Protein AF-A0A7X9KMB9-F1 (afdb_monomer)

Sequence (512 aa):
DATGEQLATPFSTTLPPHAVGPRVRFSSDQLQHLVFSNAIDARATPHWPLLSLAVRAGARTVTDGRGDIELPDGSRAWLDGGPPRYTPAIDGTPVLHRVTVEHRSLRPPLGNSTQAALAPDQLAAVTHDGGAARIIAPAGSGKTRVLTERARHLVQQWRIPASAITLIAFNKRAQEEIAARTTDVPGLQVRTLNAIALAVINGSAPFARQPQRFNTVDEPEVRRLIGRLVKFPRVRNADPVATWIEALSVARLGLLDPAKVESRYDGEVEGFADAFARYRHELARAGNVDYDEQVFKAIELLLRDPQARATAQRSCRLLLVDEFQDLTPAHLLLVRLLAGPDAAVFGVGDDDQTIYGYNGADPAWLIDFAELFPGAGEHPLEVNYRCPGGIVRAADTLLRHNRRRVAKVIRAHHSATDGFMVAPATGDPVDVTVQAVTTAIAAGSPAAEIAVLTRVNSLLAPVQVALRGAGVPTNGGVGLEFLERTAVRAALAWLRIATAKADFSTADVGEA

Structure (mmCIF, N/CA/C/O backbone):
data_AF-A0A7X9KMB9-F1
#
_entry.id   AF-A0A7X9KMB9-F1
#
loop_
_atom_site.group_PDB
_atom_site.id
_atom_site.type_symbol
_atom_site.label_atom_id
_atom_site.label_alt_id
_atom_site.label_comp_id
_atom_site.label_asym_id
_atom_site.label_entity_id
_atom_site.label_seq_id
_atom_site.pdbx_PDB_ins_code
_atom_site.Cartn_x
_atom_site.Cartn_y
_atom_site.Cartn_z
_atom_site.occupancy
_atom_site.B_iso_or_equiv
_atom_site.auth_seq_id
_atom_site.auth_comp_id
_atom_site.auth_asym_id
_atom_site.auth_atom_id
_atom_site.pdbx_PDB_model_num
ATOM 1 N N . ASP A 1 1 ? 4.434 -29.226 -25.197 1.00 39.09 1 ASP A N 1
ATOM 2 C CA . ASP A 1 1 ? 4.290 -28.498 -26.472 1.00 39.09 1 ASP A CA 1
ATOM 3 C C . ASP A 1 1 ? 3.230 -27.409 -26.383 1.00 39.09 1 ASP A C 1
ATOM 5 O O . ASP A 1 1 ? 2.127 -27.571 -26.887 1.00 39.09 1 ASP A O 1
ATOM 9 N N . ALA A 1 2 ? 3.553 -26.297 -25.715 1.00 40.53 2 ALA A N 1
ATOM 10 C CA . ALA A 1 2 ? 2.790 -25.063 -25.881 1.00 40.53 2 ALA A CA 1
ATOM 11 C C . ALA A 1 2 ? 3.320 -24.380 -27.148 1.00 40.53 2 ALA A C 1
ATOM 13 O O . ALA A 1 2 ? 4.519 -24.120 -27.254 1.00 40.53 2 ALA A O 1
ATOM 14 N N . THR A 1 3 ? 2.459 -24.160 -28.138 1.00 53.94 3 THR A N 1
ATOM 15 C CA . THR A 1 3 ? 2.820 -23.445 -29.368 1.00 53.94 3 THR A CA 1
ATOM 16 C C . THR A 1 3 ? 3.285 -22.023 -29.024 1.00 53.94 3 THR A C 1
ATOM 18 O O . THR A 1 3 ? 2.817 -21.434 -28.051 1.00 53.94 3 THR A O 1
ATOM 21 N N . GLY A 1 4 ? 4.199 -21.436 -29.805 1.00 55.06 4 GLY A N 1
ATOM 22 C CA . GLY A 1 4 ? 4.723 -20.082 -29.546 1.00 55.06 4 GLY A CA 1
ATOM 23 C C . GLY A 1 4 ? 3.648 -18.984 -29.420 1.00 55.06 4 GLY A C 1
ATOM 24 O O . GLY A 1 4 ? 3.888 -17.973 -28.767 1.00 55.06 4 GLY A O 1
ATOM 25 N N . GLU A 1 5 ? 2.445 -19.197 -29.966 1.00 54.78 5 GLU A N 1
ATOM 26 C CA . GLU A 1 5 ? 1.270 -18.328 -29.774 1.00 54.78 5 GLU A CA 1
ATOM 27 C C . GLU A 1 5 ? 0.685 -18.382 -28.353 1.00 54.78 5 GLU A C 1
ATOM 29 O O . GLU A 1 5 ? 0.270 -17.352 -27.816 1.00 54.78 5 GLU A O 1
ATOM 34 N N . GLN A 1 6 ? 0.698 -19.548 -27.696 1.00 54.72 6 GLN A N 1
ATOM 35 C CA . GLN A 1 6 ? 0.241 -19.680 -26.307 1.00 54.72 6 GLN A CA 1
ATOM 36 C C . GLN A 1 6 ? 1.173 -18.955 -25.324 1.00 54.72 6 GLN A C 1
ATOM 38 O O . GLN A 1 6 ? 0.712 -18.472 -24.293 1.00 54.72 6 GLN A O 1
ATOM 43 N N . LEU A 1 7 ? 2.460 -18.815 -25.662 1.00 61.88 7 LEU A N 1
ATOM 44 C CA . LEU A 1 7 ? 3.437 -18.033 -24.890 1.00 61.88 7 LEU A CA 1
ATOM 45 C C . LEU A 1 7 ? 3.300 -16.514 -25.091 1.00 61.88 7 LEU A C 1
ATOM 47 O O . LEU A 1 7 ? 3.830 -15.742 -24.296 1.00 61.88 7 LEU A O 1
ATOM 51 N N . ALA A 1 8 ? 2.612 -16.079 -26.150 1.00 63.97 8 ALA A N 1
ATOM 52 C CA . ALA A 1 8 ? 2.470 -14.666 -26.499 1.00 63.97 8 ALA A CA 1
ATOM 53 C C . ALA A 1 8 ? 1.193 -14.018 -25.940 1.00 63.97 8 ALA A C 1
ATOM 55 O O . ALA A 1 8 ? 1.068 -12.793 -25.983 1.00 63.97 8 ALA A O 1
ATOM 56 N N . THR A 1 9 ? 0.246 -14.814 -25.432 1.00 79.31 9 THR A N 1
ATOM 57 C CA . THR A 1 9 ? -1.054 -14.310 -24.976 1.00 79.31 9 THR A CA 1
ATOM 58 C C . THR A 1 9 ? -1.000 -13.958 -23.485 1.00 79.31 9 THR A C 1
ATOM 60 O O . THR A 1 9 ? -0.789 -14.859 -22.668 1.00 79.31 9 THR A O 1
ATOM 63 N N . PRO A 1 10 ? -1.214 -12.684 -23.099 1.00 84.88 10 PRO A N 1
ATOM 64 C CA . PRO A 1 10 ? -1.249 -12.295 -21.694 1.00 84.88 10 PRO A CA 1
ATOM 65 C C . PRO A 1 10 ? -2.364 -13.013 -20.931 1.00 84.88 10 PRO A C 1
ATOM 67 O O . PRO A 1 10 ? -3.447 -13.267 -21.467 1.00 84.88 10 PRO A O 1
ATOM 70 N N . PHE A 1 11 ? -2.136 -13.275 -19.648 1.00 88.56 11 PHE A N 1
ATOM 71 C CA . PHE A 1 11 ? -3.126 -13.876 -18.764 1.00 88.56 11 PHE A CA 1
ATOM 72 C C . PHE A 1 11 ? -4.415 -13.041 -18.741 1.00 88.56 11 PHE A C 1
ATOM 74 O O . PHE A 1 11 ? -4.397 -11.833 -18.491 1.00 88.56 11 PHE A O 1
ATOM 81 N N . SER A 1 12 ? -5.560 -13.673 -18.968 1.00 92.69 12 SER A N 1
ATOM 82 C CA . SER A 1 12 ? -6.866 -13.044 -18.785 1.00 92.69 12 SER A CA 1
ATOM 83 C C . SER A 1 12 ? -7.875 -14.071 -18.301 1.00 92.69 12 SER A C 1
ATOM 85 O O . SER A 1 12 ? -7.769 -15.258 -18.611 1.00 92.69 12 SER A O 1
ATOM 87 N N . THR A 1 13 ? -8.835 -13.632 -17.493 1.00 94.44 13 THR A N 1
ATOM 88 C CA . THR A 1 13 ? -9.892 -14.509 -16.992 1.00 94.44 13 THR A CA 1
ATOM 89 C C . THR A 1 13 ? -11.164 -13.737 -16.680 1.00 94.44 13 THR A C 1
ATOM 91 O O . THR A 1 13 ? -11.129 -12.589 -16.240 1.00 94.44 13 THR A O 1
ATOM 94 N N . THR A 1 14 ? -12.306 -14.384 -16.901 1.00 95.12 14 THR A N 1
ATOM 95 C CA . THR A 1 14 ? -13.624 -13.893 -16.484 1.00 95.12 14 THR A CA 1
ATOM 96 C C . THR A 1 14 ? -14.051 -14.443 -15.125 1.00 95.12 14 THR A C 1
ATOM 98 O O . THR A 1 14 ? -15.083 -13.998 -14.612 1.00 95.12 14 THR A O 1
ATOM 101 N N . LEU A 1 15 ? -13.264 -15.363 -14.543 1.00 96.38 15 LEU A N 1
ATOM 102 C CA . LEU A 1 15 ? -13.506 -15.927 -13.217 1.00 96.38 15 LEU A CA 1
ATOM 103 C C . LEU A 1 15 ? -13.649 -14.811 -12.173 1.00 96.38 15 LEU A C 1
ATOM 105 O O . LEU A 1 15 ? -12.937 -13.803 -12.243 1.00 96.38 15 LEU A O 1
ATOM 109 N N . PRO A 1 16 ? -14.548 -14.979 -11.190 1.00 95.06 16 PRO A N 1
ATOM 110 C CA . PRO A 1 16 ? -14.709 -13.993 -10.138 1.00 95.06 16 PRO A CA 1
ATOM 111 C C . PRO A 1 16 ? -13.438 -13.907 -9.272 1.00 95.06 16 PRO A C 1
ATOM 113 O O . PRO A 1 16 ? -12.746 -14.915 -9.090 1.00 95.06 16 PRO A O 1
ATOM 116 N N . PRO A 1 17 ? -13.139 -12.739 -8.673 1.00 97.12 17 PRO A N 1
ATOM 117 C CA . PRO A 1 17 ? -11.939 -12.543 -7.858 1.00 97.12 17 PRO A CA 1
ATOM 118 C C . PRO A 1 17 ? -11.724 -13.587 -6.750 1.00 97.12 17 PRO A C 1
ATOM 120 O O . PRO A 1 17 ? -10.588 -13.995 -6.518 1.00 97.12 17 PRO A O 1
ATOM 123 N N . HIS A 1 18 ? -12.794 -14.078 -6.110 1.00 95.31 18 HIS A N 1
ATOM 124 C CA . HIS A 1 18 ? -12.708 -15.119 -5.075 1.00 95.31 18 HIS A CA 1
ATOM 125 C C . HIS A 1 18 ? -12.260 -16.493 -5.605 1.00 95.31 18 HIS A C 1
ATOM 127 O O . HIS A 1 18 ? -11.686 -17.276 -4.855 1.00 95.31 18 HIS A O 1
ATOM 133 N N . ALA A 1 19 ? -12.480 -16.791 -6.891 1.00 96.62 19 ALA A N 1
ATOM 134 C CA . ALA A 1 19 ? -12.007 -18.026 -7.521 1.00 96.62 19 ALA A CA 1
ATOM 135 C C . ALA A 1 19 ? -10.534 -17.931 -7.952 1.00 96.62 19 ALA A C 1
ATOM 137 O O . ALA A 1 19 ? -9.839 -18.942 -8.011 1.00 96.62 19 ALA A O 1
ATOM 138 N N . VAL A 1 20 ? -10.055 -16.718 -8.248 1.00 95.88 20 VAL A N 1
ATOM 139 C CA . VAL A 1 20 ? -8.648 -16.453 -8.584 1.00 95.88 20 VAL A CA 1
ATOM 140 C C . VAL A 1 20 ? -7.787 -16.424 -7.318 1.00 95.88 20 VAL A C 1
ATOM 142 O O . VAL A 1 20 ? -6.749 -17.082 -7.246 1.00 95.88 20 VAL A O 1
ATOM 145 N N . GLY A 1 21 ? -8.241 -15.681 -6.306 1.00 94.69 21 GLY A N 1
ATOM 146 C CA . GLY A 1 21 ? -7.591 -15.565 -5.007 1.00 94.69 21 GLY A CA 1
ATOM 147 C C . GLY A 1 21 ? -6.267 -14.781 -5.015 1.00 94.69 21 GLY A C 1
ATOM 148 O O . GLY A 1 21 ? -5.676 -14.502 -6.061 1.00 94.69 21 GLY A O 1
ATOM 149 N N . PRO A 1 22 ? -5.747 -14.433 -3.825 1.00 93.50 22 PRO A N 1
ATOM 150 C CA . PRO A 1 22 ? -4.557 -13.590 -3.684 1.00 93.50 22 PRO A CA 1
ATOM 151 C C . PRO A 1 22 ? -3.249 -14.277 -4.087 1.00 93.50 22 PRO A C 1
ATOM 153 O O . PRO A 1 22 ? -2.252 -13.594 -4.310 1.00 93.50 22 PRO A O 1
ATOM 156 N N . ARG A 1 23 ? -3.234 -15.613 -4.195 1.00 92.06 23 ARG A N 1
ATOM 157 C CA . ARG A 1 23 ? -2.038 -16.434 -4.466 1.00 92.06 23 ARG A CA 1
ATOM 158 C C . ARG A 1 23 ? -1.926 -16.935 -5.911 1.00 92.06 23 ARG A C 1
ATOM 160 O O . ARG A 1 23 ? -1.040 -17.735 -6.202 1.00 92.06 23 ARG A O 1
ATOM 167 N N . VAL A 1 24 ? -2.776 -16.460 -6.829 1.00 90.25 24 VAL A N 1
ATOM 168 C CA . VAL A 1 24 ? -2.708 -16.828 -8.258 1.00 90.25 24 VAL A CA 1
ATOM 169 C C . VAL A 1 24 ? -1.291 -16.652 -8.821 1.00 90.25 24 VAL A C 1
ATOM 171 O O . VAL A 1 24 ? -0.609 -15.675 -8.510 1.00 90.25 24 VAL A O 1
ATOM 174 N N . ARG A 1 25 ? -0.818 -17.584 -9.650 1.00 83.25 25 ARG A N 1
ATOM 175 C CA . ARG A 1 25 ? 0.467 -17.443 -10.348 1.00 83.25 25 ARG A CA 1
ATOM 176 C C . ARG A 1 25 ? 0.225 -16.885 -11.746 1.00 83.25 25 ARG A C 1
ATOM 178 O O . ARG A 1 25 ? -0.453 -17.513 -12.550 1.00 83.25 25 ARG A O 1
ATOM 185 N N . PHE A 1 26 ? 0.813 -15.732 -12.052 1.00 83.50 26 PHE A N 1
ATOM 186 C CA . PHE A 1 26 ? 0.780 -15.130 -13.390 1.00 83.50 26 PHE A CA 1
ATOM 187 C C . PHE A 1 26 ? 1.881 -15.727 -14.283 1.00 83.50 26 PHE A C 1
ATOM 189 O O . PHE A 1 26 ? 2.680 -15.000 -14.866 1.00 83.50 26 PHE A O 1
ATOM 196 N N . SER A 1 27 ? 1.974 -17.061 -14.341 1.00 81.25 27 SER A N 1
ATOM 197 C CA . SER A 1 27 ? 3.120 -17.761 -14.939 1.00 81.25 27 SER A CA 1
ATOM 198 C C . SER A 1 27 ? 3.310 -17.452 -16.424 1.00 81.25 27 SER A C 1
ATOM 200 O O . SER A 1 27 ? 4.449 -17.321 -16.855 1.00 81.25 27 SER A O 1
ATOM 202 N N . SER A 1 28 ? 2.227 -17.274 -17.188 1.00 82.62 28 SER A N 1
ATOM 203 C CA . SER A 1 28 ? 2.316 -16.864 -18.595 1.00 82.62 28 SER A CA 1
ATOM 204 C C . SER A 1 28 ? 2.904 -15.461 -18.741 1.00 82.62 28 SER A C 1
ATOM 206 O O . SER A 1 28 ? 3.848 -15.289 -19.502 1.00 82.62 28 SER A O 1
ATOM 208 N N . ASP A 1 29 ? 2.425 -14.485 -17.959 1.00 85.12 29 ASP A N 1
ATOM 209 C CA . ASP A 1 29 ? 2.935 -13.104 -17.991 1.00 85.12 29 ASP A CA 1
ATOM 210 C C . ASP A 1 29 ? 4.412 -13.049 -17.552 1.00 85.12 29 ASP A C 1
ATOM 212 O O . ASP A 1 29 ? 5.220 -12.343 -18.153 1.00 85.12 29 ASP A O 1
ATOM 216 N N . GLN A 1 30 ? 4.788 -13.823 -16.527 1.00 83.81 30 GLN A N 1
ATOM 217 C CA . GLN A 1 30 ? 6.174 -13.930 -16.055 1.00 83.81 30 GLN A CA 1
ATOM 218 C C . GLN A 1 30 ? 7.089 -14.574 -17.098 1.00 83.81 30 GLN A C 1
ATOM 220 O O . GLN A 1 30 ? 8.173 -14.064 -17.368 1.00 83.81 30 GLN A O 1
ATOM 225 N N . LEU A 1 31 ? 6.658 -15.681 -17.705 1.00 83.75 31 LEU A N 1
ATOM 226 C CA . LEU A 1 31 ? 7.428 -16.365 -18.737 1.00 83.75 31 LEU A CA 1
ATOM 227 C C . LEU A 1 31 ? 7.574 -15.486 -19.981 1.00 83.75 31 LEU A C 1
ATOM 229 O O . LEU A 1 31 ? 8.678 -15.352 -20.500 1.00 83.75 31 LEU A O 1
ATOM 233 N N . GLN A 1 32 ? 6.493 -14.832 -20.412 1.00 84.12 32 GLN A N 1
ATOM 234 C CA . GLN A 1 32 ? 6.514 -13.872 -21.512 1.00 84.12 32 GLN A CA 1
ATOM 235 C C . GLN A 1 32 ? 7.515 -12.749 -21.226 1.00 84.12 32 GLN A C 1
ATOM 237 O O . GLN A 1 32 ? 8.349 -12.422 -22.069 1.00 84.12 32 GLN A O 1
ATOM 242 N N . HIS A 1 33 ? 7.477 -12.189 -20.019 1.00 87.00 33 HIS A N 1
ATOM 243 C CA . HIS A 1 33 ? 8.418 -11.162 -19.604 1.00 87.00 33 HIS A CA 1
ATOM 244 C C . HIS A 1 33 ? 9.873 -11.651 -19.677 1.00 87.00 33 HIS A C 1
ATOM 246 O O . HIS A 1 33 ? 10.691 -11.014 -20.337 1.00 87.00 33 HIS A O 1
ATOM 252 N N . LEU A 1 34 ? 10.189 -12.796 -19.071 1.00 83.44 34 LEU A N 1
ATOM 253 C CA . LEU A 1 34 ? 11.555 -13.327 -19.030 1.00 83.44 34 LEU A CA 1
ATOM 254 C C . LEU A 1 34 ? 12.090 -13.717 -20.414 1.00 83.44 34 LEU A C 1
ATOM 256 O O . LEU A 1 34 ? 13.272 -13.519 -20.685 1.00 83.44 34 LEU A O 1
ATOM 260 N N . VAL A 1 35 ? 11.235 -14.249 -21.290 1.00 84.88 35 VAL A N 1
ATOM 261 C CA . VAL A 1 35 ? 11.633 -14.686 -22.634 1.00 84.88 35 VAL A CA 1
ATOM 262 C C . VAL A 1 35 ? 11.788 -13.502 -23.582 1.00 84.88 35 VAL A C 1
ATOM 264 O O . VAL A 1 35 ? 12.747 -13.468 -24.346 1.00 84.88 35 VAL A O 1
ATOM 267 N N . PHE A 1 36 ? 10.870 -12.530 -23.556 1.00 85.38 36 PHE A N 1
ATOM 268 C CA . PHE A 1 36 ? 10.791 -11.517 -24.614 1.00 85.38 36 PHE A CA 1
ATOM 269 C C . PHE A 1 36 ? 11.394 -10.157 -24.259 1.00 85.38 36 PHE A C 1
ATOM 271 O O . PHE A 1 36 ? 11.679 -9.380 -25.168 1.00 85.38 36 PHE A O 1
ATOM 278 N N . SER A 1 37 ? 11.627 -9.846 -22.980 1.00 87.31 37 SER A N 1
ATOM 279 C CA . SER A 1 37 ? 12.104 -8.517 -22.567 1.00 87.31 37 SER A CA 1
ATOM 280 C C . SER A 1 37 ? 13.399 -8.063 -23.245 1.00 87.31 37 SER A C 1
ATOM 282 O O . SER A 1 37 ? 13.521 -6.900 -23.635 1.00 87.31 37 SER A O 1
ATOM 284 N N . ASN A 1 38 ? 14.346 -8.987 -23.404 1.00 89.56 38 ASN A N 1
ATOM 285 C CA . ASN A 1 38 ? 15.653 -8.750 -24.021 1.00 89.56 38 ASN A CA 1
ATOM 286 C C . ASN A 1 38 ? 15.815 -9.521 -25.345 1.00 89.56 38 ASN A C 1
ATOM 288 O O . ASN A 1 38 ? 16.929 -9.688 -25.830 1.00 89.56 38 ASN A O 1
ATOM 292 N N . ALA A 1 39 ? 14.716 -10.017 -25.925 1.00 87.69 39 ALA A N 1
ATOM 293 C CA . ALA A 1 39 ? 14.757 -10.772 -27.172 1.00 87.69 39 ALA A CA 1
ATOM 294 C C . ALA A 1 39 ? 14.622 -9.867 -28.401 1.00 87.69 39 ALA A C 1
ATOM 296 O O . ALA A 1 39 ? 13.875 -8.885 -28.410 1.00 87.69 39 ALA A O 1
ATOM 297 N N . ILE A 1 40 ? 15.306 -10.270 -29.470 1.00 87.19 40 ILE A N 1
ATOM 298 C CA . ILE A 1 40 ? 15.165 -9.699 -30.807 1.00 87.19 40 ILE A CA 1
ATOM 299 C C . ILE A 1 40 ? 14.195 -10.586 -31.585 1.00 87.19 40 ILE A C 1
ATOM 301 O O . ILE A 1 40 ? 14.438 -11.781 -31.754 1.00 87.19 40 ILE A O 1
ATOM 305 N N . ASP A 1 41 ? 13.105 -10.011 -32.083 1.00 85.56 41 ASP A N 1
ATOM 306 C CA . ASP A 1 41 ? 12.213 -10.711 -33.001 1.00 85.56 41 ASP A CA 1
ATOM 307 C C . ASP A 1 41 ? 12.764 -10.603 -34.427 1.00 85.56 41 ASP A C 1
ATOM 309 O O . ASP A 1 41 ? 12.758 -9.535 -35.044 1.00 85.56 41 ASP A O 1
ATOM 313 N N . ALA A 1 42 ? 13.261 -11.735 -34.925 1.00 88.69 42 ALA A N 1
ATOM 314 C CA . ALA A 1 42 ? 13.885 -11.891 -36.236 1.00 88.69 42 ALA A CA 1
ATOM 315 C C . ALA A 1 42 ? 12.971 -12.568 -37.278 1.00 88.69 42 ALA A C 1
ATOM 317 O O . ALA A 1 42 ? 13.453 -13.003 -38.320 1.00 88.69 42 ALA A O 1
ATOM 318 N N . ARG A 1 43 ? 11.656 -12.689 -37.020 1.00 84.38 43 ARG A N 1
ATOM 319 C CA . ARG A 1 43 ? 10.700 -13.278 -37.988 1.00 84.38 43 ARG A CA 1
ATOM 320 C C . ARG A 1 43 ? 10.477 -12.394 -39.221 1.00 84.38 43 ARG A C 1
ATOM 322 O O . ARG A 1 43 ? 10.050 -12.885 -40.261 1.00 84.38 43 ARG A O 1
ATOM 329 N N . ALA A 1 44 ? 10.751 -11.101 -39.087 1.00 86.38 44 ALA A N 1
ATOM 330 C CA . ALA A 1 44 ? 10.790 -10.113 -40.161 1.00 86.38 44 ALA A CA 1
ATOM 331 C C . ALA A 1 44 ? 12.120 -9.343 -40.064 1.00 86.38 44 ALA A C 1
ATOM 333 O O . ALA A 1 44 ? 13.129 -9.909 -39.644 1.00 86.38 44 ALA A O 1
ATOM 334 N N . THR A 1 45 ? 12.145 -8.050 -40.404 1.00 86.19 45 THR A N 1
ATOM 335 C CA . THR A 1 45 ? 13.291 -7.188 -40.077 1.00 86.19 45 THR A CA 1
ATOM 336 C C . THR A 1 45 ? 13.582 -7.283 -38.573 1.00 86.19 45 THR A C 1
ATOM 338 O O . THR A 1 45 ? 12.670 -6.991 -37.789 1.00 86.19 45 THR A O 1
ATOM 341 N N . PRO A 1 46 ? 14.804 -7.689 -38.160 1.00 87.50 46 PRO A N 1
ATOM 342 C CA . PRO A 1 46 ? 15.140 -7.870 -36.756 1.00 87.50 46 PRO A CA 1
ATOM 343 C C . PRO A 1 46 ? 14.803 -6.627 -35.944 1.00 87.50 46 PRO A C 1
ATOM 345 O O . PRO A 1 46 ? 15.286 -5.532 -36.241 1.00 87.50 46 PRO A O 1
ATOM 348 N N . HIS A 1 47 ? 13.955 -6.791 -34.933 1.00 87.56 47 HIS A N 1
ATOM 349 C CA . HIS A 1 47 ? 13.538 -5.685 -34.090 1.00 87.56 47 HIS A CA 1
ATOM 350 C C . HIS A 1 47 ? 13.556 -6.077 -32.619 1.00 87.56 47 HIS A C 1
ATOM 352 O O . HIS A 1 47 ? 13.083 -7.139 -32.220 1.00 87.56 47 HIS A O 1
ATOM 358 N N . TRP A 1 48 ? 14.073 -5.172 -31.795 1.00 92.19 48 TRP A N 1
ATOM 359 C CA . TRP A 1 48 ? 13.950 -5.247 -30.348 1.00 92.19 48 TRP A CA 1
ATOM 360 C C . TRP A 1 48 ? 12.977 -4.154 -29.885 1.00 92.19 48 TRP A C 1
ATOM 362 O O . TRP A 1 48 ? 13.235 -2.961 -30.114 1.00 92.19 48 TRP A O 1
ATOM 372 N N . PRO A 1 49 ? 11.830 -4.506 -29.270 1.00 91.38 49 PRO A N 1
ATOM 373 C CA . PRO A 1 49 ? 10.831 -3.520 -28.861 1.00 91.38 49 PRO A CA 1
ATOM 374 C C . PRO A 1 49 ? 11.366 -2.434 -27.920 1.00 91.38 49 PRO A C 1
ATOM 376 O O . PRO A 1 49 ? 10.989 -1.267 -28.068 1.00 91.38 49 PRO A O 1
ATOM 379 N N . LEU A 1 50 ? 12.266 -2.784 -26.993 1.00 94.25 50 LEU A N 1
ATOM 380 C CA . LEU A 1 50 ? 12.855 -1.825 -26.058 1.00 94.25 50 LEU A CA 1
ATOM 381 C C . LEU A 1 50 ? 13.778 -0.826 -26.767 1.00 94.25 50 LEU A C 1
ATOM 383 O O . LEU A 1 50 ? 13.652 0.378 -26.544 1.00 94.25 50 LEU A O 1
ATOM 387 N N . LEU A 1 51 ? 14.620 -1.300 -27.691 1.00 95.25 51 LEU A N 1
ATOM 388 C CA . LEU A 1 51 ? 15.439 -0.435 -28.546 1.00 95.25 51 LEU A CA 1
ATOM 389 C C . LEU A 1 51 ? 14.568 0.544 -29.339 1.00 95.25 51 LEU A C 1
ATOM 391 O O . LEU A 1 51 ? 14.829 1.744 -29.377 1.00 95.25 51 LEU A O 1
ATOM 395 N N . SER A 1 52 ? 13.468 0.048 -29.907 1.00 94.50 52 SER A N 1
ATOM 396 C CA . SER A 1 52 ? 12.517 0.875 -30.657 1.00 94.50 52 SER A CA 1
ATOM 397 C C . SER A 1 52 ? 11.859 1.948 -29.781 1.00 94.50 52 SER A C 1
ATOM 399 O O . SER A 1 52 ? 11.598 3.060 -30.244 1.00 94.50 52 SER A O 1
ATOM 401 N N . LEU A 1 53 ? 11.571 1.637 -28.511 1.00 94.81 53 LEU A N 1
ATOM 402 C CA . LEU A 1 53 ? 11.069 2.614 -27.542 1.00 94.81 53 LEU A CA 1
ATOM 403 C C . LEU A 1 53 ? 12.124 3.670 -27.204 1.00 94.81 53 LEU A C 1
ATOM 405 O O . LEU A 1 53 ? 11.781 4.850 -27.172 1.00 94.81 53 LEU A O 1
ATOM 409 N N . ALA A 1 54 ? 13.383 3.272 -27.010 1.00 96.75 54 ALA A N 1
ATOM 410 C CA . ALA A 1 54 ? 14.479 4.199 -26.742 1.00 96.75 54 ALA A CA 1
ATOM 411 C C . ALA A 1 54 ? 14.704 5.170 -27.910 1.00 96.75 54 ALA A C 1
ATOM 413 O O . ALA A 1 54 ? 14.806 6.378 -27.693 1.00 96.75 54 ALA A O 1
ATOM 414 N N . VAL A 1 55 ? 14.670 4.675 -29.152 1.00 96.38 55 VAL A N 1
ATOM 415 C CA . VAL A 1 55 ? 14.768 5.520 -30.353 1.00 96.38 55 VAL A CA 1
ATOM 416 C C . VAL A 1 55 ? 13.603 6.510 -30.434 1.00 96.38 55 VAL A C 1
ATOM 418 O O . VAL A 1 55 ? 13.812 7.702 -30.644 1.00 96.38 55 VAL A O 1
ATOM 421 N N . ARG A 1 56 ? 12.365 6.065 -30.170 1.00 96.00 56 ARG A N 1
ATOM 422 C CA . ARG A 1 56 ? 11.199 6.970 -30.088 1.00 96.00 56 ARG A CA 1
ATOM 423 C C . ARG A 1 56 ? 11.295 7.993 -28.952 1.00 96.00 56 ARG A C 1
ATOM 425 O O . ARG A 1 56 ? 10.644 9.031 -29.029 1.00 96.00 56 ARG A O 1
ATOM 432 N N . ALA A 1 57 ? 12.061 7.700 -27.904 1.00 95.56 57 ALA A N 1
ATOM 433 C CA . ALA A 1 57 ? 12.341 8.624 -26.809 1.00 95.56 57 ALA A CA 1
ATOM 434 C C . ALA A 1 57 ? 13.495 9.601 -27.119 1.00 95.56 57 ALA A C 1
ATOM 436 O O . ALA A 1 57 ? 13.765 10.476 -26.300 1.00 95.56 57 ALA A O 1
ATOM 437 N N . GLY A 1 58 ? 14.140 9.488 -28.288 1.00 96.12 58 GLY A N 1
ATOM 438 C CA . GLY A 1 58 ? 15.179 10.408 -28.762 1.00 96.12 58 GLY A CA 1
ATOM 439 C C . GLY A 1 58 ? 16.595 9.830 -28.803 1.00 96.12 58 GLY A C 1
ATOM 440 O O . GLY A 1 58 ? 17.526 10.570 -29.108 1.00 96.12 58 GLY A O 1
ATOM 441 N N . ALA A 1 59 ? 16.781 8.541 -28.506 1.00 97.38 59 ALA A N 1
ATOM 442 C CA . ALA A 1 59 ? 18.076 7.882 -28.651 1.00 97.38 59 ALA A CA 1
ATOM 443 C C . ALA A 1 59 ? 18.387 7.531 -30.119 1.00 97.38 59 ALA A C 1
ATOM 445 O O . ALA A 1 59 ? 17.492 7.456 -30.964 1.00 97.38 59 ALA A O 1
ATOM 446 N N . ARG A 1 60 ? 19.655 7.246 -30.422 1.00 97.12 60 ARG A N 1
ATOM 447 C CA . ARG A 1 60 ? 20.092 6.675 -31.709 1.00 97.12 60 ARG A CA 1
ATOM 448 C C . ARG A 1 60 ? 20.638 5.269 -31.500 1.00 97.12 60 ARG A C 1
ATOM 450 O O . ARG A 1 60 ? 21.215 4.996 -30.458 1.00 97.12 60 ARG A O 1
ATOM 457 N N . THR A 1 61 ? 20.465 4.372 -32.464 1.00 94.94 61 THR A N 1
ATOM 458 C CA . THR A 1 61 ? 21.018 3.010 -32.386 1.00 94.94 61 THR A CA 1
ATOM 459 C C . THR A 1 61 ? 22.532 3.016 -32.567 1.00 94.94 61 THR A C 1
ATOM 461 O O . THR A 1 61 ? 23.047 3.786 -33.381 1.00 94.94 61 THR A O 1
ATOM 464 N N . VAL A 1 62 ? 23.228 2.116 -31.877 1.00 93.31 62 VAL A N 1
ATOM 465 C CA . VAL A 1 62 ? 24.683 1.942 -31.971 1.00 93.31 62 VAL A CA 1
ATOM 466 C C . VAL A 1 62 ? 25.009 0.553 -32.518 1.00 93.31 62 VAL A C 1
ATOM 468 O O . VAL A 1 62 ? 24.312 -0.413 -32.228 1.00 93.31 62 VAL A O 1
ATOM 471 N N . THR A 1 63 ? 26.053 0.451 -33.345 1.00 89.12 63 THR A N 1
ATOM 472 C CA . THR A 1 63 ? 26.474 -0.812 -33.989 1.00 89.12 63 THR A CA 1
ATOM 473 C C . THR A 1 63 ? 27.950 -1.147 -33.763 1.00 89.12 63 THR A C 1
ATOM 475 O O . THR A 1 63 ? 28.457 -2.098 -34.347 1.00 89.12 63 THR A O 1
ATOM 478 N N . ASP A 1 64 ? 28.660 -0.361 -32.949 1.00 90.12 64 ASP A N 1
ATOM 479 C CA . ASP A 1 64 ? 30.098 -0.520 -32.674 1.00 90.12 64 ASP A CA 1
ATOM 480 C C . ASP A 1 64 ? 30.400 -1.498 -31.518 1.00 90.12 64 ASP A C 1
ATOM 482 O O . ASP A 1 64 ? 31.562 -1.709 -31.171 1.00 90.12 64 ASP A O 1
ATOM 486 N N . GLY A 1 65 ? 29.358 -2.095 -30.928 1.00 88.19 65 GLY A N 1
ATOM 487 C CA . GLY A 1 65 ? 29.460 -3.059 -29.832 1.00 88.19 65 GLY A CA 1
ATOM 488 C C . GLY A 1 65 ? 29.751 -2.445 -28.459 1.00 88.19 65 GLY A C 1
ATOM 489 O O . GLY A 1 65 ? 30.022 -3.190 -27.522 1.00 88.19 65 GLY A O 1
ATOM 490 N N . ARG A 1 66 ? 29.706 -1.114 -28.312 1.00 91.75 66 ARG A N 1
ATOM 491 C CA . ARG A 1 66 ? 29.977 -0.397 -27.049 1.00 91.75 66 ARG A CA 1
ATOM 492 C C . ARG A 1 66 ? 28.714 0.228 -26.445 1.00 91.75 66 ARG A C 1
ATOM 494 O O . ARG A 1 66 ? 28.751 1.342 -25.926 1.00 91.75 66 ARG A O 1
ATOM 501 N N . GLY A 1 67 ? 27.590 -0.472 -26.562 1.00 95.06 67 GLY A N 1
ATOM 502 C CA . GLY A 1 67 ? 26.260 -0.033 -26.140 1.00 95.06 67 GLY A CA 1
ATOM 503 C C . GLY A 1 67 ? 25.191 -0.373 -27.177 1.00 95.06 67 GLY A C 1
ATOM 504 O O . GLY A 1 67 ? 25.503 -0.649 -28.335 1.00 95.06 67 GLY A O 1
ATOM 505 N N . ASP A 1 68 ? 23.926 -0.295 -26.767 1.00 95.88 68 ASP A N 1
ATOM 506 C CA . ASP A 1 68 ? 22.772 -0.473 -27.659 1.00 95.88 68 ASP A CA 1
ATOM 507 C C . ASP A 1 68 ? 22.335 0.856 -28.284 1.00 95.88 68 ASP A C 1
ATOM 509 O O . ASP A 1 68 ? 21.847 0.911 -29.420 1.00 95.88 68 ASP A O 1
ATOM 513 N N . ILE A 1 69 ? 22.499 1.946 -27.525 1.00 97.12 69 ILE A N 1
ATOM 514 C CA . ILE A 1 69 ? 22.044 3.280 -27.900 1.00 97.12 69 ILE A CA 1
ATOM 515 C C . ILE A 1 69 ? 23.064 4.377 -27.600 1.00 97.12 69 ILE A C 1
ATOM 517 O O . ILE A 1 69 ? 23.904 4.276 -26.707 1.00 97.12 69 ILE A O 1
ATOM 521 N N . GLU A 1 70 ? 22.933 5.468 -28.345 1.00 97.56 70 GLU A N 1
ATOM 522 C CA . GLU A 1 70 ? 23.510 6.768 -28.058 1.00 97.56 70 GLU A CA 1
ATOM 523 C C . GLU A 1 70 ? 22.410 7.696 -27.538 1.00 97.56 70 GLU A C 1
ATOM 525 O O . GLU A 1 70 ? 21.347 7.836 -28.154 1.00 97.56 70 GLU A O 1
ATOM 530 N N . LEU A 1 71 ? 22.664 8.308 -26.389 1.00 96.62 71 LEU A N 1
ATOM 531 C CA . LEU A 1 71 ? 21.774 9.241 -25.719 1.00 96.62 71 LEU A CA 1
ATOM 532 C C . LEU A 1 71 ? 21.837 10.628 -26.389 1.00 96.62 71 LEU A C 1
ATOM 534 O O . LEU A 1 71 ? 22.777 10.916 -27.131 1.00 96.62 71 LEU A O 1
ATOM 538 N N . PRO A 1 72 ? 20.861 11.523 -26.135 1.00 95.12 72 PRO A N 1
ATOM 539 C CA . PRO A 1 72 ? 20.843 12.858 -26.743 1.00 95.12 72 PRO A CA 1
ATOM 540 C C . PRO A 1 72 ? 22.078 13.726 -26.453 1.00 95.12 72 PRO A C 1
ATOM 542 O O . PRO A 1 72 ? 22.354 14.658 -27.203 1.00 95.12 72 PRO A O 1
ATOM 545 N N . ASP A 1 73 ? 22.812 13.439 -25.375 1.00 94.25 73 ASP A N 1
ATOM 546 C CA . ASP A 1 73 ? 24.065 14.112 -25.013 1.00 94.25 73 ASP A CA 1
ATOM 547 C C . ASP A 1 73 ? 25.315 13.489 -25.671 1.00 94.25 73 ASP A C 1
ATOM 549 O O . ASP A 1 73 ? 26.434 13.928 -25.411 1.00 94.25 73 ASP A O 1
ATOM 553 N N . GLY A 1 74 ? 25.133 12.478 -26.528 1.00 94.56 74 GLY A N 1
ATOM 554 C CA . GLY A 1 74 ? 26.196 11.759 -27.231 1.00 94.56 74 GLY A CA 1
ATOM 555 C C . GLY A 1 74 ? 26.806 10.590 -26.451 1.00 94.56 74 GLY A C 1
ATOM 556 O O . GLY A 1 74 ? 27.621 9.853 -27.008 1.00 94.56 74 GLY A O 1
ATOM 557 N N . SER A 1 75 ? 26.433 10.386 -25.184 1.00 9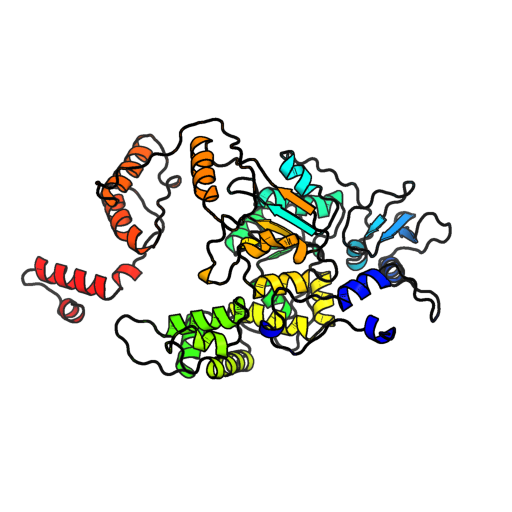5.38 75 SER A N 1
ATOM 558 C CA . SER A 1 75 ? 26.944 9.268 -24.384 1.00 95.38 75 SER A CA 1
ATOM 559 C C . SER A 1 75 ? 26.306 7.926 -24.778 1.00 95.38 75 SER A C 1
ATOM 561 O O . SER A 1 75 ? 25.227 7.872 -25.367 1.00 95.38 75 SER A O 1
ATOM 563 N N . ARG A 1 76 ? 26.994 6.814 -24.491 1.00 96.69 76 ARG A N 1
ATOM 564 C CA . ARG A 1 76 ? 26.533 5.447 -24.798 1.00 96.69 76 ARG A CA 1
ATOM 565 C C . ARG A 1 76 ? 25.738 4.857 -23.637 1.00 96.69 76 ARG A C 1
ATOM 567 O O . ARG A 1 76 ? 26.019 5.173 -22.483 1.00 96.69 76 ARG A O 1
ATOM 574 N N . ALA A 1 77 ? 24.810 3.950 -23.933 1.00 97.62 77 ALA A N 1
ATOM 575 C CA . ALA A 1 77 ? 24.168 3.124 -22.917 1.00 97.62 77 ALA A CA 1
ATOM 576 C C . ALA A 1 77 ? 23.749 1.741 -23.432 1.00 97.62 77 ALA A C 1
ATOM 578 O O . ALA A 1 77 ? 23.372 1.578 -24.595 1.00 97.62 77 ALA A O 1
ATOM 579 N N . TRP A 1 78 ? 23.763 0.767 -22.526 1.00 97.44 78 TRP A N 1
ATOM 580 C CA . TRP A 1 78 ? 23.084 -0.520 -22.675 1.00 97.44 78 TRP A CA 1
ATOM 581 C C . TRP A 1 78 ? 21.623 -0.400 -22.248 1.00 97.44 78 TRP A C 1
ATOM 583 O O . TRP A 1 78 ? 21.285 0.439 -21.413 1.00 97.44 78 TRP A O 1
ATOM 593 N N . LEU A 1 79 ? 20.757 -1.245 -22.787 1.00 96.56 79 LEU A N 1
ATOM 594 C CA . LEU A 1 79 ? 19.354 -1.348 -22.407 1.00 96.56 79 LEU A CA 1
ATOM 595 C C . LEU A 1 79 ? 19.115 -2.647 -21.631 1.00 96.56 79 LEU A C 1
ATOM 597 O O . LEU A 1 79 ? 19.612 -3.704 -22.004 1.00 96.56 79 LEU A O 1
ATOM 601 N N . ASP A 1 80 ? 18.316 -2.580 -20.567 1.00 95.12 80 ASP A N 1
ATOM 602 C CA . ASP A 1 80 ? 17.899 -3.763 -19.807 1.00 95.12 80 ASP A CA 1
ATOM 603 C C . ASP A 1 80 ? 16.376 -3.818 -19.669 1.00 95.12 80 ASP A C 1
ATOM 605 O O . ASP A 1 80 ? 15.740 -2.978 -19.025 1.00 95.12 80 ASP A O 1
ATOM 609 N N . GLY A 1 81 ? 15.781 -4.819 -20.307 1.00 93.06 81 GLY A N 1
ATOM 610 C CA . GLY A 1 81 ? 14.364 -5.131 -20.246 1.00 93.06 81 GLY A CA 1
ATOM 611 C C . GLY A 1 81 ? 13.967 -6.045 -19.093 1.00 93.06 81 GLY A C 1
ATOM 612 O O . GLY A 1 81 ? 12.777 -6.334 -18.985 1.00 93.06 81 GLY A O 1
ATOM 613 N N . GLY A 1 82 ? 14.901 -6.527 -18.272 1.00 91.06 82 GLY A N 1
ATOM 614 C CA . GLY A 1 82 ? 14.656 -7.475 -17.186 1.00 91.06 82 GLY A CA 1
ATOM 615 C C . GLY A 1 82 ? 13.842 -6.908 -16.013 1.00 91.06 82 GLY A C 1
ATOM 616 O O . GLY A 1 82 ? 13.254 -5.825 -16.112 1.00 91.06 82 GLY A O 1
ATOM 617 N N . PRO A 1 83 ? 13.731 -7.651 -14.898 1.00 89.69 83 PRO A N 1
ATOM 618 C CA . PRO A 1 83 ? 13.134 -7.146 -13.664 1.00 89.69 83 PRO A CA 1
ATOM 619 C C . PRO A 1 83 ? 13.896 -5.918 -13.129 1.00 89.69 83 PRO A C 1
ATOM 621 O O . PRO A 1 83 ? 15.124 -5.901 -13.219 1.00 89.69 83 PRO A O 1
ATOM 624 N N . PRO A 1 84 ? 13.209 -4.922 -12.528 1.00 91.25 84 PRO A N 1
ATOM 625 C CA . PRO A 1 84 ? 13.846 -3.733 -11.974 1.00 91.25 84 PRO A CA 1
ATOM 626 C C . PRO A 1 84 ? 14.980 -4.080 -11.017 1.00 91.25 84 PRO A C 1
ATOM 628 O O . PRO A 1 84 ? 14.757 -4.663 -9.954 1.00 91.25 84 PRO A O 1
ATOM 631 N N . ARG A 1 85 ? 16.191 -3.682 -11.396 1.00 93.56 85 ARG A N 1
ATOM 632 C CA . ARG A 1 85 ? 17.386 -3.767 -10.567 1.00 93.56 85 ARG A CA 1
ATOM 633 C C . ARG A 1 85 ? 18.377 -2.674 -10.935 1.00 93.56 85 ARG A C 1
ATOM 635 O O . ARG A 1 85 ? 18.381 -2.181 -12.063 1.00 93.56 85 ARG A O 1
ATOM 642 N N . TYR A 1 86 ? 19.235 -2.320 -9.994 1.00 95.31 86 TYR A N 1
ATOM 643 C CA . TYR A 1 86 ? 20.432 -1.556 -10.283 1.00 95.31 86 TYR A CA 1
ATOM 644 C C . TYR A 1 86 ? 21.478 -2.466 -10.925 1.00 95.31 86 TYR A C 1
ATOM 646 O O . TYR A 1 86 ? 21.847 -3.503 -10.369 1.00 95.31 86 TYR A O 1
ATOM 654 N N . THR A 1 87 ? 21.981 -2.035 -12.078 1.00 95.31 87 THR A N 1
ATOM 655 C CA . THR A 1 87 ? 23.070 -2.698 -12.793 1.00 95.31 87 THR A CA 1
ATOM 656 C C . THR A 1 87 ? 24.233 -1.711 -12.897 1.00 95.31 87 THR A C 1
ATOM 658 O O . THR A 1 87 ? 24.048 -0.625 -13.454 1.00 95.31 87 THR A O 1
ATOM 661 N N . PRO A 1 88 ? 25.420 -2.037 -12.344 1.00 95.12 88 PRO A N 1
ATOM 662 C CA . PRO A 1 88 ? 26.615 -1.223 -12.533 1.00 95.12 88 PRO A CA 1
ATOM 663 C C . PRO A 1 88 ? 26.945 -1.038 -14.017 1.00 95.12 88 PRO A C 1
ATOM 665 O O . PRO A 1 88 ? 26.568 -1.857 -14.853 1.00 95.12 88 PRO A O 1
ATOM 668 N N . ALA A 1 89 ? 27.682 0.023 -14.342 1.00 96.25 89 ALA A N 1
ATOM 669 C CA . ALA A 1 89 ? 28.156 0.237 -15.703 1.00 96.25 89 ALA A CA 1
ATOM 670 C C . ALA A 1 89 ? 29.007 -0.953 -16.189 1.00 96.25 89 ALA A C 1
ATOM 672 O O . ALA A 1 89 ? 29.864 -1.451 -15.457 1.00 96.25 89 ALA A O 1
ATOM 673 N N . ILE A 1 90 ? 28.784 -1.372 -17.434 1.00 95.94 90 ILE A N 1
ATOM 674 C CA . ILE A 1 90 ? 29.526 -2.443 -18.105 1.00 95.94 90 ILE A CA 1
ATOM 675 C C . ILE A 1 90 ? 30.608 -1.770 -18.945 1.00 95.94 90 ILE A C 1
ATOM 677 O O . ILE A 1 90 ? 30.292 -0.995 -19.847 1.00 95.94 90 ILE A O 1
ATOM 681 N N . ASP A 1 91 ? 31.877 -2.000 -18.604 1.00 93.88 91 ASP A N 1
ATOM 682 C CA . ASP A 1 91 ? 33.036 -1.360 -19.245 1.00 93.88 91 ASP A CA 1
ATOM 683 C C . ASP A 1 91 ? 32.923 0.176 -19.306 1.00 93.88 91 ASP A C 1
ATOM 685 O O . ASP A 1 91 ? 33.223 0.821 -20.310 1.00 93.88 91 ASP A O 1
ATOM 689 N N . GLY A 1 92 ? 32.421 0.777 -18.221 1.00 94.12 92 GLY A N 1
ATOM 690 C CA . GLY A 1 92 ? 32.193 2.223 -18.118 1.00 94.12 92 GLY A CA 1
ATOM 691 C C . GLY A 1 92 ? 30.952 2.736 -18.860 1.00 94.12 92 GLY A C 1
ATOM 692 O O . GLY A 1 92 ? 30.631 3.916 -18.744 1.00 94.12 92 GLY A O 1
ATOM 693 N N . THR A 1 93 ? 30.219 1.870 -19.566 1.00 96.94 93 THR A N 1
ATOM 694 C CA . THR A 1 93 ? 28.966 2.213 -20.250 1.00 96.94 93 THR A CA 1
ATOM 695 C C . THR A 1 93 ? 27.770 1.941 -19.330 1.00 96.94 93 THR A C 1
ATOM 697 O O . THR A 1 93 ? 27.595 0.805 -18.878 1.00 96.94 93 THR A O 1
ATOM 700 N N . PRO A 1 94 ? 26.934 2.945 -19.012 1.00 97.19 94 PRO A N 1
ATOM 701 C CA . PRO A 1 94 ? 25.793 2.762 -18.122 1.00 97.19 94 PRO A CA 1
ATOM 702 C C . PRO A 1 94 ? 24.713 1.854 -18.720 1.00 97.19 94 PRO A C 1
ATOM 704 O O . PRO A 1 94 ? 24.596 1.711 -19.937 1.00 97.19 94 PRO A O 1
ATOM 707 N N . VAL A 1 95 ? 23.873 1.297 -17.846 1.00 97.19 95 VAL A N 1
ATOM 708 C CA . VAL A 1 95 ? 22.715 0.476 -18.220 1.00 97.19 95 VAL A CA 1
ATOM 709 C C . VAL A 1 95 ? 21.424 1.246 -17.927 1.00 97.19 95 VAL A C 1
ATOM 711 O O . VAL A 1 95 ? 21.173 1.656 -16.793 1.00 97.19 95 VAL A O 1
ATOM 714 N N . LEU A 1 96 ? 20.598 1.460 -18.951 1.00 96.75 96 LEU A N 1
ATOM 715 C CA . LEU A 1 96 ? 19.267 2.053 -18.853 1.00 96.75 96 LEU A CA 1
ATOM 716 C C . LEU A 1 96 ? 18.214 0.953 -18.747 1.00 96.75 96 LEU A C 1
ATOM 718 O O . LEU A 1 96 ? 17.977 0.185 -19.678 1.00 96.75 96 LEU A O 1
ATOM 722 N N . HIS A 1 97 ? 17.524 0.924 -17.614 1.00 95.38 97 HIS A N 1
ATOM 723 C CA . HIS A 1 97 ? 16.438 -0.017 -17.393 1.00 95.38 97 HIS A CA 1
ATOM 724 C C . HIS A 1 97 ? 15.169 0.386 -18.165 1.00 95.38 97 HIS A C 1
ATOM 726 O O . HIS A 1 97 ? 14.840 1.570 -18.258 1.00 95.38 97 HIS A O 1
ATOM 732 N N . ARG A 1 98 ? 14.369 -0.581 -18.636 1.00 94.19 98 ARG A N 1
ATOM 733 C CA . ARG A 1 98 ? 13.136 -0.323 -19.414 1.00 94.19 98 ARG A CA 1
ATOM 734 C C . ARG A 1 98 ? 12.168 0.656 -18.769 1.00 94.19 98 ARG A C 1
ATOM 736 O O . ARG A 1 98 ? 11.462 1.361 -19.477 1.00 94.19 98 ARG A O 1
ATOM 743 N N . VAL A 1 99 ? 12.133 0.717 -17.438 1.00 94.88 99 VAL A N 1
ATOM 744 C CA . VAL A 1 99 ? 11.242 1.620 -16.697 1.00 94.88 99 VAL A CA 1
ATOM 745 C C . VAL A 1 99 ? 11.525 3.074 -17.069 1.00 94.88 99 VAL A C 1
ATOM 747 O O . VAL A 1 99 ? 10.588 3.845 -17.259 1.00 94.88 99 VAL A O 1
ATOM 750 N N . THR A 1 100 ? 12.794 3.458 -17.226 1.00 95.38 100 THR A N 1
ATOM 751 C CA . THR A 1 100 ? 13.143 4.829 -17.617 1.00 95.38 100 THR A CA 1
ATOM 752 C C . THR A 1 100 ? 12.736 5.087 -19.070 1.00 95.38 100 THR A C 1
ATOM 754 O O . THR A 1 100 ? 12.090 6.095 -19.361 1.00 95.38 100 THR A O 1
ATOM 757 N N . VAL A 1 101 ? 12.988 4.121 -19.958 1.00 95.62 101 VAL A N 1
ATOM 758 C CA . VAL A 1 101 ? 12.663 4.183 -21.391 1.00 95.62 101 VAL A CA 1
ATOM 759 C C . VAL A 1 101 ? 11.153 4.274 -21.649 1.00 95.62 101 VAL A C 1
ATOM 761 O O . VAL A 1 101 ? 10.708 5.114 -22.432 1.00 95.62 101 VAL A O 1
ATOM 764 N N . GLU A 1 102 ? 10.336 3.467 -20.967 1.00 93.88 102 GLU A N 1
ATOM 765 C CA . GLU A 1 102 ? 8.867 3.485 -21.073 1.00 93.88 102 GLU A CA 1
ATOM 766 C C . GLU A 1 102 ? 8.260 4.832 -20.669 1.00 93.88 102 GLU A C 1
ATOM 768 O O . GLU A 1 102 ? 7.239 5.253 -21.218 1.00 93.88 102 GLU A O 1
ATOM 773 N N . HIS A 1 103 ? 8.912 5.515 -19.728 1.00 94.44 103 HIS A N 1
ATOM 774 C CA . HIS A 1 103 ? 8.551 6.848 -19.249 1.00 94.44 103 HIS A CA 1
ATOM 775 C C . HIS A 1 103 ? 9.281 7.967 -20.009 1.00 94.44 103 HIS A C 1
ATOM 777 O O . HIS A 1 103 ? 9.231 9.123 -19.597 1.00 94.44 103 HIS A O 1
ATOM 783 N N . ARG A 1 104 ? 9.934 7.645 -21.137 1.00 94.88 104 ARG A N 1
ATOM 784 C CA . ARG A 1 104 ? 10.676 8.584 -22.001 1.00 94.88 104 ARG A CA 1
ATOM 785 C C . ARG A 1 104 ? 11.767 9.372 -21.263 1.00 94.88 104 ARG A C 1
ATOM 787 O O . ARG A 1 104 ? 12.081 10.501 -21.627 1.00 94.88 104 ARG A O 1
ATOM 794 N N . SER A 1 105 ? 12.349 8.774 -20.229 1.00 94.88 105 SER A N 1
ATOM 795 C CA . SER A 1 105 ? 13.493 9.310 -19.499 1.00 94.88 105 SER A CA 1
ATOM 796 C C . SER A 1 105 ? 14.748 8.556 -19.911 1.00 94.88 105 SER A C 1
ATOM 798 O O . SER A 1 105 ? 14.943 7.402 -19.546 1.00 94.88 105 SER A O 1
ATOM 800 N N . LEU A 1 106 ? 15.623 9.217 -20.661 1.00 95.81 106 LEU A N 1
ATOM 801 C CA . LEU A 1 106 ? 16.900 8.660 -21.107 1.00 95.81 106 LEU A CA 1
ATOM 802 C C . LEU A 1 106 ? 18.050 9.113 -20.194 1.00 95.81 106 LEU A C 1
ATOM 804 O O . LEU A 1 106 ? 19.064 9.620 -20.659 1.00 95.81 106 LEU A O 1
ATOM 808 N N . ARG A 1 107 ? 17.855 8.993 -18.875 1.00 94.88 107 ARG A N 1
ATOM 809 C CA . ARG A 1 107 ? 18.839 9.398 -17.859 1.00 94.88 107 ARG A CA 1
ATOM 810 C C . ARG A 1 107 ? 19.497 8.163 -17.235 1.00 94.88 107 ARG A C 1
ATOM 812 O O . ARG A 1 107 ? 18.788 7.411 -16.566 1.00 94.88 107 ARG A O 1
ATOM 819 N N . PRO A 1 108 ? 20.812 7.960 -17.421 1.00 94.56 108 PRO A N 1
ATOM 820 C CA . PRO A 1 108 ? 21.558 6.906 -16.741 1.00 94.56 108 PRO A CA 1
ATOM 821 C C . PRO A 1 108 ? 21.469 6.994 -15.211 1.00 94.56 108 PRO A C 1
ATOM 823 O O . PRO A 1 108 ? 21.436 8.109 -14.676 1.00 94.56 108 PRO A O 1
ATOM 826 N N . PRO A 1 109 ? 21.481 5.859 -14.490 1.00 95.81 109 PRO A N 1
ATOM 827 C CA . PRO A 1 109 ? 21.626 5.868 -13.038 1.00 95.81 109 PRO A CA 1
ATOM 828 C C . PRO A 1 109 ? 22.993 6.446 -12.631 1.00 95.81 109 PRO A C 1
ATOM 830 O O . PRO A 1 109 ? 23.990 6.260 -13.326 1.00 95.81 109 PRO A O 1
ATOM 833 N N . LEU A 1 110 ? 23.044 7.139 -11.491 1.00 95.44 110 LEU A N 1
ATOM 834 C CA . LEU A 1 110 ? 24.281 7.679 -10.914 1.00 95.44 110 LEU A CA 1
ATOM 835 C C . LEU A 1 110 ? 25.039 6.650 -10.071 1.00 95.44 110 LEU A C 1
ATOM 837 O O . LEU A 1 110 ? 26.263 6.692 -9.992 1.00 95.44 110 LEU A O 1
ATOM 841 N N . GLY A 1 111 ? 24.310 5.766 -9.393 1.00 95.31 111 GLY A N 1
ATOM 842 C CA . GLY A 1 111 ? 24.884 4.848 -8.422 1.00 95.31 111 GLY A CA 1
ATOM 843 C C . GLY A 1 111 ? 23.825 4.134 -7.589 1.00 95.31 111 GLY A C 1
ATOM 844 O O . GLY A 1 111 ? 22.624 4.328 -7.779 1.00 95.31 111 GLY A O 1
ATOM 845 N N . ASN A 1 112 ? 24.289 3.332 -6.630 1.00 96.19 112 ASN A N 1
ATOM 846 C CA . ASN A 1 112 ? 23.447 2.658 -5.638 1.00 96.19 112 ASN A CA 1
ATOM 847 C C . ASN A 1 112 ? 23.905 2.946 -4.198 1.00 96.19 112 ASN A C 1
ATOM 849 O O . ASN A 1 112 ? 23.894 2.074 -3.334 1.00 96.19 112 ASN A O 1
ATOM 853 N N . SER A 1 113 ? 24.334 4.179 -3.943 1.00 93.81 113 SER A N 1
ATOM 854 C CA . SER A 1 113 ? 24.703 4.677 -2.616 1.00 93.81 113 SER A CA 1
ATOM 855 C C . SER A 1 113 ? 23.827 5.868 -2.235 1.00 93.81 113 SER A C 1
ATOM 857 O O . SER A 1 113 ? 23.330 6.581 -3.101 1.00 93.81 113 SER A O 1
ATOM 859 N N . THR A 1 114 ? 23.622 6.085 -0.936 1.00 91.81 114 THR A N 1
ATOM 860 C CA . THR A 1 114 ? 22.866 7.231 -0.413 1.00 91.81 114 THR A CA 1
ATOM 861 C C . THR A 1 114 ? 23.728 8.038 0.552 1.00 91.81 114 THR A C 1
ATOM 863 O O . THR A 1 114 ? 24.584 7.487 1.240 1.00 91.81 114 THR A O 1
ATOM 866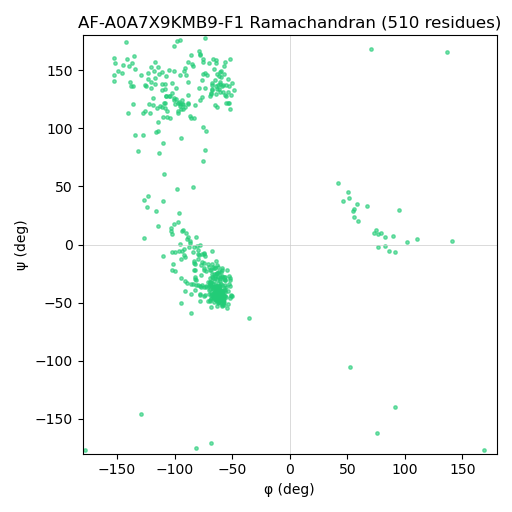 N N . GLN A 1 115 ? 23.503 9.351 0.586 1.00 89.31 115 GLN A N 1
ATOM 867 C CA . GLN A 1 115 ? 24.126 10.269 1.546 1.00 89.31 115 GLN A CA 1
ATOM 868 C C . GLN A 1 115 ? 23.269 10.461 2.808 1.00 89.31 115 GLN A C 1
ATOM 870 O O . GLN A 1 115 ? 23.682 11.153 3.737 1.00 89.31 115 GLN A O 1
ATOM 875 N N . ALA A 1 116 ? 22.069 9.872 2.852 1.00 91.62 116 ALA A N 1
ATOM 876 C CA . ALA A 1 116 ? 21.196 9.957 4.012 1.00 91.62 116 ALA A CA 1
ATOM 877 C C . ALA A 1 116 ? 21.846 9.282 5.231 1.00 91.62 116 ALA A C 1
ATOM 879 O O . ALA A 1 116 ? 22.332 8.154 5.149 1.00 91.62 116 ALA A O 1
ATOM 880 N N . ALA A 1 117 ? 21.809 9.957 6.382 1.00 93.56 117 ALA A N 1
ATOM 881 C CA . ALA A 1 117 ? 22.328 9.432 7.643 1.00 93.56 117 ALA A CA 1
ATOM 882 C C . ALA A 1 117 ? 21.400 8.341 8.210 1.00 93.56 117 ALA A C 1
ATOM 884 O O . ALA A 1 117 ? 20.545 8.613 9.057 1.00 93.56 117 ALA A O 1
ATOM 885 N N . LEU A 1 118 ? 21.533 7.119 7.700 1.00 94.38 118 LEU A N 1
ATOM 886 C CA . LEU A 1 118 ? 20.727 5.952 8.056 1.00 94.38 118 LEU A CA 1
ATOM 887 C C . LEU A 1 118 ? 21.511 4.982 8.939 1.00 94.38 118 LEU A C 1
ATOM 889 O O . LEU A 1 118 ? 22.731 4.869 8.831 1.00 94.38 118 LEU A O 1
ATOM 893 N N . ALA A 1 119 ? 20.792 4.263 9.799 1.00 93.44 119 ALA A N 1
ATOM 894 C CA . ALA A 1 119 ? 21.367 3.121 10.499 1.00 93.44 119 ALA A CA 1
ATOM 895 C C . ALA A 1 119 ? 21.751 2.012 9.498 1.00 93.44 119 ALA A C 1
ATOM 897 O O . ALA A 1 119 ? 21.182 1.976 8.407 1.00 93.44 119 ALA A O 1
ATOM 898 N N . PRO A 1 120 ? 22.694 1.109 9.826 1.00 94.56 120 PRO A N 1
ATOM 899 C CA . PRO A 1 120 ? 23.174 0.101 8.876 1.00 94.56 120 PRO A CA 1
ATOM 900 C C . PRO A 1 120 ? 22.073 -0.789 8.275 1.00 94.56 120 PRO A C 1
ATOM 902 O O . PRO A 1 120 ? 22.106 -1.074 7.081 1.00 94.56 120 PRO A O 1
ATOM 905 N N . ASP A 1 121 ? 21.080 -1.179 9.076 1.00 95.50 121 ASP A N 1
ATOM 906 C CA . ASP A 1 121 ? 19.918 -1.971 8.651 1.00 95.50 121 ASP A CA 1
ATOM 907 C C . ASP A 1 121 ? 18.986 -1.182 7.712 1.00 95.50 121 ASP A C 1
ATOM 909 O O . ASP A 1 121 ? 18.611 -1.656 6.638 1.00 95.50 121 ASP A O 1
ATOM 913 N N . GLN A 1 122 ? 18.678 0.069 8.061 1.00 96.94 122 GLN A N 1
ATOM 914 C CA . GLN A 1 122 ? 17.908 0.988 7.220 1.00 96.94 122 GLN A CA 1
ATOM 915 C C . GLN A 1 122 ? 18.634 1.299 5.905 1.00 96.94 122 GLN A C 1
ATOM 917 O O . GLN A 1 122 ? 17.998 1.370 4.854 1.00 96.94 122 GLN A O 1
ATOM 922 N N . LEU A 1 123 ? 19.956 1.484 5.952 1.00 97.00 123 LEU A N 1
ATOM 923 C CA . LEU A 1 123 ? 20.796 1.734 4.786 1.00 97.00 123 LEU A CA 1
ATOM 924 C C . LEU A 1 123 ? 20.737 0.549 3.823 1.00 97.00 123 LEU A C 1
ATOM 926 O O . LEU A 1 123 ? 20.468 0.766 2.646 1.00 97.00 123 LEU A O 1
ATOM 930 N N . ALA A 1 124 ? 20.921 -0.678 4.324 1.00 97.00 124 ALA A N 1
ATOM 931 C CA . ALA A 1 124 ? 20.840 -1.899 3.524 1.00 97.00 124 ALA A CA 1
ATOM 932 C C . ALA A 1 124 ? 19.475 -2.051 2.829 1.00 97.00 124 ALA A C 1
ATOM 934 O O . ALA A 1 124 ? 19.421 -2.370 1.639 1.00 97.00 124 ALA A O 1
ATOM 935 N N . ALA A 1 125 ? 18.381 -1.736 3.534 1.00 97.75 125 ALA A N 1
ATOM 936 C CA . ALA A 1 125 ? 17.044 -1.728 2.948 1.00 97.75 125 ALA A CA 1
ATOM 937 C C . ALA A 1 125 ? 16.904 -0.656 1.849 1.00 97.75 125 ALA A C 1
ATOM 939 O O . ALA A 1 125 ? 16.427 -0.940 0.749 1.00 97.75 125 ALA A O 1
ATOM 940 N N . VAL A 1 126 ? 17.340 0.581 2.114 1.00 98.12 126 VAL A N 1
ATOM 941 C CA . VAL A 1 126 ? 17.225 1.705 1.166 1.00 98.12 126 VAL A CA 1
ATOM 942 C C . VAL A 1 126 ? 18.068 1.486 -0.090 1.00 98.12 126 VAL A C 1
ATOM 944 O O . VAL A 1 126 ? 17.609 1.832 -1.181 1.00 98.12 126 VAL A O 1
ATOM 947 N N . THR A 1 127 ? 19.253 0.883 0.026 1.00 97.62 127 THR A N 1
ATOM 948 C CA . THR A 1 127 ? 20.164 0.613 -1.100 1.00 97.62 127 THR A CA 1
ATOM 949 C C . THR A 1 127 ? 19.986 -0.772 -1.718 1.00 97.62 127 THR A C 1
ATOM 951 O O . THR A 1 127 ? 20.803 -1.168 -2.549 1.00 97.62 127 THR A O 1
ATOM 954 N N . HIS A 1 128 ? 18.915 -1.502 -1.387 1.00 97.75 128 HIS A N 1
ATOM 955 C CA . HIS A 1 128 ? 18.622 -2.784 -2.025 1.00 97.75 128 HIS A CA 1
ATOM 956 C C . HIS A 1 128 ? 18.655 -2.657 -3.558 1.00 97.75 128 HIS A C 1
ATOM 958 O O . HIS A 1 128 ? 18.038 -1.759 -4.135 1.00 97.75 128 HIS A O 1
ATOM 964 N N . ASP A 1 129 ? 19.402 -3.535 -4.216 1.00 95.69 129 ASP A N 1
ATOM 965 C CA . ASP A 1 129 ? 19.692 -3.471 -5.646 1.00 95.69 129 ASP A CA 1
ATOM 966 C C . ASP A 1 129 ? 18.552 -3.996 -6.527 1.00 95.69 129 ASP A C 1
ATOM 968 O O . ASP A 1 129 ? 18.563 -3.731 -7.722 1.00 95.69 129 ASP A O 1
ATOM 972 N N . GLY A 1 130 ? 17.552 -4.681 -5.970 1.00 93.38 130 GLY A N 1
ATOM 973 C CA . GLY A 1 130 ? 16.361 -5.154 -6.677 1.00 93.38 130 GLY A CA 1
ATOM 974 C C . GLY A 1 130 ? 15.114 -4.289 -6.465 1.00 93.38 130 GLY A C 1
ATOM 975 O O . GLY A 1 130 ? 15.068 -3.378 -5.635 1.00 93.38 130 GLY A O 1
ATOM 976 N N . GLY A 1 131 ? 14.067 -4.576 -7.237 1.00 91.44 131 GLY A N 1
ATOM 977 C CA . GLY A 1 131 ? 12.752 -3.950 -7.093 1.00 91.44 131 GLY A CA 1
ATOM 978 C C . GLY A 1 131 ? 11.891 -4.560 -5.984 1.00 91.44 131 GLY A C 1
ATOM 979 O O . GLY A 1 131 ? 11.089 -3.848 -5.384 1.00 91.44 131 GLY A O 1
ATOM 980 N N . ALA A 1 132 ? 12.051 -5.858 -5.709 1.00 96.00 132 ALA A N 1
ATOM 981 C CA . ALA A 1 132 ? 11.259 -6.594 -4.729 1.00 96.00 132 ALA A CA 1
ATOM 982 C C . ALA A 1 132 ? 12.032 -6.768 -3.416 1.00 96.00 132 ALA A C 1
ATOM 984 O O . ALA A 1 132 ? 13.137 -7.303 -3.422 1.00 96.00 132 ALA A O 1
ATOM 985 N N . ALA A 1 133 ? 11.459 -6.360 -2.286 1.00 97.81 133 ALA A N 1
ATOM 986 C CA . ALA A 1 133 ? 12.071 -6.563 -0.977 1.00 97.81 133 ALA A CA 1
ATOM 987 C C . ALA A 1 133 ? 11.030 -6.638 0.142 1.00 97.81 133 ALA A C 1
ATOM 989 O O . ALA A 1 133 ? 10.072 -5.864 0.162 1.00 97.81 133 ALA A O 1
ATOM 990 N N . ARG A 1 134 ? 11.268 -7.535 1.102 1.00 97.94 134 ARG A N 1
ATOM 991 C CA . ARG A 1 134 ? 10.556 -7.623 2.378 1.00 97.94 134 ARG A CA 1
ATOM 992 C C . ARG A 1 134 ? 11.344 -6.909 3.463 1.00 97.94 134 ARG A C 1
ATOM 994 O O . ARG A 1 134 ? 12.474 -7.294 3.767 1.00 97.94 134 ARG A O 1
ATOM 1001 N N . ILE A 1 135 ? 10.726 -5.917 4.088 1.00 97.94 135 ILE A N 1
ATOM 1002 C CA . ILE A 1 135 ? 11.322 -5.159 5.181 1.00 97.94 135 ILE A CA 1
ATOM 1003 C C . ILE A 1 135 ? 10.507 -5.463 6.431 1.00 97.94 135 ILE A C 1
ATOM 1005 O O . ILE A 1 135 ? 9.379 -4.987 6.591 1.00 97.94 135 ILE A O 1
ATOM 1009 N N . ILE A 1 136 ? 11.087 -6.274 7.312 1.00 96.88 136 ILE A N 1
ATOM 1010 C CA . ILE A 1 136 ? 10.493 -6.592 8.610 1.00 96.88 136 ILE A CA 1
ATOM 1011 C C . ILE A 1 136 ? 10.912 -5.501 9.577 1.00 96.88 136 ILE A C 1
ATOM 1013 O O . ILE A 1 136 ? 12.076 -5.405 9.952 1.00 96.88 136 ILE A O 1
ATOM 1017 N N . ALA A 1 137 ? 9.963 -4.663 9.961 1.00 94.56 137 ALA A N 1
ATOM 1018 C CA . ALA A 1 137 ? 10.238 -3.428 10.665 1.00 94.56 137 ALA A CA 1
ATOM 1019 C C . ALA A 1 137 ? 9.403 -3.354 11.947 1.00 94.56 137 ALA A C 1
ATOM 1021 O O . ALA A 1 137 ? 8.273 -2.869 11.910 1.00 94.56 137 ALA A O 1
ATOM 1022 N N . PRO A 1 138 ? 9.948 -3.782 13.100 1.00 92.12 138 PRO A N 1
ATOM 1023 C CA . PRO A 1 138 ? 9.287 -3.684 14.395 1.00 92.12 138 PRO A CA 1
ATOM 1024 C C . PRO A 1 138 ? 8.784 -2.271 14.702 1.00 92.12 138 PRO A C 1
ATOM 1026 O O . PRO A 1 138 ? 9.277 -1.277 14.151 1.00 92.12 138 PRO A O 1
ATOM 1029 N N . ALA A 1 139 ? 7.833 -2.149 15.628 1.00 88.75 139 ALA A N 1
ATOM 1030 C CA . ALA A 1 139 ? 7.347 -0.848 16.085 1.00 88.75 139 ALA A CA 1
ATOM 1031 C C . ALA A 1 139 ? 8.520 0.084 16.433 1.00 88.75 139 ALA A C 1
ATOM 1033 O O . ALA A 1 139 ? 9.461 -0.319 17.109 1.00 88.75 139 ALA A O 1
ATOM 1034 N N . GLY A 1 140 ? 8.477 1.333 15.962 1.00 90.12 140 GLY A N 1
ATOM 1035 C CA . GLY A 1 140 ? 9.511 2.328 16.267 1.00 90.12 140 GLY A CA 1
ATOM 1036 C C . GLY A 1 140 ? 10.861 2.141 15.559 1.00 90.12 140 GLY A C 1
ATOM 1037 O O . GLY A 1 140 ? 11.796 2.856 15.909 1.00 90.12 140 GLY A O 1
ATOM 1038 N N . SER A 1 141 ? 10.974 1.243 14.573 1.00 92.81 141 SER A N 1
ATOM 1039 C CA . SER A 1 141 ? 12.223 1.001 13.820 1.00 92.81 141 SER A CA 1
ATOM 1040 C C . SER A 1 141 ? 12.487 1.942 12.640 1.00 92.81 141 SER A C 1
ATOM 1042 O O . SER A 1 141 ? 13.563 1.924 12.047 1.00 92.81 141 SER A O 1
ATOM 1044 N N . GLY A 1 142 ? 11.522 2.803 12.305 1.00 93.12 142 GLY A N 1
ATOM 1045 C CA . GLY A 1 142 ? 11.647 3.761 11.205 1.00 93.12 142 GLY A CA 1
ATOM 1046 C C . GLY A 1 142 ? 11.059 3.303 9.864 1.00 93.12 142 GLY A C 1
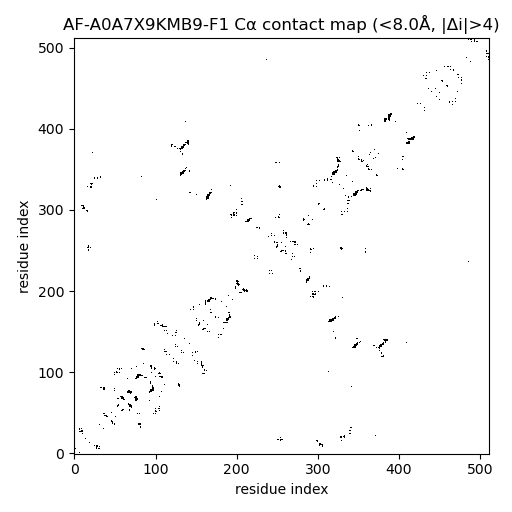ATOM 1047 O O . GLY A 1 142 ? 11.534 3.781 8.838 1.00 93.12 142 GLY A O 1
ATOM 1048 N N . LYS A 1 143 ? 10.011 2.455 9.861 1.00 94.00 143 LYS A N 1
ATOM 1049 C CA . LYS A 1 143 ? 9.224 2.032 8.672 1.00 94.00 143 LYS A CA 1
ATOM 1050 C C . LYS A 1 143 ? 9.063 3.142 7.623 1.00 94.00 143 LYS A C 1
ATOM 1052 O O . LYS A 1 143 ? 9.594 3.059 6.517 1.00 94.00 143 LYS A O 1
ATOM 1057 N N . THR A 1 144 ? 8.391 4.225 8.016 1.00 93.38 144 THR A N 1
ATOM 1058 C CA . THR A 1 144 ? 8.081 5.363 7.144 1.00 93.38 144 THR A CA 1
ATOM 1059 C C . THR A 1 144 ? 9.342 6.044 6.621 1.00 93.38 144 THR A C 1
ATOM 1061 O O . THR A 1 144 ? 9.388 6.429 5.460 1.00 93.38 144 THR A O 1
ATOM 1064 N N . ARG A 1 145 ? 10.395 6.149 7.445 1.00 95.06 145 ARG A N 1
ATOM 1065 C CA . ARG A 1 145 ? 11.677 6.735 7.032 1.00 95.06 145 ARG A CA 1
ATOM 1066 C C . ARG A 1 145 ? 12.332 5.897 5.935 1.00 95.06 145 ARG A C 1
ATOM 1068 O O . ARG A 1 145 ? 12.749 6.458 4.929 1.00 95.06 145 ARG A O 1
ATOM 1075 N N . VAL A 1 146 ? 12.383 4.575 6.097 1.00 97.38 146 VAL A N 1
ATOM 1076 C CA . VAL A 1 146 ? 12.928 3.663 5.078 1.00 97.38 146 VAL A CA 1
ATOM 1077 C C . VAL A 1 146 ? 12.129 3.760 3.777 1.00 97.38 146 VAL A C 1
ATOM 1079 O O . VAL A 1 146 ? 12.733 3.874 2.714 1.00 97.38 146 VAL A O 1
ATOM 1082 N N . LEU A 1 147 ? 10.793 3.811 3.842 1.00 97.12 147 LEU A N 1
ATOM 1083 C CA . LEU A 1 147 ? 9.941 3.993 2.658 1.00 97.12 147 LEU A CA 1
ATOM 1084 C C . LEU A 1 147 ? 10.236 5.298 1.908 1.00 97.12 147 LEU A C 1
ATOM 1086 O O . LEU A 1 147 ? 10.444 5.282 0.693 1.00 97.12 147 LEU A O 1
ATOM 1090 N N . THR A 1 148 ? 10.274 6.431 2.614 1.00 97.19 148 THR A N 1
ATOM 1091 C CA . THR A 1 148 ? 10.497 7.737 1.979 1.00 97.19 148 THR A CA 1
ATOM 1092 C C . THR A 1 148 ? 11.922 7.882 1.451 1.00 97.19 148 THR A C 1
ATOM 1094 O O . THR A 1 148 ? 12.123 8.427 0.367 1.00 97.19 148 THR A O 1
ATOM 1097 N N . GLU A 1 149 ? 12.925 7.366 2.169 1.00 98.00 149 GLU A N 1
ATOM 1098 C CA . GLU A 1 149 ? 14.311 7.356 1.687 1.00 98.00 149 GLU A CA 1
ATOM 1099 C C . GLU A 1 149 ? 14.505 6.401 0.506 1.00 98.00 149 GLU A C 1
ATOM 1101 O O . GLU A 1 149 ? 15.223 6.741 -0.431 1.00 98.00 149 GLU A O 1
ATOM 1106 N N . ARG A 1 150 ? 13.807 5.258 0.468 1.00 98.06 150 ARG A N 1
ATOM 1107 C CA . ARG A 1 150 ? 13.814 4.375 -0.707 1.00 98.06 150 ARG A CA 1
ATOM 1108 C C . ARG A 1 150 ? 13.239 5.080 -1.933 1.00 98.06 150 ARG A C 1
ATOM 1110 O O . ARG A 1 150 ? 13.835 5.002 -3.004 1.00 98.06 150 ARG A O 1
ATOM 1117 N N . ALA A 1 151 ? 12.128 5.805 -1.786 1.00 97.88 151 ALA A N 1
ATOM 1118 C CA . ALA A 1 151 ? 11.555 6.590 -2.880 1.00 97.88 151 ALA A CA 1
ATOM 1119 C C . ALA A 1 151 ? 12.552 7.632 -3.417 1.00 97.88 151 ALA A C 1
ATOM 1121 O O . ALA A 1 151 ? 12.766 7.718 -4.628 1.00 97.88 151 ALA A O 1
ATOM 1122 N N . ARG A 1 152 ? 13.217 8.376 -2.521 1.00 97.75 152 ARG A N 1
ATOM 1123 C CA . ARG A 1 152 ? 14.274 9.327 -2.902 1.00 97.75 152 ARG A CA 1
ATOM 1124 C C . ARG A 1 152 ? 15.426 8.648 -3.612 1.00 97.75 152 ARG A C 1
ATOM 1126 O O . ARG A 1 152 ? 15.851 9.131 -4.654 1.00 97.75 152 ARG A O 1
ATOM 1133 N N . HIS A 1 153 ? 15.902 7.528 -3.080 1.00 98.00 153 HIS A N 1
ATOM 1134 C CA . HIS A 1 153 ? 17.013 6.773 -3.649 1.00 98.00 153 HIS A CA 1
ATOM 1135 C C . HIS A 1 153 ? 16.725 6.340 -5.090 1.00 98.00 153 HIS A C 1
ATOM 1137 O O . HIS A 1 153 ? 17.524 6.597 -5.991 1.00 98.00 153 HIS A O 1
ATOM 1143 N N . LEU A 1 154 ? 15.535 5.787 -5.340 1.00 97.62 154 LEU A N 1
ATOM 1144 C CA . LEU A 1 154 ? 15.104 5.385 -6.681 1.00 97.62 154 LEU A CA 1
ATOM 1145 C C . LEU A 1 154 ? 15.055 6.572 -7.662 1.00 97.62 154 LEU A C 1
ATOM 1147 O O . LEU A 1 154 ? 15.488 6.454 -8.809 1.00 97.62 154 LEU A O 1
ATOM 1151 N N . VAL A 1 155 ? 14.569 7.737 -7.229 1.00 96.94 155 VAL A N 1
ATOM 1152 C CA . VAL A 1 155 ? 14.460 8.917 -8.107 1.00 96.94 155 VAL A CA 1
ATOM 1153 C C . VAL A 1 155 ? 15.805 9.615 -8.315 1.00 96.94 155 VAL A C 1
ATOM 1155 O O . VAL A 1 155 ? 16.143 10.023 -9.427 1.00 96.94 155 VAL A O 1
ATOM 1158 N N . GLN A 1 156 ? 16.583 9.786 -7.252 1.00 95.88 156 GLN A N 1
ATOM 1159 C CA . GLN A 1 156 ? 17.787 10.612 -7.261 1.00 95.88 156 GLN A CA 1
ATOM 1160 C C . GLN A 1 156 ? 19.011 9.832 -7.740 1.00 95.88 156 GLN A C 1
ATOM 1162 O O . GLN A 1 156 ? 19.772 10.358 -8.552 1.00 95.88 156 GLN A O 1
ATOM 1167 N N . GLN A 1 157 ? 19.175 8.587 -7.283 1.00 96.50 157 GLN A N 1
ATOM 1168 C CA . GLN A 1 157 ? 20.351 7.763 -7.574 1.00 96.50 157 GLN A CA 1
ATOM 1169 C C . GLN A 1 157 ? 20.112 6.863 -8.779 1.00 96.50 157 GLN A C 1
ATOM 1171 O O . GLN A 1 157 ? 20.878 6.910 -9.738 1.00 96.50 157 GLN A O 1
ATOM 1176 N N . TRP A 1 158 ? 19.004 6.118 -8.803 1.00 96.56 158 TRP A N 1
ATOM 1177 C CA . TRP A 1 158 ? 18.693 5.259 -9.954 1.00 96.56 158 TRP A CA 1
ATOM 1178 C C . TRP A 1 158 ? 18.103 6.027 -11.141 1.00 96.56 158 TRP A C 1
ATOM 1180 O O . TRP A 1 158 ? 17.948 5.459 -12.219 1.00 96.56 158 TRP A O 1
ATOM 1190 N N . ARG A 1 159 ? 17.768 7.313 -10.958 1.00 96.38 159 ARG A N 1
ATOM 1191 C CA . ARG A 1 159 ? 17.135 8.166 -11.979 1.00 96.38 159 ARG A CA 1
ATOM 1192 C C . ARG A 1 159 ? 15.838 7.576 -12.546 1.00 96.38 159 ARG A C 1
ATOM 1194 O O . ARG A 1 159 ? 15.451 7.884 -13.677 1.00 96.38 159 ARG A O 1
ATOM 1201 N N . ILE A 1 160 ? 15.129 6.778 -11.745 1.00 96.50 160 ILE A N 1
ATOM 1202 C CA . ILE A 1 160 ? 13.800 6.284 -12.093 1.00 96.50 160 ILE A CA 1
ATOM 1203 C C . ILE A 1 160 ? 12.817 7.464 -12.089 1.00 96.50 160 ILE A C 1
ATOM 1205 O O . ILE A 1 160 ? 12.775 8.224 -11.119 1.00 96.50 160 ILE A O 1
ATOM 1209 N N . PRO A 1 161 ? 12.002 7.641 -13.143 1.00 96.38 161 PRO A N 1
ATOM 1210 C CA . PRO A 1 161 ? 10.959 8.659 -13.153 1.00 96.38 161 PRO A CA 1
ATOM 1211 C C . PRO A 1 161 ? 9.985 8.468 -11.993 1.00 96.38 161 PRO A C 1
ATOM 1213 O O . PRO A 1 161 ? 9.459 7.375 -11.796 1.00 96.38 161 PRO A O 1
ATOM 1216 N N . ALA A 1 162 ? 9.695 9.540 -11.254 1.00 96.12 162 ALA A N 1
ATOM 1217 C CA . ALA A 1 162 ? 8.783 9.484 -10.110 1.00 96.12 162 ALA A CA 1
ATOM 1218 C C . ALA A 1 162 ? 7.373 8.989 -10.498 1.00 96.12 162 ALA A C 1
ATOM 1220 O O . ALA A 1 162 ? 6.706 8.336 -9.703 1.00 96.12 162 ALA A O 1
ATOM 1221 N N . SER A 1 163 ? 6.962 9.202 -11.755 1.00 94.06 163 SER A N 1
ATOM 1222 C CA . SER A 1 163 ? 5.722 8.678 -12.341 1.00 94.06 163 SER A CA 1
ATOM 1223 C C . SER A 1 163 ? 5.649 7.149 -12.410 1.00 94.06 163 SER A C 1
ATOM 1225 O O . SER A 1 163 ? 4.552 6.617 -12.559 1.00 94.06 163 SER A O 1
ATOM 1227 N N . ALA A 1 164 ? 6.780 6.445 -12.321 1.00 95.06 164 ALA A N 1
ATOM 1228 C CA . ALA A 1 164 ? 6.856 4.985 -12.312 1.00 95.06 164 ALA A CA 1
ATOM 1229 C C . ALA A 1 164 ? 6.801 4.382 -10.895 1.00 95.06 164 ALA A C 1
ATOM 1231 O O . ALA A 1 164 ? 6.685 3.163 -10.753 1.00 95.06 164 ALA A O 1
ATOM 1232 N N . ILE A 1 165 ? 6.919 5.219 -9.859 1.00 96.88 165 ILE A N 1
ATOM 1233 C CA . ILE A 1 165 ? 6.986 4.808 -8.456 1.00 96.88 165 ILE A CA 1
ATOM 1234 C C . ILE A 1 165 ? 5.670 5.181 -7.781 1.00 96.88 165 ILE A C 1
ATOM 1236 O O . ILE A 1 165 ? 5.225 6.329 -7.841 1.00 96.88 165 ILE A O 1
ATOM 1240 N N . THR A 1 166 ? 5.052 4.213 -7.111 1.00 97.50 166 THR A N 1
ATOM 1241 C CA . THR A 1 166 ? 3.851 4.449 -6.306 1.00 97.50 166 THR A CA 1
ATOM 1242 C C . THR A 1 166 ? 4.097 4.016 -4.871 1.00 97.50 166 THR A C 1
ATOM 1244 O O . THR A 1 166 ? 4.377 2.849 -4.604 1.00 97.50 166 THR A O 1
ATOM 1247 N N . LEU A 1 167 ? 3.965 4.960 -3.944 1.00 97.88 167 LEU A N 1
ATOM 1248 C CA . LEU A 1 167 ? 3.963 4.702 -2.515 1.00 97.88 167 LEU A CA 1
ATOM 1249 C C . LEU A 1 167 ? 2.519 4.507 -2.047 1.00 97.88 167 LEU A C 1
ATOM 1251 O O . LEU A 1 167 ? 1.679 5.406 -2.152 1.00 97.88 167 LEU A O 1
ATOM 1255 N N . ILE A 1 168 ? 2.242 3.305 -1.561 1.00 98.00 168 ILE A N 1
ATOM 1256 C CA . ILE A 1 168 ? 0.943 2.865 -1.080 1.00 98.00 168 ILE A CA 1
ATOM 1257 C C . ILE A 1 168 ? 0.904 3.021 0.438 1.00 98.00 168 ILE A C 1
ATOM 1259 O O . ILE A 1 168 ? 1.609 2.322 1.161 1.00 98.00 168 ILE A O 1
ATOM 1263 N N . ALA A 1 169 ? 0.062 3.938 0.904 1.00 96.44 169 ALA A N 1
ATOM 1264 C CA . ALA A 1 169 ? -0.216 4.140 2.319 1.00 96.44 169 ALA A CA 1
ATOM 1265 C C . ALA A 1 169 ? -1.473 3.370 2.746 1.00 96.44 169 ALA A C 1
ATOM 1267 O O . ALA A 1 169 ? -2.446 3.288 1.988 1.00 96.44 169 ALA A O 1
ATOM 1268 N N . PHE A 1 170 ? -1.481 2.876 3.984 1.00 89.94 170 PHE A N 1
ATOM 1269 C CA . PHE A 1 170 ? -2.599 2.102 4.533 1.00 89.94 170 PHE A CA 1
ATOM 1270 C C . PHE A 1 170 ? -3.899 2.910 4.660 1.00 89.94 170 PHE A C 1
ATOM 1272 O O . PHE A 1 170 ? -4.987 2.410 4.387 1.00 89.94 170 PHE A O 1
ATOM 1279 N N . ASN A 1 171 ? -3.805 4.183 5.050 1.00 91.38 171 ASN A N 1
ATOM 1280 C CA . ASN A 1 171 ? -4.964 5.054 5.220 1.00 91.38 171 ASN A CA 1
ATOM 1281 C C . ASN A 1 171 ? -4.672 6.488 4.757 1.00 91.38 171 ASN A C 1
ATOM 1283 O O . ASN A 1 171 ? -3.543 6.842 4.410 1.00 91.38 171 ASN A O 1
ATOM 1287 N N . LYS A 1 172 ? -5.713 7.328 4.755 1.00 93.06 172 LYS A N 1
ATOM 1288 C CA . LYS A 1 172 ? -5.627 8.715 4.283 1.00 93.06 172 LYS A CA 1
ATOM 1289 C C . LYS A 1 172 ? -4.657 9.572 5.106 1.00 93.06 172 LYS A C 1
ATOM 1291 O O . LYS A 1 172 ? -3.903 10.346 4.530 1.00 93.06 172 LYS A O 1
ATOM 1296 N N . ARG A 1 173 ? -4.616 9.383 6.427 1.00 93.56 173 ARG A N 1
ATOM 1297 C CA . ARG A 1 173 ? -3.705 10.119 7.315 1.00 93.56 173 ARG A CA 1
ATOM 1298 C C . ARG A 1 173 ? -2.239 9.767 7.042 1.00 93.56 173 ARG A C 1
ATOM 1300 O O . ARG A 1 173 ? -1.417 10.665 6.901 1.00 93.56 173 ARG A O 1
ATOM 1307 N N . ALA A 1 174 ? -1.918 8.479 6.916 1.00 93.69 174 ALA A N 1
ATOM 1308 C CA . ALA A 1 174 ? -0.584 8.016 6.533 1.00 93.69 174 ALA A CA 1
ATOM 1309 C C . ALA A 1 174 ? -0.200 8.516 5.132 1.00 93.69 174 ALA A C 1
ATOM 1311 O O . ALA A 1 174 ? 0.932 8.939 4.917 1.00 93.69 174 ALA A O 1
ATOM 1312 N N . GLN A 1 175 ? -1.150 8.545 4.191 1.00 96.75 175 GLN A N 1
ATOM 1313 C CA . GLN A 1 175 ? -0.927 9.120 2.863 1.00 96.75 175 GLN A CA 1
ATOM 1314 C C . GLN A 1 175 ? -0.507 10.593 2.949 1.00 96.75 175 GLN A C 1
ATOM 1316 O O . GLN A 1 175 ? 0.461 10.984 2.296 1.00 96.75 175 GLN A O 1
ATOM 1321 N N . GLU A 1 176 ? -1.223 11.405 3.728 1.00 96.44 176 GLU A N 1
ATOM 1322 C CA . GLU A 1 176 ? -0.927 12.831 3.916 1.00 96.44 176 GLU A CA 1
ATOM 1323 C C . GLU A 1 176 ? 0.427 13.050 4.594 1.00 96.44 176 GLU A C 1
ATOM 1325 O O . GLU A 1 176 ? 1.217 13.874 4.133 1.00 96.44 176 GLU A O 1
ATOM 1330 N N . GLU A 1 177 ? 0.733 12.272 5.634 1.00 95.69 177 GLU A N 1
ATOM 1331 C CA . GLU A 1 177 ? 2.018 12.338 6.329 1.00 95.69 177 GLU A CA 1
ATOM 1332 C C . GLU A 1 177 ? 3.187 12.008 5.392 1.00 95.69 177 GLU A C 1
ATOM 1334 O O . GLU A 1 177 ? 4.176 12.742 5.338 1.00 95.69 177 GLU A O 1
ATOM 1339 N N . ILE A 1 178 ? 3.076 10.920 4.629 1.00 96.25 178 ILE A N 1
ATOM 1340 C CA . ILE A 1 178 ? 4.123 10.502 3.697 1.00 96.25 178 ILE A CA 1
ATOM 1341 C C . ILE A 1 178 ? 4.296 11.538 2.585 1.00 96.25 178 ILE A C 1
ATOM 1343 O O . ILE A 1 178 ? 5.426 11.911 2.281 1.00 96.25 178 ILE A O 1
ATOM 1347 N N . ALA A 1 179 ? 3.198 12.064 2.034 1.00 96.25 179 ALA A N 1
ATOM 1348 C CA . ALA A 1 179 ? 3.253 13.109 1.016 1.00 96.25 179 ALA A CA 1
ATOM 1349 C C . ALA A 1 179 ? 3.933 14.388 1.532 1.00 96.25 179 ALA A C 1
ATOM 1351 O O . ALA A 1 179 ? 4.763 14.962 0.829 1.00 96.25 179 ALA A O 1
ATOM 1352 N N . ALA A 1 180 ? 3.640 14.804 2.770 1.00 96.56 180 ALA A N 1
ATOM 1353 C CA . ALA A 1 180 ? 4.301 15.944 3.404 1.00 96.56 180 ALA A CA 1
ATOM 1354 C C . ALA A 1 180 ? 5.810 15.705 3.592 1.00 96.56 180 ALA A C 1
ATOM 1356 O O . ALA A 1 180 ? 6.614 16.623 3.425 1.00 96.56 180 ALA A O 1
ATOM 1357 N N . ARG A 1 181 ? 6.204 14.459 3.886 1.00 96.12 181 ARG A N 1
ATOM 1358 C CA . ARG A 1 181 ? 7.609 14.059 4.027 1.00 96.12 181 ARG A CA 1
ATOM 1359 C C . ARG A 1 181 ? 8.351 13.953 2.699 1.00 96.12 181 ARG A C 1
ATOM 1361 O O . ARG A 1 181 ? 9.568 13.984 2.756 1.00 96.12 181 ARG A O 1
ATOM 1368 N N . THR A 1 182 ? 7.688 13.815 1.549 1.00 96.56 182 THR A N 1
ATOM 1369 C CA . THR A 1 182 ? 8.332 13.612 0.230 1.00 96.56 182 THR A CA 1
ATOM 1370 C C . THR A 1 182 ? 8.084 14.760 -0.749 1.00 96.56 182 THR A C 1
ATOM 1372 O O . THR A 1 182 ? 8.053 14.554 -1.963 1.00 96.56 182 THR A O 1
ATOM 1375 N N . THR A 1 183 ? 7.882 15.977 -0.246 1.00 96.31 183 THR A N 1
ATOM 1376 C CA . THR A 1 183 ? 7.668 17.179 -1.076 1.00 96.31 183 THR A CA 1
ATOM 1377 C C . THR A 1 183 ? 8.857 17.498 -1.987 1.00 96.31 183 THR A C 1
ATOM 1379 O O . THR A 1 183 ? 8.683 18.115 -3.036 1.00 96.31 183 THR A O 1
ATOM 1382 N N . ASP A 1 184 ? 10.049 17.018 -1.631 1.00 95.25 184 ASP A N 1
ATOM 1383 C CA . ASP A 1 184 ? 11.284 17.119 -2.409 1.00 95.25 184 ASP A CA 1
ATOM 1384 C C . ASP A 1 184 ? 11.343 16.175 -3.627 1.00 95.25 184 ASP A C 1
ATOM 1386 O O . ASP A 1 184 ? 12.247 16.293 -4.456 1.00 95.25 184 ASP A O 1
ATOM 1390 N N . VAL A 1 185 ? 10.376 15.259 -3.774 1.00 95.25 185 VAL A N 1
ATOM 1391 C CA . VAL A 1 185 ? 10.290 14.297 -4.884 1.00 95.25 185 VAL A CA 1
ATOM 1392 C C . VAL A 1 185 ? 9.057 14.602 -5.750 1.00 95.25 185 VAL A C 1
ATOM 1394 O O . VAL A 1 185 ? 8.023 13.935 -5.636 1.00 95.25 185 VAL A O 1
ATOM 1397 N N . PRO A 1 186 ? 9.120 15.618 -6.632 1.00 92.25 186 PRO A N 1
ATOM 1398 C CA . PRO A 1 186 ? 7.971 16.019 -7.434 1.00 92.25 186 PRO A CA 1
ATOM 1399 C C . PRO A 1 186 ? 7.521 14.893 -8.371 1.00 92.25 186 PRO A C 1
ATOM 1401 O O . PRO A 1 186 ? 8.330 14.224 -9.014 1.00 92.25 186 PRO A O 1
ATOM 1404 N N . GLY A 1 187 ? 6.204 14.700 -8.466 1.00 90.69 187 GLY A N 1
ATOM 1405 C CA . GLY A 1 187 ? 5.594 13.666 -9.304 1.00 90.69 187 GLY A CA 1
ATOM 1406 C C . GLY A 1 187 ? 5.543 12.268 -8.679 1.00 90.69 187 GLY A C 1
ATOM 1407 O O . GLY A 1 187 ? 4.994 11.367 -9.311 1.00 90.69 187 GLY A O 1
ATOM 1408 N N . LEU A 1 188 ? 6.063 12.078 -7.457 1.00 94.94 188 LEU A N 1
ATOM 1409 C CA . LEU A 1 188 ? 5.900 10.825 -6.719 1.00 94.94 188 LEU A CA 1
ATOM 1410 C C . LEU A 1 188 ? 4.420 10.596 -6.399 1.00 94.94 188 LEU A C 1
ATOM 1412 O O . LEU A 1 188 ? 3.740 11.466 -5.853 1.00 94.94 188 LEU A O 1
ATOM 1416 N N . GLN A 1 189 ? 3.917 9.407 -6.720 1.00 93.81 189 GLN A N 1
ATOM 1417 C CA . GLN A 1 189 ? 2.533 9.058 -6.432 1.00 93.81 189 GLN A CA 1
ATOM 1418 C C . GLN A 1 189 ? 2.423 8.500 -5.012 1.00 93.81 189 GLN A C 1
ATOM 1420 O O . GLN A 1 189 ? 2.875 7.390 -4.760 1.00 93.81 189 GLN A O 1
ATOM 1425 N N . VAL A 1 190 ? 1.790 9.237 -4.098 1.00 96.88 190 VAL A N 1
ATOM 1426 C CA . VAL A 1 190 ? 1.466 8.751 -2.745 1.00 96.88 190 VAL A CA 1
ATOM 1427 C C . VAL A 1 190 ? -0.047 8.569 -2.648 1.00 96.88 190 VAL A C 1
ATOM 1429 O O . VAL A 1 190 ? -0.797 9.544 -2.707 1.00 96.88 190 VAL A O 1
ATOM 1432 N N . ARG A 1 191 ? -0.523 7.322 -2.576 1.00 96.62 191 ARG A N 1
ATOM 1433 C CA . ARG A 1 191 ? -1.955 6.983 -2.677 1.00 96.62 191 ARG A CA 1
ATOM 1434 C C . ARG A 1 191 ? -2.334 5.855 -1.719 1.00 96.62 191 ARG A C 1
ATOM 1436 O O . ARG A 1 191 ? -1.486 5.078 -1.307 1.00 96.62 191 ARG A O 1
ATOM 1443 N N . THR A 1 192 ? -3.619 5.736 -1.396 1.00 97.56 192 THR A N 1
ATOM 1444 C CA . THR A 1 192 ? -4.173 4.501 -0.813 1.00 97.56 192 THR A CA 1
ATOM 1445 C C . THR A 1 192 ? -4.556 3.519 -1.923 1.00 97.56 192 THR A C 1
ATOM 1447 O O . THR A 1 192 ? -4.730 3.922 -3.079 1.00 97.56 192 THR A O 1
ATOM 1450 N N . LEU A 1 193 ? -4.742 2.237 -1.590 1.00 97.50 193 LEU A N 1
ATOM 1451 C CA . LEU A 1 193 ? -5.200 1.240 -2.567 1.00 97.50 193 LEU A CA 1
ATOM 1452 C C . LEU A 1 193 ? -6.577 1.574 -3.145 1.00 97.50 193 LEU A C 1
ATOM 1454 O O . LEU A 1 193 ? -6.741 1.505 -4.359 1.00 97.50 193 LEU A O 1
ATOM 1458 N N . ASN A 1 194 ? -7.533 2.022 -2.327 1.00 96.88 194 ASN A N 1
ATOM 1459 C CA . ASN A 1 194 ? -8.847 2.454 -2.815 1.00 96.88 194 ASN A CA 1
ATOM 1460 C C . ASN A 1 194 ? -8.736 3.643 -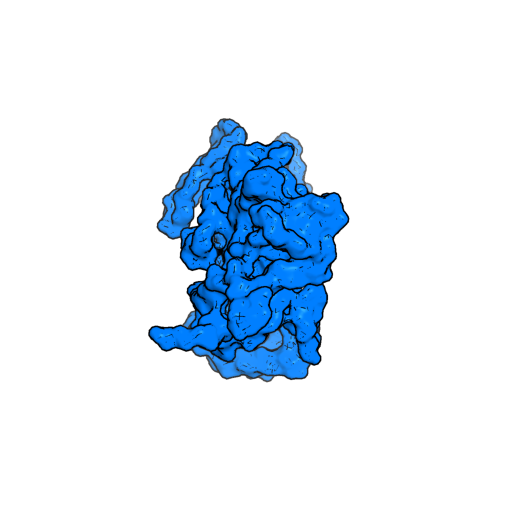3.781 1.00 96.88 194 ASN A C 1
ATOM 1462 O O . ASN A 1 194 ? -9.390 3.652 -4.818 1.00 96.88 194 ASN A O 1
ATOM 1466 N N . ALA A 1 195 ? -7.843 4.606 -3.516 1.00 97.25 195 ALA A N 1
ATOM 1467 C CA . ALA A 1 195 ? -7.622 5.729 -4.426 1.00 97.25 195 ALA A CA 1
ATOM 1468 C C . ALA A 1 195 ? -7.031 5.288 -5.779 1.00 97.25 195 ALA A C 1
ATOM 1470 O O . ALA A 1 195 ? -7.357 5.873 -6.814 1.00 97.25 195 ALA A O 1
ATOM 1471 N N . ILE A 1 196 ? -6.168 4.266 -5.790 1.00 97.75 196 ILE A N 1
ATOM 1472 C CA . ILE A 1 196 ? -5.668 3.651 -7.030 1.00 97.75 196 ILE A CA 1
ATOM 1473 C C . ILE A 1 196 ? -6.800 2.898 -7.732 1.00 97.75 196 ILE A C 1
ATOM 1475 O O . ILE A 1 196 ? -7.025 3.113 -8.919 1.00 97.75 196 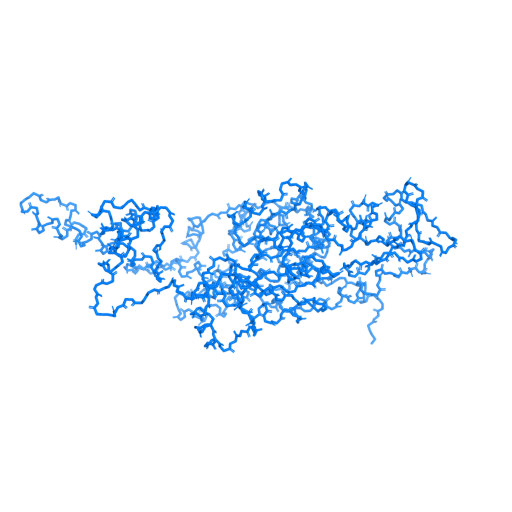ILE A O 1
ATOM 1479 N N . ALA A 1 197 ? -7.544 2.069 -7.003 1.00 98.38 197 ALA A N 1
ATOM 1480 C CA . ALA A 1 197 ? -8.635 1.266 -7.536 1.00 98.38 197 ALA A CA 1
ATOM 1481 C C . ALA A 1 197 ? -9.725 2.135 -8.186 1.00 98.38 197 ALA A C 1
ATOM 1483 O O . ALA A 1 197 ? -10.104 1.898 -9.333 1.00 98.38 197 ALA A O 1
ATOM 1484 N N . LEU A 1 198 ? -10.143 3.211 -7.511 1.00 98.19 198 LEU A N 1
ATOM 1485 C CA . LEU A 1 198 ? -11.082 4.197 -8.043 1.00 98.19 198 LEU A CA 1
ATOM 1486 C C . LEU A 1 198 ? -10.537 4.886 -9.305 1.00 98.19 198 LEU A C 1
ATOM 1488 O O . LEU A 1 198 ? -11.272 5.093 -10.270 1.00 98.19 198 LEU A O 1
ATOM 1492 N N . ALA A 1 199 ? -9.247 5.233 -9.327 1.00 97.62 199 ALA A N 1
ATOM 1493 C CA . ALA A 1 199 ? -8.620 5.847 -10.494 1.00 97.62 199 ALA A CA 1
ATOM 1494 C C . ALA A 1 199 ? -8.540 4.883 -11.692 1.00 97.62 199 ALA A C 1
ATOM 1496 O O . ALA A 1 199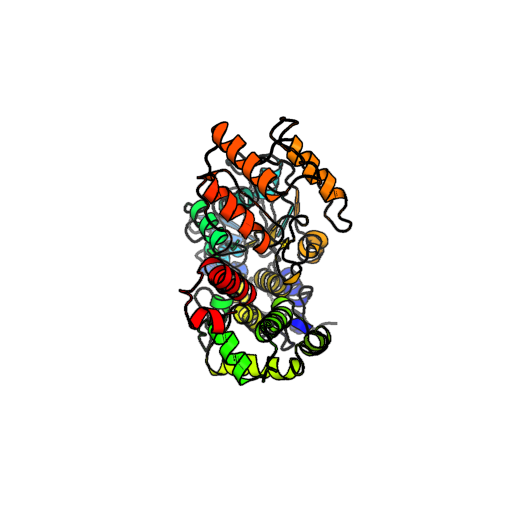 ? -8.762 5.316 -12.824 1.00 97.62 199 ALA A O 1
ATOM 1497 N N . VAL A 1 200 ? -8.293 3.593 -11.438 1.00 98.19 200 VAL A N 1
ATOM 1498 C CA . VAL A 1 200 ? -8.295 2.517 -12.438 1.00 98.19 200 VAL A CA 1
ATOM 1499 C C . VAL A 1 200 ? -9.687 2.348 -13.054 1.00 98.19 200 VAL A C 1
ATOM 1501 O O . VAL A 1 200 ? -9.817 2.447 -14.272 1.00 98.19 200 VAL A O 1
ATOM 1504 N N . ILE A 1 201 ? -10.742 2.181 -12.246 1.00 98.06 201 ILE A N 1
ATOM 1505 C CA . ILE A 1 201 ? -12.108 1.963 -12.768 1.00 98.06 201 ILE A CA 1
ATOM 1506 C C . ILE A 1 201 ? -12.723 3.200 -13.434 1.00 98.06 201 ILE A C 1
ATOM 1508 O O . ILE A 1 201 ? -13.666 3.058 -14.206 1.00 98.06 201 ILE A O 1
ATOM 1512 N N . ASN A 1 202 ? -12.203 4.398 -13.151 1.00 97.94 202 ASN A N 1
ATOM 1513 C CA . ASN A 1 202 ? -12.629 5.648 -13.790 1.00 97.94 202 ASN A CA 1
ATOM 1514 C C . ASN A 1 202 ? -11.744 6.066 -14.973 1.00 97.94 202 ASN A C 1
ATOM 1516 O O . ASN A 1 202 ? -12.044 7.062 -15.638 1.00 97.94 202 ASN A O 1
ATOM 1520 N N . GLY A 1 203 ? -10.647 5.347 -15.229 1.00 96.81 203 GLY A N 1
ATOM 1521 C CA . GLY A 1 203 ? -9.681 5.690 -16.272 1.00 96.81 203 GLY A CA 1
ATOM 1522 C C . GLY A 1 203 ? -9.073 7.081 -16.100 1.00 96.81 203 GLY A C 1
ATOM 1523 O O . GLY A 1 203 ? -8.842 7.795 -17.079 1.00 96.81 203 GLY A O 1
ATOM 1524 N N . SER A 1 204 ? -8.873 7.503 -14.851 1.00 95.06 204 SER A N 1
ATOM 1525 C CA . SER A 1 204 ? -8.171 8.746 -14.536 1.00 95.06 204 SER A CA 1
ATOM 1526 C C . SER A 1 204 ? -6.707 8.594 -14.930 1.00 95.06 204 SER A C 1
ATOM 1528 O O . SER A 1 204 ? -6.091 7.587 -14.596 1.00 95.06 204 SER A O 1
ATOM 1530 N N . ALA A 1 205 ? -6.125 9.582 -15.615 1.00 90.50 205 ALA A N 1
ATOM 1531 C CA . ALA A 1 205 ? -4.717 9.514 -16.000 1.00 90.50 205 ALA A CA 1
ATOM 1532 C C . ALA A 1 205 ? -3.830 9.209 -14.770 1.00 90.50 205 ALA A C 1
ATOM 1534 O O . ALA A 1 205 ? -4.059 9.790 -13.702 1.00 90.50 205 ALA A O 1
ATOM 1535 N N . PRO A 1 206 ? -2.841 8.305 -14.889 1.00 91.69 206 PRO A N 1
ATOM 1536 C CA . PRO A 1 206 ? -2.323 7.674 -16.116 1.00 91.69 206 PRO A CA 1
ATOM 1537 C C . PRO A 1 206 ? -3.008 6.353 -16.542 1.00 91.69 206 PRO A C 1
ATOM 1539 O O . PRO A 1 206 ? -2.513 5.680 -17.444 1.00 91.69 206 PRO A O 1
ATOM 1542 N N . PHE A 1 207 ? -4.123 5.961 -15.922 1.00 96.06 207 PHE A N 1
ATOM 1543 C CA . PHE A 1 207 ? -4.785 4.679 -16.186 1.00 96.06 207 PHE A CA 1
ATOM 1544 C C . PHE A 1 207 ? -5.562 4.661 -17.511 1.00 96.06 207 PHE A C 1
ATOM 1546 O O . PHE A 1 207 ? -5.914 5.702 -18.073 1.00 96.06 207 PHE A O 1
ATOM 1553 N N . ALA A 1 208 ? -5.827 3.455 -18.024 1.00 96.38 208 ALA A N 1
ATOM 1554 C CA . ALA A 1 208 ? -6.537 3.262 -19.286 1.00 96.38 208 ALA A CA 1
ATOM 1555 C C . ALA A 1 208 ? -7.952 3.850 -19.220 1.00 96.38 208 ALA A C 1
ATOM 1557 O O . ALA A 1 208 ? -8.680 3.609 -18.257 1.00 96.38 208 ALA A O 1
ATOM 1558 N N . ARG A 1 209 ? -8.347 4.599 -20.258 1.00 96.25 209 ARG A N 1
ATOM 1559 C CA . ARG A 1 209 ? -9.681 5.210 -20.354 1.00 96.25 209 ARG A CA 1
ATOM 1560 C C . ARG A 1 209 ? -10.768 4.147 -20.217 1.00 96.25 209 ARG A C 1
ATOM 1562 O O . ARG A 1 209 ? -10.674 3.094 -20.838 1.00 96.25 209 ARG A O 1
ATOM 1569 N N . GLN A 1 210 ? -11.802 4.465 -19.446 1.00 96.00 210 GLN A N 1
ATOM 1570 C CA . GLN A 1 210 ? -12.933 3.577 -19.193 1.00 96.00 210 GLN A CA 1
ATOM 1571 C C . GLN A 1 210 ? -14.204 4.116 -19.863 1.00 96.00 210 GLN A C 1
ATOM 1573 O O . GLN A 1 210 ? -14.350 5.336 -19.986 1.00 96.00 210 GLN A O 1
ATOM 1578 N N . PRO A 1 211 ? -15.126 3.236 -20.300 1.00 93.31 211 PRO A N 1
ATOM 1579 C CA . PRO A 1 211 ? -16.357 3.644 -20.983 1.00 93.31 211 PRO A CA 1
ATOM 1580 C C . PRO A 1 211 ? -17.340 4.373 -20.057 1.00 93.31 211 PRO A C 1
ATOM 1582 O O . PRO A 1 211 ? -18.193 5.120 -20.527 1.00 93.31 211 PRO A O 1
ATOM 1585 N N . GLN A 1 212 ? -17.219 4.167 -18.745 1.00 92.50 212 GLN A N 1
ATOM 1586 C CA . GLN A 1 212 ? -18.080 4.749 -17.723 1.00 92.50 212 GLN A CA 1
ATOM 1587 C C . GLN A 1 212 ? -17.234 5.291 -16.569 1.00 92.50 212 GLN A C 1
ATOM 1589 O O . GLN A 1 212 ? -16.162 4.765 -16.271 1.00 92.50 212 GLN A O 1
ATOM 1594 N N . ARG A 1 213 ? -17.753 6.327 -15.903 1.00 94.81 213 ARG A N 1
ATOM 1595 C CA . ARG A 1 213 ? -17.259 6.809 -14.610 1.00 94.81 213 ARG A CA 1
ATOM 1596 C C . ARG A 1 213 ? -18.241 6.458 -13.498 1.00 94.81 213 ARG A C 1
ATOM 1598 O O . ARG A 1 213 ? -19.450 6.479 -13.712 1.00 94.81 213 ARG A O 1
ATOM 1605 N N . PHE A 1 214 ? -17.693 6.167 -12.328 1.00 97.19 214 PHE A N 1
ATOM 1606 C CA . PHE A 1 214 ? -18.403 5.797 -11.116 1.00 97.19 214 PHE A CA 1
ATOM 1607 C C . PHE A 1 214 ? -18.286 6.898 -10.066 1.00 97.19 214 PHE A C 1
ATOM 1609 O O . PHE A 1 214 ? -17.197 7.445 -9.852 1.00 97.19 214 PHE A O 1
ATOM 1616 N N . ASN A 1 215 ? -19.400 7.176 -9.391 1.00 97.50 215 ASN A N 1
ATOM 1617 C CA . ASN A 1 215 ? -19.442 8.008 -8.193 1.00 97.50 215 ASN A CA 1
ATOM 1618 C C . ASN A 1 215 ? -19.300 7.137 -6.941 1.00 97.50 215 ASN A C 1
ATOM 1620 O O . ASN A 1 215 ? -19.720 5.980 -6.925 1.00 97.50 215 ASN A O 1
ATOM 1624 N N . THR A 1 216 ? -18.715 7.689 -5.883 1.00 97.69 216 THR A N 1
ATOM 1625 C CA . THR A 1 216 ? -18.594 6.994 -4.597 1.00 97.69 216 THR A CA 1
ATOM 1626 C C . THR A 1 216 ? -19.820 7.241 -3.730 1.00 97.69 216 THR A C 1
ATOM 1628 O O . THR A 1 216 ? -20.291 8.376 -3.660 1.00 97.69 216 THR A O 1
ATOM 1631 N N . VAL A 1 217 ? -20.289 6.209 -3.035 1.00 97.50 217 VAL A N 1
ATOM 1632 C CA . VAL A 1 217 ? -21.363 6.308 -2.036 1.00 97.50 217 VAL A CA 1
ATOM 1633 C C . VAL A 1 217 ? -20.846 5.990 -0.633 1.00 97.50 217 VAL A C 1
ATOM 1635 O O . VAL A 1 217 ? -19.855 5.273 -0.483 1.00 97.50 217 VAL A O 1
ATOM 1638 N N . ASP A 1 218 ? -21.499 6.549 0.382 1.00 95.38 218 ASP A N 1
ATOM 1639 C CA . ASP A 1 218 ? -21.155 6.391 1.794 1.00 95.38 218 ASP A CA 1
ATOM 1640 C C . ASP A 1 218 ? -22.012 5.318 2.488 1.00 95.38 218 ASP A C 1
ATOM 1642 O O . ASP A 1 218 ? -22.918 4.724 1.898 1.00 95.38 218 ASP A O 1
ATOM 1646 N N . GLU A 1 219 ? -21.708 5.031 3.756 1.00 93.12 219 GLU A N 1
ATOM 1647 C CA . GLU A 1 219 ? -22.414 4.000 4.521 1.00 93.12 219 GLU A CA 1
ATOM 1648 C C . GLU A 1 219 ? -23.936 4.243 4.636 1.00 93.12 219 GLU A C 1
ATOM 1650 O O . GLU A 1 219 ? -24.688 3.283 4.448 1.00 93.12 219 GLU A O 1
ATOM 1655 N N . PRO A 1 220 ? -24.444 5.472 4.879 1.00 94.75 220 PRO A N 1
ATOM 1656 C CA . PRO A 1 220 ? -25.881 5.749 4.830 1.00 94.75 220 PRO A CA 1
ATOM 1657 C C . PRO A 1 220 ? -26.556 5.271 3.539 1.00 94.75 220 PRO A C 1
ATOM 1659 O O . PRO A 1 220 ? -27.626 4.653 3.583 1.00 94.75 220 PRO A O 1
ATOM 1662 N N . GLU A 1 221 ? -25.921 5.499 2.388 1.00 95.69 221 GLU A N 1
ATOM 1663 C CA . GLU A 1 221 ? -26.446 5.038 1.107 1.00 95.69 221 GLU A CA 1
ATOM 1664 C C . GLU A 1 221 ? -26.368 3.515 0.955 1.00 95.69 221 GLU A C 1
ATOM 1666 O O . GLU A 1 221 ? -27.319 2.891 0.470 1.00 95.69 221 GLU A O 1
ATOM 1671 N N . VAL A 1 222 ? -25.280 2.897 1.423 1.00 96.56 222 VAL A N 1
ATOM 1672 C CA . VAL A 1 222 ? -25.142 1.433 1.470 1.00 96.56 222 VAL A CA 1
ATOM 1673 C C . VAL A 1 222 ? -26.268 0.817 2.304 1.00 96.56 222 VAL A C 1
ATOM 1675 O O . VAL A 1 222 ? -26.961 -0.082 1.822 1.00 96.56 222 VAL A O 1
ATOM 1678 N N . ARG A 1 223 ? -26.527 1.344 3.507 1.00 95.06 223 ARG A N 1
ATOM 1679 C CA . ARG A 1 223 ? -27.621 0.906 4.393 1.00 95.06 223 ARG A CA 1
ATOM 1680 C C . ARG A 1 223 ? -28.980 1.018 3.707 1.00 95.06 223 ARG A C 1
ATOM 1682 O O . ARG A 1 223 ? -29.785 0.088 3.767 1.00 95.06 223 ARG A O 1
ATOM 1689 N N . ARG A 1 224 ? -29.228 2.131 3.008 1.00 95.06 224 ARG A N 1
ATOM 1690 C CA . ARG A 1 224 ? -30.465 2.352 2.244 1.00 95.06 224 ARG A CA 1
ATOM 1691 C C . ARG A 1 224 ? -30.629 1.339 1.113 1.00 95.06 224 ARG A C 1
ATOM 1693 O O . ARG A 1 224 ? -31.737 0.857 0.878 1.00 95.06 224 ARG A O 1
ATOM 1700 N N . LEU A 1 225 ? -29.555 1.019 0.392 1.00 95.69 225 LEU A N 1
ATOM 1701 C CA . LEU A 1 225 ? -29.591 0.029 -0.683 1.00 95.69 225 LEU A CA 1
ATOM 1702 C C . LEU A 1 225 ? -29.860 -1.378 -0.138 1.00 95.69 225 LEU A C 1
ATOM 1704 O O . LEU A 1 225 ? -30.745 -2.059 -0.654 1.00 95.69 225 LEU A O 1
ATOM 1708 N N . ILE A 1 226 ? -29.181 -1.772 0.940 1.00 95.31 226 ILE A N 1
ATOM 1709 C CA . ILE A 1 226 ? -29.412 -3.057 1.608 1.00 95.31 226 ILE A CA 1
ATOM 1710 C C . ILE A 1 226 ? -30.875 -3.168 2.066 1.00 95.31 226 ILE A C 1
ATOM 1712 O O . ILE A 1 226 ? -31.540 -4.145 1.733 1.00 95.31 226 ILE A O 1
ATOM 1716 N N . GLY A 1 227 ? -31.426 -2.143 2.727 1.00 93.19 227 GLY A N 1
ATOM 1717 C CA . GLY A 1 227 ? -32.821 -2.142 3.195 1.00 93.19 227 GLY A CA 1
ATOM 1718 C C . GLY A 1 227 ? -33.887 -2.205 2.089 1.00 93.19 227 GLY A C 1
ATOM 1719 O O . GLY A 1 227 ? -35.036 -2.544 2.366 1.00 93.19 227 GLY A O 1
ATOM 1720 N N . ARG A 1 228 ? -33.534 -1.899 0.831 1.00 93.50 228 ARG A N 1
ATOM 1721 C CA . ARG A 1 228 ? -34.417 -2.119 -0.333 1.00 93.50 228 ARG A CA 1
ATOM 1722 C C . ARG A 1 228 ? -34.367 -3.554 -0.852 1.00 93.50 228 ARG A C 1
ATOM 1724 O O . ARG A 1 228 ? -35.345 -4.018 -1.434 1.00 93.50 228 ARG A O 1
ATOM 1731 N N . LEU A 1 229 ? -33.231 -4.227 -0.693 1.00 92.75 229 LEU A N 1
ATOM 1732 C CA . LEU A 1 229 ? -32.990 -5.572 -1.219 1.00 92.75 229 LEU A CA 1
ATOM 1733 C C . LEU A 1 229 ? -33.369 -6.664 -0.220 1.00 92.75 229 LEU A C 1
ATOM 1735 O O . LEU A 1 229 ? -33.803 -7.738 -0.633 1.00 92.75 229 LEU A O 1
ATOM 1739 N N . VAL A 1 230 ? -33.229 -6.365 1.070 1.00 92.12 230 VAL A N 1
ATOM 1740 C CA . VAL A 1 230 ? -33.370 -7.299 2.184 1.00 92.12 230 VAL A CA 1
ATOM 1741 C C . VAL A 1 230 ? -34.396 -6.754 3.168 1.00 92.12 230 VAL A C 1
ATOM 1743 O O . VAL A 1 230 ? -34.408 -5.565 3.487 1.00 92.12 230 VAL A O 1
ATOM 1746 N N . LYS A 1 231 ? -35.265 -7.634 3.668 1.00 87.94 231 LYS A N 1
ATOM 1747 C CA . LYS A 1 231 ? -36.198 -7.307 4.748 1.00 87.94 231 LYS A CA 1
ATOM 1748 C C . LYS A 1 231 ? -35.631 -7.803 6.068 1.00 87.94 231 LYS A C 1
ATOM 1750 O O . LYS A 1 231 ? -35.357 -8.987 6.210 1.00 87.94 231 LYS A O 1
ATOM 1755 N N . PHE A 1 232 ? -35.523 -6.903 7.036 1.00 86.00 232 PHE A N 1
ATOM 1756 C CA . PHE A 1 232 ? -34.982 -7.218 8.352 1.00 86.00 232 PHE A CA 1
ATOM 1757 C C . PHE A 1 232 ? -36.089 -7.470 9.378 1.00 86.00 232 PHE A C 1
ATOM 1759 O O . PHE A 1 232 ? -37.031 -6.670 9.456 1.00 86.00 232 PHE A O 1
ATOM 1766 N N . PRO A 1 233 ? -35.987 -8.527 10.205 1.00 77.06 233 PRO A N 1
ATOM 1767 C CA . PRO A 1 233 ? -36.833 -8.654 11.381 1.00 77.06 233 PRO A CA 1
ATOM 1768 C C . PRO A 1 233 ? -36.520 -7.519 12.366 1.00 77.06 233 PRO A C 1
ATOM 1770 O O . PRO A 1 233 ? -35.369 -7.123 12.551 1.00 77.06 233 PRO A O 1
ATOM 1773 N N . ARG A 1 234 ? -37.552 -6.972 13.017 1.00 71.88 234 ARG A N 1
ATOM 1774 C CA . ARG A 1 234 ? -37.367 -5.953 14.059 1.00 71.88 234 ARG A CA 1
ATOM 1775 C C . ARG A 1 234 ? -36.863 -6.613 15.338 1.00 71.88 234 ARG A C 1
ATOM 1777 O O . ARG A 1 234 ? -37.655 -7.164 16.098 1.00 71.88 234 ARG A O 1
ATOM 1784 N N . VAL A 1 235 ? -35.564 -6.508 15.588 1.00 75.81 235 VAL A N 1
ATOM 1785 C CA . VAL A 1 235 ? -34.925 -6.943 16.835 1.00 75.81 235 VAL A CA 1
ATOM 1786 C C . VAL A 1 235 ? -34.538 -5.703 17.644 1.00 75.81 235 VAL A C 1
ATOM 1788 O O . VAL A 1 235 ? -33.926 -4.775 17.119 1.00 75.81 235 VAL A O 1
ATOM 1791 N N . ARG A 1 236 ? -34.937 -5.642 18.921 1.00 71.38 236 ARG A N 1
ATOM 1792 C CA . ARG A 1 236 ? -34.582 -4.512 19.799 1.00 71.38 236 ARG A CA 1
ATOM 1793 C C . ARG A 1 236 ? -33.077 -4.519 20.070 1.00 71.38 236 ARG A C 1
ATOM 1795 O O . ARG A 1 236 ? -32.520 -5.571 20.355 1.00 71.38 236 ARG A O 1
ATOM 1802 N N . ASN A 1 237 ? -32.457 -3.337 20.054 1.00 66.31 237 ASN A N 1
ATOM 1803 C CA . ASN A 1 237 ? -31.033 -3.126 20.351 1.00 66.31 237 ASN A CA 1
ATOM 1804 C C . ASN A 1 237 ? -30.050 -3.884 19.435 1.00 66.31 237 ASN A C 1
ATOM 1806 O O . ASN A 1 237 ? -28.893 -4.053 19.809 1.00 66.31 237 ASN A O 1
ATOM 1810 N N . ALA A 1 238 ? -30.488 -4.314 18.249 1.00 75.81 238 ALA A N 1
ATOM 1811 C CA . ALA A 1 238 ? -29.630 -4.925 17.241 1.00 75.81 238 ALA A CA 1
ATOM 1812 C C . ALA A 1 238 ? -29.723 -4.142 15.929 1.00 75.81 238 ALA A C 1
ATOM 1814 O O . ALA A 1 238 ? -30.800 -3.682 15.545 1.00 75.81 238 ALA A O 1
ATOM 1815 N N . ASP A 1 239 ? -28.591 -4.011 15.244 1.00 83.25 239 ASP A N 1
ATOM 1816 C CA . ASP A 1 239 ? -28.512 -3.425 13.910 1.00 83.25 239 ASP A CA 1
ATOM 1817 C C . ASP A 1 239 ? -28.184 -4.529 12.897 1.00 83.25 239 ASP A C 1
ATOM 1819 O O . ASP A 1 239 ? -27.011 -4.767 12.609 1.00 83.25 239 ASP A O 1
ATOM 1823 N N . PRO A 1 240 ? -29.196 -5.236 12.360 1.00 84.00 240 PRO A N 1
ATOM 1824 C CA . PRO A 1 240 ? -28.950 -6.346 11.445 1.00 84.00 240 PRO A CA 1
ATOM 1825 C C . PRO A 1 240 ? -28.316 -5.880 10.127 1.00 84.00 240 PRO A C 1
ATOM 1827 O O . PRO A 1 240 ? -27.677 -6.670 9.441 1.00 84.00 240 PRO A O 1
ATOM 1830 N N . VAL A 1 241 ? -28.433 -4.594 9.772 1.00 91.38 241 VAL A N 1
ATOM 1831 C CA . VAL A 1 241 ? -27.782 -4.048 8.573 1.00 91.38 241 VAL A CA 1
ATOM 1832 C C . VAL A 1 241 ? -26.263 -4.024 8.745 1.00 91.38 241 VAL A C 1
ATOM 1834 O O . VAL A 1 241 ? -25.546 -4.228 7.768 1.00 91.38 241 VAL A O 1
ATOM 1837 N N . ALA A 1 242 ? -25.763 -3.831 9.970 1.00 90.75 242 ALA A N 1
ATOM 1838 C CA . ALA A 1 242 ? -24.329 -3.849 10.251 1.00 90.75 242 ALA A CA 1
ATOM 1839 C C . ALA A 1 242 ? -23.703 -5.218 9.932 1.00 90.75 242 ALA A C 1
ATOM 1841 O O . ALA A 1 242 ? -22.685 -5.264 9.242 1.00 90.75 242 ALA A O 1
ATOM 1842 N N . THR A 1 243 ? -24.348 -6.325 10.326 1.00 91.81 243 THR A N 1
ATOM 1843 C CA . THR A 1 243 ? -23.896 -7.687 9.981 1.00 91.81 243 THR A CA 1
ATOM 1844 C C . THR A 1 243 ? -23.863 -7.901 8.466 1.00 91.81 243 THR A C 1
ATOM 1846 O O . THR A 1 243 ? -22.928 -8.491 7.929 1.00 91.81 243 THR A O 1
ATOM 1849 N N . TRP A 1 244 ? -24.849 -7.369 7.739 1.00 95.06 244 TRP A N 1
ATOM 1850 C CA . TRP A 1 244 ? -24.875 -7.445 6.276 1.00 95.06 244 TRP A CA 1
ATOM 1851 C C . TRP A 1 244 ? -23.753 -6.637 5.616 1.00 95.06 244 TRP A C 1
ATOM 1853 O O . TRP A 1 244 ? -23.172 -7.099 4.635 1.00 95.06 244 TRP A O 1
ATOM 1863 N N . ILE A 1 245 ? -23.423 -5.456 6.146 1.00 95.38 245 ILE A N 1
ATOM 1864 C CA . ILE A 1 245 ? -22.274 -4.662 5.683 1.00 95.38 245 ILE A CA 1
ATOM 1865 C C . ILE A 1 245 ? -20.973 -5.438 5.907 1.00 95.38 245 ILE A C 1
ATOM 1867 O O . ILE A 1 245 ? -20.161 -5.534 4.989 1.00 95.38 245 ILE A O 1
ATOM 1871 N N . GLU A 1 246 ? -20.802 -6.055 7.078 1.00 94.00 246 GLU A N 1
ATOM 1872 C CA . GLU A 1 246 ? -19.642 -6.901 7.369 1.00 94.00 246 GLU A CA 1
ATOM 1873 C C . GLU A 1 246 ? -19.539 -8.075 6.380 1.00 94.00 246 GLU A C 1
ATOM 1875 O O . GLU A 1 246 ? -18.488 -8.284 5.772 1.00 94.00 246 GLU A O 1
ATOM 1880 N N . ALA A 1 247 ? -20.645 -8.785 6.131 1.00 95.31 247 ALA A N 1
ATOM 1881 C CA . ALA A 1 247 ? -20.696 -9.884 5.169 1.00 95.31 247 ALA A CA 1
ATOM 1882 C C . ALA A 1 247 ? -20.332 -9.431 3.739 1.00 95.31 247 ALA A C 1
ATOM 1884 O O . ALA A 1 247 ? -19.577 -10.119 3.042 1.00 95.31 247 ALA A O 1
ATOM 1885 N N . LEU A 1 248 ? -20.795 -8.248 3.303 1.00 96.81 248 LEU A N 1
ATOM 1886 C CA . LEU A 1 248 ? -20.396 -7.642 2.024 1.00 96.81 248 LEU A CA 1
ATOM 1887 C C . LEU A 1 248 ? -18.881 -7.385 1.960 1.00 96.81 248 LEU A C 1
ATOM 1889 O O . LEU A 1 248 ? -18.250 -7.672 0.934 1.00 96.81 248 LEU A O 1
ATOM 1893 N N . SER A 1 249 ? -18.287 -6.875 3.040 1.00 96.25 249 SER A N 1
ATOM 1894 C CA . SER A 1 249 ? -16.840 -6.660 3.134 1.00 96.25 249 SER A CA 1
ATOM 1895 C C . SER A 1 249 ? -16.061 -7.975 3.116 1.00 96.25 249 SER A C 1
ATOM 1897 O O . SER A 1 249 ? -15.076 -8.083 2.384 1.00 96.25 249 SER A O 1
ATOM 1899 N N . VAL A 1 250 ? -16.516 -9.015 3.821 1.00 95.62 250 VAL A N 1
ATOM 1900 C CA . VAL A 1 250 ? -15.883 -10.347 3.795 1.00 95.62 250 VAL A CA 1
ATOM 1901 C C . VAL A 1 250 ? -15.937 -10.962 2.393 1.00 95.62 250 VAL A C 1
ATOM 1903 O O . VAL A 1 250 ? -14.926 -11.481 1.916 1.00 95.62 250 VAL A O 1
ATOM 1906 N N . ALA A 1 251 ? -17.069 -10.863 1.692 1.00 96.81 251 ALA A N 1
ATOM 1907 C CA . ALA A 1 251 ? -17.197 -11.367 0.324 1.00 96.81 251 ALA A CA 1
ATOM 1908 C C . ALA A 1 251 ? -16.217 -10.673 -0.641 1.00 96.81 251 ALA A C 1
ATOM 1910 O O . ALA A 1 251 ? -15.541 -11.324 -1.442 1.00 96.81 251 ALA A O 1
ATOM 1911 N N . ARG A 1 252 ? -16.114 -9.339 -0.554 1.00 97.44 252 ARG A N 1
ATOM 1912 C CA . ARG A 1 252 ? -15.318 -8.534 -1.494 1.00 97.44 252 ARG A CA 1
ATOM 1913 C C . ARG A 1 252 ? -13.853 -8.438 -1.103 1.00 97.44 252 ARG A C 1
ATOM 1915 O O . ARG A 1 252 ? -12.992 -8.829 -1.884 1.00 97.44 252 ARG A O 1
ATOM 1922 N N . LEU A 1 253 ? -13.548 -7.926 0.085 1.00 96.81 253 LEU A N 1
ATOM 1923 C CA . LEU A 1 253 ? -12.170 -7.724 0.532 1.00 96.81 253 LEU A CA 1
ATOM 1924 C C . LEU A 1 253 ? -11.515 -9.024 1.000 1.00 96.81 253 LEU A C 1
ATOM 1926 O O . LEU A 1 253 ? -10.328 -9.236 0.743 1.00 96.81 253 LEU A O 1
ATOM 1930 N N . GLY A 1 254 ? -12.291 -9.907 1.630 1.00 95.62 254 GLY A N 1
ATOM 1931 C CA . GLY A 1 254 ? -11.849 -11.251 1.999 1.00 95.62 254 GLY A CA 1
ATOM 1932 C C . GLY A 1 254 ? -11.746 -12.215 0.814 1.00 95.62 254 GLY A C 1
ATOM 1933 O O . GLY A 1 254 ? -11.186 -13.297 0.973 1.00 95.62 254 GLY A O 1
ATOM 1934 N N . LEU A 1 255 ? -12.238 -11.827 -0.373 1.00 96.38 255 LEU A N 1
ATOM 1935 C CA . LEU A 1 255 ? -12.307 -12.677 -1.566 1.00 96.38 255 LEU A CA 1
ATOM 1936 C C . LEU A 1 255 ? -12.962 -14.036 -1.269 1.00 96.38 255 LEU A C 1
ATOM 1938 O O . LEU A 1 255 ? -12.462 -15.079 -1.694 1.00 96.38 255 LEU A O 1
ATOM 1942 N N . LEU A 1 256 ? -14.076 -14.026 -0.533 1.00 95.81 256 LEU A N 1
ATOM 1943 C CA . LEU A 1 256 ? -14.820 -15.232 -0.189 1.00 95.81 256 LEU A CA 1
ATOM 1944 C C . LEU A 1 256 ? -16.063 -15.371 -1.074 1.00 95.81 256 LEU A C 1
ATOM 1946 O O . LEU A 1 256 ? -16.757 -14.397 -1.359 1.00 95.81 256 LEU A O 1
ATOM 1950 N N . ASP A 1 257 ? -16.337 -16.598 -1.513 1.00 96.56 257 ASP A N 1
ATOM 1951 C CA . ASP A 1 257 ? -17.557 -16.929 -2.251 1.00 96.56 257 ASP A CA 1
ATOM 1952 C C . ASP A 1 257 ? -18.800 -16.508 -1.434 1.00 96.56 257 ASP A C 1
ATOM 1954 O O . ASP A 1 257 ? -18.891 -16.899 -0.265 1.00 96.56 257 ASP A O 1
ATOM 1958 N N . PRO A 1 258 ? -19.752 -15.742 -2.004 1.00 97.06 258 PRO A N 1
ATOM 1959 C CA . PRO A 1 258 ? -20.949 -15.297 -1.291 1.00 97.06 258 PRO A CA 1
ATOM 1960 C C . PRO A 1 258 ? -21.752 -16.422 -0.623 1.00 97.06 258 PRO A C 1
ATOM 1962 O O . PRO A 1 258 ? -22.260 -16.219 0.475 1.00 97.06 258 PRO A O 1
ATOM 1965 N N . ALA A 1 259 ? -21.812 -17.621 -1.212 1.00 96.62 259 ALA A N 1
ATOM 1966 C CA . ALA A 1 259 ? -22.490 -18.766 -0.600 1.00 96.62 259 ALA A CA 1
ATOM 1967 C C . ALA A 1 259 ? -21.750 -19.278 0.649 1.00 96.62 259 ALA A C 1
ATOM 1969 O O . ALA A 1 259 ? -22.367 -19.703 1.625 1.00 96.62 259 ALA A O 1
ATOM 1970 N N . LYS A 1 260 ? -20.413 -19.197 0.657 1.00 95.88 260 LYS A N 1
ATOM 1971 C CA . LYS A 1 260 ? -19.606 -19.519 1.846 1.00 95.88 260 LYS A CA 1
ATOM 1972 C C . LYS A 1 260 ? -19.728 -18.444 2.918 1.00 95.88 260 LYS A C 1
ATOM 1974 O O . LYS A 1 260 ? -19.739 -18.779 4.100 1.00 95.88 260 LYS A O 1
ATOM 1979 N N . VAL A 1 261 ? -19.818 -17.174 2.518 1.00 95.69 261 VAL A N 1
ATOM 1980 C CA . VAL A 1 261 ? -20.093 -16.067 3.444 1.00 95.69 261 VAL A CA 1
ATOM 1981 C C . VAL A 1 261 ? -21.421 -16.319 4.142 1.00 95.69 261 VAL A C 1
ATOM 1983 O O . VAL A 1 261 ? -21.438 -16.390 5.361 1.00 95.69 261 VAL A O 1
ATOM 1986 N N . GLU A 1 262 ? -22.492 -16.567 3.391 1.00 95.56 262 GLU A N 1
ATOM 1987 C CA . GLU A 1 262 ? -23.818 -16.863 3.943 1.00 95.56 262 GLU A CA 1
ATOM 1988 C C . GLU A 1 262 ? -23.785 -17.988 4.988 1.00 95.56 262 GLU A C 1
ATOM 1990 O O . GLU A 1 262 ? -24.291 -17.821 6.096 1.00 95.56 262 GLU A O 1
ATOM 1995 N N . SER A 1 263 ? -23.087 -19.090 4.688 1.00 94.44 263 SER A N 1
ATOM 1996 C CA . SER A 1 263 ? -22.949 -20.218 5.621 1.00 94.44 263 SER A CA 1
ATOM 1997 C C . SER A 1 263 ? -22.177 -19.905 6.911 1.00 94.44 263 SER A C 1
ATOM 1999 O O . SER A 1 263 ? -22.307 -20.644 7.879 1.00 94.44 263 SER A O 1
ATOM 2001 N N . ARG A 1 264 ? -21.360 -18.842 6.943 1.00 93.50 264 ARG A N 1
ATOM 2002 C CA . ARG A 1 264 ? -20.522 -18.474 8.100 1.00 93.50 264 ARG A CA 1
ATOM 2003 C C . ARG A 1 264 ? -21.285 -17.692 9.171 1.00 93.50 264 ARG A C 1
ATOM 2005 O O . ARG A 1 264 ? -20.832 -17.641 10.309 1.00 93.50 264 ARG A O 1
ATOM 2012 N N . TYR A 1 265 ? -22.390 -17.059 8.798 1.00 90.50 265 TYR A N 1
ATOM 2013 C CA . TYR A 1 265 ? -23.152 -16.169 9.674 1.00 90.50 265 TYR A CA 1
ATOM 2014 C C . TYR A 1 265 ? -24.393 -16.853 10.273 1.00 90.50 265 TYR A C 1
ATOM 2016 O O . TYR A 1 265 ? -25.300 -16.159 10.711 1.00 90.50 265 TYR A O 1
ATOM 2024 N N . ASP A 1 266 ? -24.467 -18.191 10.260 1.00 88.44 266 ASP A N 1
ATOM 2025 C CA . ASP A 1 266 ? -25.477 -19.000 10.970 1.00 88.44 266 ASP A CA 1
ATOM 2026 C C . ASP A 1 266 ? -26.939 -18.504 10.827 1.00 88.44 266 ASP A C 1
ATOM 2028 O O . ASP A 1 266 ? -27.740 -18.565 11.759 1.00 88.44 266 ASP A O 1
ATOM 2032 N N . GLY A 1 267 ? -27.303 -18.007 9.639 1.00 86.75 267 GLY A N 1
ATOM 2033 C CA . GLY A 1 267 ? -28.645 -17.497 9.325 1.00 86.75 267 GLY A CA 1
ATOM 2034 C C . GLY A 1 267 ? -28.871 -15.997 9.569 1.00 86.75 267 GLY A C 1
ATOM 2035 O O . GLY A 1 267 ? -29.897 -15.474 9.143 1.00 86.75 267 GLY A O 1
ATOM 2036 N N . GLU A 1 268 ? -27.924 -15.258 10.161 1.00 88.31 268 GLU A N 1
ATOM 2037 C CA . GLU A 1 268 ? -28.033 -13.794 10.336 1.00 88.31 268 GLU A CA 1
ATOM 2038 C C . GLU A 1 268 ? -28.086 -13.032 8.996 1.00 88.31 268 GLU A C 1
ATOM 2040 O O . GLU A 1 268 ? -28.637 -11.928 8.905 1.00 88.31 268 GLU A O 1
ATOM 2045 N N . VAL A 1 269 ? -27.538 -13.638 7.938 1.00 91.69 269 VAL A N 1
ATOM 2046 C CA . VAL A 1 269 ? -27.530 -13.110 6.565 1.00 91.69 269 VAL A CA 1
ATOM 2047 C C . VAL A 1 269 ? -28.171 -14.088 5.570 1.00 91.69 269 VAL A C 1
ATOM 2049 O O . VAL A 1 269 ? -27.667 -14.303 4.473 1.00 91.69 269 VAL A O 1
ATOM 2052 N N . GLU A 1 270 ? -29.290 -14.713 5.944 1.00 92.12 270 GLU A N 1
ATOM 2053 C CA . GLU A 1 270 ? -30.039 -15.616 5.053 1.00 92.12 270 GLU A CA 1
ATOM 2054 C C . GLU A 1 270 ? -30.388 -14.944 3.705 1.00 92.12 270 GLU A C 1
ATOM 2056 O O . GLU A 1 270 ? -30.887 -13.816 3.651 1.00 92.12 270 GLU A O 1
ATOM 2061 N N . GLY A 1 271 ? -30.110 -15.635 2.596 1.00 93.62 271 GLY A N 1
ATOM 2062 C CA . GLY A 1 271 ? -30.281 -15.135 1.231 1.00 93.62 271 GLY A CA 1
ATOM 2063 C C . GLY A 1 271 ? -29.159 -14.211 0.742 1.00 93.62 271 GLY A C 1
ATOM 2064 O O . GLY A 1 271 ? -29.305 -13.580 -0.312 1.00 93.62 271 GLY A O 1
ATOM 2065 N N . PHE A 1 272 ? -28.047 -14.099 1.478 1.00 96.44 272 PHE A N 1
ATOM 2066 C CA . PHE A 1 272 ? -26.938 -13.210 1.129 1.00 96.44 272 PHE A CA 1
ATOM 2067 C C . PHE A 1 272 ? -26.354 -13.487 -0.257 1.00 96.44 272 PHE A C 1
ATOM 2069 O O . PHE A 1 272 ? -26.056 -12.530 -0.971 1.00 96.44 272 PHE A O 1
ATOM 2076 N N . ALA A 1 273 ? -26.220 -14.747 -0.686 1.00 95.06 273 ALA A N 1
ATOM 2077 C CA . ALA A 1 273 ? -25.622 -15.053 -1.986 1.00 95.06 273 ALA A CA 1
ATOM 2078 C C . ALA A 1 273 ? -26.399 -14.437 -3.172 1.00 95.06 273 ALA A C 1
ATOM 2080 O O . ALA A 1 273 ? -25.784 -13.863 -4.075 1.00 95.06 273 ALA A O 1
ATOM 2081 N N . ASP A 1 274 ? -27.738 -14.489 -3.151 1.00 94.62 274 ASP A N 1
ATOM 2082 C CA . ASP A 1 274 ? -28.596 -13.834 -4.157 1.00 94.62 274 ASP A CA 1
ATOM 2083 C C . ASP A 1 274 ? -28.543 -12.304 -4.027 1.00 94.62 274 ASP A C 1
ATOM 2085 O O . ASP A 1 274 ? -28.321 -11.570 -5.000 1.00 94.62 274 ASP A O 1
ATOM 2089 N N . ALA A 1 275 ? -28.698 -11.809 -2.797 1.00 96.00 275 ALA A N 1
ATOM 2090 C CA . ALA A 1 275 ? -28.711 -10.382 -2.509 1.00 96.00 275 ALA A CA 1
ATOM 2091 C C . ALA A 1 275 ? -27.383 -9.696 -2.876 1.00 96.00 275 ALA A C 1
ATOM 2093 O O . ALA A 1 275 ? -27.405 -8.559 -3.347 1.00 96.00 275 ALA A O 1
ATOM 2094 N N . PHE A 1 276 ? -26.244 -10.382 -2.741 1.00 97.38 276 PHE A N 1
ATOM 2095 C CA . PHE A 1 276 ? -24.918 -9.892 -3.119 1.00 97.38 276 PHE A CA 1
ATOM 2096 C C . PHE A 1 276 ? -24.846 -9.517 -4.605 1.00 97.38 276 PHE A C 1
ATOM 2098 O O . PHE A 1 276 ? -24.412 -8.415 -4.958 1.00 97.38 276 PHE A O 1
ATOM 2105 N N . ALA A 1 277 ? -25.310 -10.404 -5.490 1.00 95.62 277 ALA A N 1
ATOM 2106 C CA . ALA A 1 277 ? -25.304 -10.153 -6.929 1.00 95.62 277 ALA A CA 1
ATOM 2107 C C . ALA A 1 277 ? -26.222 -8.976 -7.296 1.00 95.62 277 ALA A C 1
ATOM 2109 O O . ALA A 1 277 ? -25.832 -8.087 -8.061 1.00 95.62 277 ALA A O 1
ATOM 2110 N N . ARG A 1 278 ? -27.418 -8.927 -6.699 1.00 97.25 278 ARG A N 1
ATOM 2111 C CA . ARG A 1 278 ? -28.396 -7.846 -6.906 1.00 97.25 278 ARG A CA 1
ATOM 2112 C C . ARG A 1 278 ? -27.892 -6.502 -6.383 1.00 97.25 278 ARG A C 1
ATOM 2114 O O . ARG A 1 278 ? -28.050 -5.490 -7.060 1.00 97.25 278 ARG A O 1
ATOM 2121 N N . TYR A 1 279 ? -27.233 -6.494 -5.228 1.00 98.00 279 TYR A N 1
ATOM 2122 C CA . TYR A 1 279 ? -26.610 -5.310 -4.640 1.00 98.00 279 TYR A CA 1
ATOM 2123 C C . TYR A 1 279 ? -25.580 -4.689 -5.586 1.00 98.00 279 TYR A C 1
ATOM 2125 O O . TYR A 1 279 ? -25.669 -3.504 -5.918 1.00 98.00 279 TYR A O 1
ATOM 2133 N N . ARG A 1 280 ? -24.644 -5.502 -6.092 1.00 97.31 280 ARG A N 1
ATOM 2134 C CA . ARG A 1 280 ? -23.623 -5.035 -7.042 1.00 97.31 280 ARG A CA 1
ATOM 2135 C C . ARG A 1 280 ? -24.237 -4.570 -8.362 1.00 97.31 280 ARG A C 1
ATOM 2137 O O . ARG A 1 280 ? -23.787 -3.574 -8.928 1.00 97.31 280 ARG A O 1
ATOM 2144 N N . HIS A 1 281 ? -25.279 -5.254 -8.837 1.00 96.81 281 HIS A N 1
ATOM 2145 C CA . HIS A 1 281 ? -26.010 -4.842 -10.032 1.00 96.81 281 HIS A CA 1
ATOM 2146 C C . HIS A 1 281 ? -26.653 -3.458 -9.867 1.00 96.81 281 HIS A C 1
ATOM 2148 O O . HIS A 1 281 ? -26.500 -2.612 -10.745 1.00 96.81 281 HIS A O 1
ATOM 2154 N N . GLU A 1 282 ? -27.319 -3.192 -8.740 1.00 97.44 282 GLU A N 1
ATOM 2155 C CA . GLU A 1 282 ? -27.932 -1.886 -8.471 1.00 97.44 282 GLU A CA 1
ATOM 2156 C C . GLU A 1 282 ? -26.896 -0.760 -8.358 1.00 97.44 282 GLU A C 1
ATOM 2158 O O . GLU A 1 282 ? -27.115 0.319 -8.914 1.00 97.44 282 GLU A O 1
ATOM 2163 N N . LEU A 1 283 ? -25.746 -1.011 -7.718 1.00 97.38 283 LEU A N 1
ATOM 2164 C CA . LEU A 1 283 ? -24.626 -0.062 -7.711 1.00 97.38 283 LEU A CA 1
ATOM 2165 C C . LEU A 1 283 ? -24.168 0.267 -9.139 1.00 97.38 283 LEU A C 1
ATOM 2167 O O . LEU A 1 283 ? -24.124 1.436 -9.525 1.00 97.38 283 LEU A O 1
ATOM 2171 N N . ALA A 1 284 ? -23.892 -0.758 -9.950 1.00 95.94 284 ALA A N 1
ATOM 2172 C CA . ALA A 1 284 ? -23.433 -0.579 -11.324 1.00 95.94 284 ALA A CA 1
ATOM 2173 C C . ALA A 1 284 ? -24.466 0.156 -12.197 1.00 95.94 284 ALA A C 1
ATOM 2175 O O . ALA A 1 284 ? -24.101 1.072 -12.938 1.00 95.94 284 ALA A O 1
ATOM 2176 N N . ARG A 1 285 ? -25.753 -0.196 -12.070 1.00 96.00 285 ARG A N 1
ATOM 2177 C CA . ARG A 1 285 ? -26.873 0.438 -12.785 1.00 96.00 285 ARG A CA 1
ATOM 2178 C C . ARG A 1 285 ? -27.003 1.923 -12.450 1.00 96.00 285 ARG A C 1
ATOM 2180 O O . ARG A 1 285 ? -27.298 2.720 -13.336 1.00 96.00 285 ARG A O 1
ATOM 2187 N N . ALA A 1 286 ? -26.758 2.298 -11.195 1.00 96.38 286 ALA A N 1
ATOM 2188 C CA . ALA A 1 286 ? -26.754 3.689 -10.747 1.00 96.38 286 ALA A CA 1
ATOM 2189 C C . ALA A 1 286 ? -25.450 4.442 -11.076 1.00 96.38 286 ALA A C 1
ATOM 2191 O O . ALA A 1 286 ? -25.360 5.640 -10.819 1.00 96.38 286 ALA A O 1
ATOM 2192 N N . GLY A 1 287 ? -24.435 3.764 -11.626 1.00 97.12 287 GLY A N 1
ATOM 2193 C CA . GLY A 1 287 ? -23.110 4.346 -11.842 1.00 97.12 287 GLY A CA 1
ATOM 2194 C C . GLY A 1 287 ? -22.377 4.664 -10.540 1.00 97.12 287 GLY A C 1
ATOM 2195 O O . GLY A 1 287 ? -21.615 5.627 -10.483 1.00 97.12 287 GLY A O 1
ATOM 2196 N N . ASN A 1 288 ? -22.600 3.860 -9.503 1.00 98.12 288 ASN A N 1
ATOM 2197 C CA . ASN A 1 288 ? -22.050 4.052 -8.169 1.00 98.12 288 ASN A CA 1
ATOM 2198 C C . ASN A 1 288 ? -21.127 2.897 -7.761 1.00 98.12 288 ASN A C 1
ATOM 2200 O O . ASN A 1 288 ? -21.248 1.778 -8.256 1.00 98.12 288 ASN A O 1
ATOM 2204 N N . VAL A 1 289 ? -20.223 3.174 -6.825 1.00 98.38 289 VAL A N 1
ATOM 2205 C CA . VAL A 1 289 ? -19.415 2.186 -6.099 1.00 98.38 289 VAL A CA 1
ATOM 2206 C C . VAL A 1 289 ? -19.335 2.580 -4.626 1.00 98.38 289 VAL A C 1
ATOM 2208 O O . VAL A 1 289 ? -19.188 3.760 -4.306 1.00 98.38 289 VAL A O 1
ATOM 2211 N N . ASP A 1 290 ? -19.425 1.607 -3.723 1.00 98.12 290 ASP A N 1
ATOM 2212 C CA . ASP A 1 290 ? -19.073 1.816 -2.314 1.00 98.12 290 ASP A CA 1
ATOM 2213 C C . ASP A 1 290 ? -17.544 1.707 -2.120 1.00 98.12 290 ASP A C 1
ATOM 2215 O O . ASP A 1 290 ? -16.784 1.621 -3.091 1.00 98.12 290 ASP A O 1
ATOM 2219 N N . TYR A 1 291 ? -17.066 1.768 -0.876 1.00 96.69 291 TYR A N 1
ATOM 2220 C CA . TYR A 1 291 ? -15.631 1.725 -0.580 1.00 96.69 291 TYR A CA 1
ATOM 2221 C C . TYR A 1 291 ? -14.952 0.421 -1.038 1.00 96.69 291 TYR A C 1
ATOM 2223 O O . TYR A 1 291 ? -13.893 0.473 -1.668 1.00 96.69 291 TYR A O 1
ATOM 2231 N N . ASP A 1 292 ? -15.567 -0.735 -0.784 1.00 97.44 292 ASP A N 1
ATOM 2232 C CA . ASP A 1 292 ? -14.986 -2.052 -1.079 1.00 97.44 292 ASP A CA 1
ATOM 2233 C C . ASP A 1 292 ? -15.124 -2.420 -2.560 1.00 97.44 292 ASP A C 1
ATOM 2235 O O . ASP A 1 292 ? -14.234 -3.036 -3.156 1.00 97.44 292 ASP A O 1
ATOM 2239 N N . GLU A 1 293 ? -16.234 -2.013 -3.177 1.00 97.94 293 GLU A N 1
ATOM 2240 C CA . GLU A 1 293 ? -16.525 -2.236 -4.588 1.00 97.94 293 GLU A CA 1
ATOM 2241 C C . GLU A 1 293 ? -15.500 -1.534 -5.486 1.00 97.94 293 GLU A C 1
ATOM 2243 O O . GLU A 1 293 ? -15.200 -2.042 -6.565 1.00 97.94 293 GLU A O 1
ATOM 2248 N N . GLN A 1 294 ? -14.883 -0.431 -5.034 1.00 98.25 294 GLN A N 1
ATOM 2249 C CA . GLN A 1 294 ? -13.753 0.191 -5.740 1.00 98.25 294 GLN A CA 1
ATOM 2250 C C . GLN A 1 294 ? -12.640 -0.827 -6.011 1.00 98.25 294 GLN A C 1
ATOM 2252 O O . GLN A 1 294 ? -12.200 -0.974 -7.152 1.00 98.25 294 GLN A O 1
ATOM 2257 N N . VAL A 1 295 ? -12.207 -1.548 -4.972 1.00 98.50 295 VAL A N 1
ATOM 2258 C CA . VAL A 1 295 ? -11.118 -2.533 -5.045 1.00 98.50 295 VAL A CA 1
ATOM 2259 C C . VAL A 1 295 ? -11.567 -3.766 -5.816 1.00 98.50 295 VAL A C 1
ATOM 2261 O O . VAL A 1 295 ? -10.880 -4.193 -6.745 1.00 98.50 295 VAL A O 1
ATOM 2264 N N . PHE A 1 296 ? -12.738 -4.310 -5.482 1.00 98.44 296 PHE A N 1
ATOM 2265 C CA . PHE A 1 296 ? -13.244 -5.529 -6.110 1.00 98.44 296 PHE A CA 1
ATOM 2266 C C . PHE A 1 296 ? -13.428 -5.365 -7.626 1.00 98.44 296 PHE A C 1
ATOM 2268 O O . PHE A 1 296 ? -12.967 -6.194 -8.413 1.00 98.44 296 PHE A O 1
ATOM 2275 N N . LYS A 1 297 ? -14.020 -4.246 -8.055 1.00 98.25 297 LYS A N 1
ATOM 2276 C CA . LYS A 1 297 ? -14.258 -3.941 -9.469 1.00 98.25 297 LYS A CA 1
ATOM 2277 C C . LYS A 1 297 ? -12.973 -3.610 -10.229 1.00 98.25 297 LYS A C 1
ATOM 2279 O O . LYS A 1 297 ? -12.862 -3.948 -11.408 1.00 98.25 297 LYS A O 1
ATOM 2284 N N . ALA A 1 298 ? -11.984 -2.994 -9.574 1.00 98.56 298 ALA A N 1
ATOM 2285 C CA . ALA A 1 298 ? -10.660 -2.797 -10.165 1.00 98.56 298 ALA A CA 1
ATOM 2286 C C . ALA A 1 298 ? -9.965 -4.138 -10.441 1.00 98.56 298 ALA A C 1
ATOM 2288 O O . ALA A 1 298 ? -9.400 -4.319 -11.518 1.00 98.56 298 ALA A O 1
ATOM 2289 N N . ILE A 1 299 ? -10.053 -5.099 -9.517 1.00 98.69 299 ILE A N 1
ATOM 2290 C CA . ILE A 1 299 ? -9.515 -6.452 -9.716 1.00 98.69 299 ILE A CA 1
ATOM 2291 C C . ILE A 1 299 ? -10.212 -7.140 -10.896 1.00 98.69 299 ILE A C 1
ATOM 2293 O O . ILE A 1 299 ? -9.529 -7.662 -11.775 1.00 98.69 299 ILE A O 1
ATOM 2297 N N . GLU A 1 300 ? -11.549 -7.102 -10.965 1.00 98.19 300 GLU A N 1
ATOM 2298 C CA . GLU A 1 300 ? -12.301 -7.669 -12.097 1.00 98.19 300 GLU A CA 1
ATOM 2299 C C . GLU A 1 300 ? -11.864 -7.070 -13.441 1.00 98.19 300 GLU A C 1
ATOM 2301 O O . GLU A 1 300 ? -11.666 -7.808 -14.407 1.00 98.19 300 GLU A O 1
ATOM 2306 N N . LEU A 1 301 ? -11.682 -5.747 -13.506 1.00 98.00 301 LEU A N 1
ATOM 2307 C CA . LEU A 1 301 ? -11.210 -5.062 -14.710 1.00 98.00 301 LEU A CA 1
ATOM 2308 C C . LEU A 1 301 ? -9.805 -5.534 -15.109 1.00 98.00 301 LEU A C 1
ATOM 2310 O O . LEU A 1 301 ? -9.590 -5.915 -16.255 1.00 98.00 301 LEU A O 1
ATOM 2314 N N . LEU A 1 302 ? -8.859 -5.550 -14.168 1.00 97.62 302 LEU A N 1
ATOM 2315 C CA . LEU A 1 302 ? -7.461 -5.900 -14.441 1.00 97.62 302 LEU A CA 1
ATOM 2316 C C . LEU A 1 302 ? -7.272 -7.391 -14.779 1.00 97.62 302 LEU A C 1
ATOM 2318 O O . LEU A 1 302 ? -6.355 -7.736 -15.524 1.00 97.62 302 LEU A O 1
ATOM 2322 N N . LEU A 1 303 ? -8.125 -8.281 -14.263 1.00 96.88 303 LEU A N 1
ATOM 2323 C CA . LEU A 1 303 ? -8.132 -9.702 -14.631 1.00 96.88 303 LEU A CA 1
ATOM 2324 C C . LEU A 1 303 ? -8.686 -9.936 -16.043 1.00 96.88 303 LEU A C 1
ATOM 2326 O O . LEU A 1 303 ? -8.197 -10.821 -16.747 1.00 96.88 303 LEU A O 1
ATOM 2330 N N . ARG A 1 304 ? -9.686 -9.151 -16.460 1.00 96.44 304 ARG A N 1
ATOM 2331 C CA . ARG A 1 304 ? -10.370 -9.307 -17.755 1.00 96.44 304 ARG A CA 1
ATOM 2332 C C . ARG A 1 304 ? -9.676 -8.588 -18.905 1.00 96.44 304 ARG A C 1
ATOM 2334 O O . ARG A 1 304 ? -9.714 -9.091 -20.022 1.00 96.44 304 ARG A O 1
ATOM 2341 N N . ASP A 1 305 ? -9.061 -7.437 -18.643 1.00 96.00 305 ASP A N 1
ATOM 2342 C CA . ASP A 1 305 ? -8.465 -6.566 -19.659 1.00 96.00 305 ASP A CA 1
ATOM 2343 C C . ASP A 1 305 ? -6.938 -6.446 -19.466 1.00 96.00 305 ASP A C 1
ATOM 2345 O O . ASP A 1 305 ? -6.459 -5.620 -18.675 1.00 96.00 305 ASP A O 1
ATOM 2349 N N . PRO A 1 306 ? -6.138 -7.245 -20.203 1.00 93.62 306 PRO A N 1
ATOM 2350 C CA . PRO A 1 306 ? -4.682 -7.153 -20.171 1.00 93.62 306 PRO A CA 1
ATOM 2351 C C . PRO A 1 306 ? -4.119 -5.799 -20.606 1.00 93.62 306 PRO A C 1
ATOM 2353 O O . PRO A 1 306 ? -3.043 -5.419 -20.148 1.00 93.62 306 PRO A O 1
ATOM 2356 N N . GLN A 1 307 ? -4.812 -5.047 -21.467 1.00 93.81 307 GLN A N 1
ATOM 2357 C CA . GLN A 1 307 ? -4.346 -3.737 -21.922 1.00 93.81 307 GLN A CA 1
ATOM 2358 C C . GLN A 1 307 ? -4.520 -2.684 -20.820 1.00 93.81 307 GLN A C 1
ATOM 2360 O O . GLN A 1 307 ? -3.600 -1.896 -20.555 1.00 93.81 307 GLN A O 1
ATOM 2365 N N . ALA A 1 308 ? -5.671 -2.687 -20.142 1.00 96.50 308 ALA A N 1
ATOM 2366 C CA . ALA A 1 308 ? -5.874 -1.880 -18.943 1.00 96.50 308 ALA A CA 1
ATOM 2367 C C . ALA A 1 308 ? -4.851 -2.249 -17.861 1.00 96.50 308 ALA A C 1
ATOM 2369 O O . ALA A 1 308 ? -4.235 -1.356 -17.270 1.00 96.50 308 ALA A O 1
ATOM 2370 N N . ARG A 1 309 ? -4.593 -3.552 -17.674 1.00 96.38 309 ARG A N 1
ATOM 2371 C CA . ARG A 1 309 ? -3.584 -4.044 -16.732 1.00 96.38 309 ARG A CA 1
ATOM 2372 C C . ARG A 1 309 ? -2.175 -3.570 -17.073 1.00 96.38 309 ARG A C 1
ATOM 2374 O O . ARG A 1 309 ? -1.530 -2.988 -16.209 1.00 96.38 309 ARG A O 1
ATOM 2381 N N . ALA A 1 310 ? -1.729 -3.697 -18.320 1.00 94.06 310 ALA A N 1
ATOM 2382 C CA . ALA A 1 310 ? -0.414 -3.220 -18.754 1.00 94.06 310 ALA A CA 1
ATOM 2383 C C . ALA A 1 310 ? -0.244 -1.698 -18.570 1.00 94.06 310 ALA A C 1
ATOM 2385 O O . ALA A 1 310 ? 0.835 -1.219 -18.214 1.00 94.06 310 ALA A O 1
ATOM 2386 N N . THR A 1 311 ? -1.316 -0.923 -18.768 1.00 95.44 311 THR A N 1
ATOM 2387 C CA . THR A 1 311 ? -1.308 0.533 -18.534 1.00 95.44 311 THR A CA 1
ATOM 2388 C C . THR A 1 311 ? -1.168 0.866 -17.045 1.00 95.44 311 THR A C 1
ATOM 2390 O O . THR A 1 311 ? -0.397 1.756 -16.673 1.00 95.44 311 THR A O 1
ATOM 2393 N N . ALA A 1 312 ? -1.871 0.128 -16.181 1.00 96.62 312 ALA A N 1
ATOM 2394 C CA . ALA A 1 312 ? -1.746 0.268 -14.734 1.00 96.62 312 ALA A CA 1
ATOM 2395 C C . ALA A 1 312 ? -0.345 -0.145 -14.247 1.00 96.62 312 ALA A C 1
ATOM 2397 O O . ALA A 1 312 ? 0.296 0.621 -13.532 1.00 96.62 312 ALA A O 1
ATOM 2398 N N . GLN A 1 313 ? 0.178 -1.277 -14.726 1.00 95.69 313 GLN A N 1
ATOM 2399 C CA . GLN A 1 313 ? 1.521 -1.779 -14.411 1.00 95.69 313 GLN A CA 1
ATOM 2400 C C . GLN A 1 313 ? 2.624 -0.787 -14.798 1.00 95.69 313 GLN A C 1
ATOM 2402 O O . GLN A 1 313 ? 3.531 -0.532 -14.011 1.00 95.69 313 GLN A O 1
ATOM 2407 N N . ARG A 1 314 ? 2.523 -0.132 -15.965 1.00 93.56 314 ARG A N 1
ATOM 2408 C CA . ARG A 1 314 ? 3.476 0.922 -16.367 1.00 93.56 314 ARG A CA 1
ATOM 2409 C C . ARG A 1 314 ? 3.531 2.085 -15.369 1.00 93.56 314 ARG A C 1
ATOM 2411 O O . ARG A 1 314 ? 4.593 2.671 -15.168 1.00 93.56 314 ARG A O 1
ATOM 2418 N N . SER A 1 315 ? 2.400 2.422 -14.756 1.00 91.38 315 SER A N 1
ATOM 2419 C CA . SER A 1 315 ? 2.293 3.507 -13.769 1.00 91.38 315 SER A CA 1
ATOM 2420 C C . SER A 1 315 ? 2.728 3.082 -12.361 1.00 91.38 315 SER A C 1
ATOM 2422 O O . SER A 1 315 ? 2.996 3.932 -11.518 1.00 91.38 315 SER A O 1
ATOM 2424 N N . CYS A 1 316 ? 2.808 1.773 -12.117 1.00 94.81 316 CYS A N 1
ATOM 2425 C CA . CYS A 1 316 ? 3.059 1.148 -10.821 1.00 94.81 316 CYS A CA 1
ATOM 2426 C C . CYS A 1 316 ? 4.276 0.205 -10.865 1.00 94.81 316 CYS A C 1
ATOM 2428 O O . CYS A 1 316 ? 4.305 -0.796 -10.154 1.00 94.81 316 CYS A O 1
ATOM 2430 N N . ARG A 1 317 ? 5.280 0.520 -11.699 1.00 93.88 317 ARG A N 1
ATOM 2431 C CA . ARG A 1 317 ? 6.461 -0.334 -11.932 1.00 93.88 317 ARG A CA 1
ATOM 2432 C C . ARG A 1 317 ? 7.224 -0.667 -10.658 1.00 93.88 317 ARG A C 1
ATOM 2434 O O . ARG A 1 317 ? 7.779 -1.752 -10.568 1.00 93.88 317 ARG A O 1
ATOM 2441 N N . LEU A 1 318 ? 7.278 0.266 -9.711 1.00 96.56 318 LEU A N 1
ATOM 2442 C CA . LEU A 1 318 ? 7.856 0.066 -8.385 1.00 96.56 318 LEU A CA 1
ATOM 2443 C C . LEU A 1 318 ? 6.811 0.454 -7.342 1.00 96.56 318 LEU A C 1
ATOM 2445 O O . LEU A 1 318 ? 6.426 1.625 -7.250 1.00 96.56 318 LEU A O 1
ATOM 2449 N N . LEU A 1 319 ? 6.355 -0.525 -6.564 1.00 98.19 319 LEU A N 1
ATOM 2450 C CA . LEU A 1 319 ? 5.417 -0.305 -5.468 1.00 98.19 319 LEU A CA 1
ATOM 2451 C C . LEU A 1 319 ? 6.165 -0.291 -4.140 1.00 98.19 319 LEU A C 1
ATOM 2453 O O . LEU A 1 319 ? 6.835 -1.260 -3.795 1.00 98.19 319 LEU A O 1
ATOM 2457 N N . LEU A 1 320 ? 6.016 0.790 -3.381 1.00 98.50 320 LEU A N 1
ATOM 2458 C CA . LEU A 1 320 ? 6.500 0.893 -2.007 1.00 98.50 320 LEU A CA 1
ATOM 2459 C C . LEU A 1 320 ? 5.281 0.817 -1.090 1.00 98.50 320 LEU A C 1
ATOM 2461 O O . LEU A 1 320 ? 4.462 1.731 -1.102 1.00 98.50 320 LEU A O 1
ATOM 2465 N N . VAL A 1 321 ? 5.110 -0.276 -0.355 1.00 98.06 321 VAL A N 1
ATOM 2466 C CA . VAL A 1 321 ? 3.860 -0.562 0.363 1.00 98.06 321 VAL A CA 1
ATOM 2467 C C . VAL A 1 321 ? 4.098 -0.496 1.863 1.00 98.06 321 VAL A C 1
ATOM 2469 O O . VAL A 1 321 ? 4.910 -1.257 2.385 1.00 98.06 321 VAL A O 1
ATOM 2472 N N . ASP A 1 322 ? 3.393 0.414 2.534 1.00 96.25 322 ASP A N 1
ATOM 2473 C CA . ASP A 1 322 ? 3.379 0.528 3.994 1.00 96.25 322 ASP A CA 1
ATOM 2474 C C . ASP A 1 322 ? 2.348 -0.416 4.625 1.00 96.25 322 ASP A C 1
ATOM 2476 O O . ASP A 1 322 ? 1.363 -0.783 3.982 1.00 96.25 322 ASP A O 1
ATOM 2480 N N . GLU A 1 323 ? 2.579 -0.780 5.887 1.00 94.31 323 GLU A N 1
ATOM 2481 C CA . GLU A 1 323 ? 1.757 -1.700 6.689 1.00 94.31 323 GLU A CA 1
ATOM 2482 C C . GLU A 1 323 ? 1.281 -2.940 5.911 1.00 94.31 323 GLU A C 1
ATOM 2484 O O . GLU A 1 323 ? 0.096 -3.275 5.861 1.00 94.31 323 GLU A O 1
ATOM 2489 N N . PHE A 1 324 ? 2.232 -3.643 5.289 1.00 95.38 324 PHE A N 1
ATOM 2490 C CA . PHE A 1 324 ? 1.951 -4.786 4.415 1.00 95.38 324 PHE A CA 1
ATOM 2491 C C . PHE A 1 324 ? 1.146 -5.907 5.097 1.00 95.38 324 PHE A C 1
ATOM 2493 O O . PHE A 1 324 ? 0.405 -6.632 4.432 1.00 95.38 324 PHE A O 1
ATOM 2500 N N . GLN A 1 325 ? 1.269 -6.055 6.420 1.00 92.25 325 GLN A N 1
ATOM 2501 C CA . GLN A 1 325 ? 0.507 -7.042 7.187 1.00 92.25 325 GLN A CA 1
ATOM 2502 C C . GLN A 1 325 ? -1.003 -6.766 7.211 1.00 92.25 325 GLN A C 1
ATOM 2504 O O . GLN A 1 325 ? -1.791 -7.694 7.371 1.00 92.25 325 GLN A O 1
ATOM 2509 N N . ASP A 1 326 ? -1.411 -5.507 7.032 1.00 92.31 326 ASP A N 1
ATOM 2510 C CA . ASP A 1 326 ? -2.812 -5.091 7.132 1.00 92.31 326 ASP A CA 1
ATOM 2511 C C . ASP A 1 326 ? -3.557 -5.186 5.788 1.00 92.31 326 ASP A C 1
ATOM 2513 O O . ASP A 1 326 ? -4.730 -4.818 5.675 1.00 92.31 326 ASP A O 1
ATOM 2517 N N . LEU A 1 327 ? -2.901 -5.711 4.747 1.00 95.44 327 LEU A N 1
ATOM 2518 C CA . LEU A 1 327 ? -3.543 -5.992 3.469 1.00 95.44 327 LEU A CA 1
ATOM 2519 C C . LEU A 1 327 ? -4.566 -7.127 3.613 1.00 95.44 327 LEU A C 1
ATOM 2521 O O . LEU A 1 327 ? -4.279 -8.201 4.136 1.00 95.44 327 LEU A O 1
ATOM 2525 N N . THR A 1 328 ? -5.760 -6.919 3.066 1.00 96.00 328 THR A N 1
ATOM 2526 C CA . THR A 1 328 ? -6.759 -7.980 2.871 1.00 96.00 328 THR A CA 1
ATOM 2527 C C . THR A 1 328 ? -6.403 -8.823 1.634 1.00 96.00 328 THR A C 1
ATOM 2529 O O . THR A 1 328 ? -5.598 -8.380 0.805 1.00 96.00 328 THR A O 1
ATOM 2532 N N . PRO A 1 329 ? -7.014 -10.007 1.429 1.00 96.88 329 PRO A N 1
ATOM 2533 C CA . PRO A 1 329 ? -6.837 -10.800 0.214 1.00 96.88 329 PRO A CA 1
ATOM 2534 C C . PRO A 1 329 ? -7.034 -9.997 -1.079 1.00 96.88 329 PRO A C 1
ATOM 2536 O O . PRO A 1 329 ? -6.221 -10.096 -1.999 1.00 96.88 329 PRO A O 1
ATOM 2539 N N . ALA A 1 330 ? -8.072 -9.160 -1.151 1.00 97.69 330 ALA A N 1
ATOM 2540 C CA . ALA A 1 330 ? -8.319 -8.318 -2.320 1.00 97.69 330 ALA A CA 1
ATOM 2541 C C . ALA A 1 330 ? -7.213 -7.277 -2.519 1.00 97.69 330 ALA A C 1
ATOM 2543 O O . ALA A 1 330 ? -6.716 -7.108 -3.633 1.00 97.69 330 ALA A O 1
ATOM 2544 N N . HIS A 1 331 ? -6.777 -6.618 -1.444 1.00 97.69 331 HIS A N 1
ATOM 2545 C CA . HIS A 1 331 ? -5.681 -5.655 -1.504 1.00 97.69 331 HIS A CA 1
ATOM 2546 C C . HIS A 1 331 ? -4.373 -6.297 -1.983 1.00 97.69 331 HIS A C 1
ATOM 2548 O O . HIS A 1 331 ? -3.713 -5.744 -2.864 1.00 97.69 331 HIS A O 1
ATOM 2554 N N . LEU A 1 332 ? -4.032 -7.487 -1.481 1.00 97.25 332 LEU A N 1
ATOM 2555 C CA . 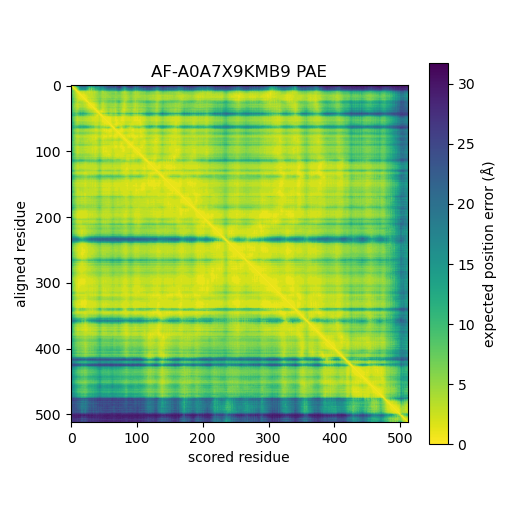LEU A 1 332 ? -2.857 -8.230 -1.935 1.00 97.25 332 LEU A CA 1
ATOM 2556 C C . LEU A 1 332 ? -2.969 -8.624 -3.416 1.00 97.25 332 LEU A C 1
ATOM 2558 O O . LEU A 1 332 ? -2.015 -8.440 -4.174 1.00 97.25 332 LEU A O 1
ATOM 2562 N N . LEU A 1 333 ? -4.129 -9.122 -3.859 1.00 97.56 333 LEU A N 1
ATOM 2563 C CA . LEU A 1 333 ? -4.352 -9.448 -5.271 1.00 97.56 333 LEU A CA 1
ATOM 2564 C C . LEU A 1 333 ? -4.193 -8.210 -6.165 1.00 97.56 333 LEU A C 1
ATOM 2566 O O . LEU A 1 333 ? -3.528 -8.285 -7.200 1.00 97.56 333 LEU A O 1
ATOM 2570 N N . LEU A 1 334 ? -4.744 -7.065 -5.753 1.00 98.19 334 LEU A N 1
ATOM 2571 C CA . LEU A 1 334 ? -4.600 -5.803 -6.476 1.00 98.19 334 LEU A CA 1
ATOM 2572 C C . LEU A 1 334 ? -3.128 -5.378 -6.577 1.00 98.19 334 LEU A C 1
ATOM 2574 O O . LEU A 1 334 ? -2.666 -5.074 -7.675 1.00 98.19 334 LEU A O 1
ATOM 2578 N N . VAL A 1 335 ? -2.369 -5.421 -5.476 1.00 97.69 335 VAL A N 1
ATOM 2579 C CA . VAL A 1 335 ? -0.919 -5.139 -5.478 1.00 97.69 335 VAL A CA 1
ATOM 2580 C C . VAL A 1 335 ? -0.188 -6.042 -6.474 1.00 97.69 335 VAL A C 1
ATOM 2582 O O . VAL A 1 335 ? 0.616 -5.555 -7.265 1.00 97.69 335 VAL A O 1
ATOM 2585 N N . ARG A 1 336 ? -0.493 -7.344 -6.498 1.00 96.12 336 ARG A N 1
ATOM 2586 C CA . ARG A 1 336 ? 0.162 -8.302 -7.406 1.00 96.12 336 ARG A CA 1
ATOM 2587 C C . ARG A 1 336 ? -0.209 -8.081 -8.876 1.00 96.12 336 ARG A C 1
ATOM 2589 O O . ARG A 1 336 ? 0.655 -8.218 -9.738 1.00 96.12 336 ARG A O 1
ATOM 2596 N N . LEU A 1 337 ? -1.449 -7.685 -9.170 1.00 96.56 337 LEU A N 1
ATOM 2597 C CA . LEU A 1 337 ? -1.870 -7.302 -10.524 1.00 96.56 337 LEU A CA 1
ATOM 2598 C C . LEU A 1 337 ? -1.139 -6.045 -11.016 1.00 96.56 337 LEU A C 1
ATOM 2600 O O . LEU A 1 337 ? -0.743 -5.989 -12.181 1.00 96.56 337 LEU A O 1
ATOM 2604 N N . LEU A 1 338 ? -0.940 -5.065 -10.130 1.00 96.50 338 LEU A N 1
ATOM 2605 C CA . LEU A 1 338 ? -0.249 -3.807 -10.425 1.00 96.50 338 LEU A CA 1
ATOM 2606 C C . LEU A 1 338 ? 1.273 -3.968 -10.540 1.00 96.50 338 LEU A C 1
ATOM 2608 O O . LEU A 1 338 ? 1.879 -3.303 -11.371 1.00 96.50 338 LEU A O 1
ATOM 2612 N N . ALA A 1 339 ? 1.883 -4.838 -9.733 1.00 93.81 339 ALA A N 1
ATOM 2613 C CA . ALA A 1 339 ? 3.329 -5.076 -9.740 1.00 93.81 339 ALA A CA 1
ATOM 2614 C C . ALA A 1 339 ? 3.788 -6.074 -10.813 1.00 93.81 339 ALA A C 1
ATOM 2616 O O . ALA A 1 339 ? 4.984 -6.190 -11.082 1.00 93.81 339 ALA A O 1
ATOM 2617 N N . GLY A 1 340 ? 2.867 -6.854 -11.383 1.00 87.81 340 GLY A N 1
ATOM 2618 C CA . GLY A 1 340 ? 3.192 -7.824 -12.424 1.00 87.81 340 GLY A CA 1
ATOM 2619 C C . GLY A 1 340 ? 3.728 -7.165 -13.708 1.00 87.81 340 GLY A C 1
ATOM 2620 O O . GLY A 1 340 ? 3.473 -5.989 -13.958 1.00 87.81 340 GLY A O 1
ATOM 2621 N N . PRO A 1 341 ? 4.461 -7.908 -14.553 1.00 86.56 341 PRO A N 1
ATOM 2622 C CA . PRO A 1 341 ? 5.042 -9.226 -14.277 1.00 86.56 341 PRO A CA 1
ATOM 2623 C C . PRO A 1 341 ? 6.298 -9.159 -13.384 1.00 86.56 341 PRO A C 1
ATOM 2625 O O . PRO A 1 341 ? 6.780 -10.193 -12.931 1.00 86.56 341 PRO A O 1
ATOM 2628 N N . ASP A 1 342 ? 6.794 -7.953 -13.113 1.00 84.88 342 ASP A N 1
ATOM 2629 C CA . ASP A 1 342 ? 8.107 -7.668 -12.526 1.00 84.88 342 ASP A CA 1
ATOM 2630 C C . ASP A 1 342 ? 8.195 -8.011 -11.036 1.00 84.88 342 ASP A C 1
ATOM 2632 O O . ASP A 1 342 ? 9.286 -8.201 -10.505 1.00 84.88 342 ASP A O 1
ATOM 2636 N N . ALA A 1 343 ? 7.041 -8.051 -10.362 1.00 88.88 343 ALA A N 1
ATOM 2637 C CA . ALA A 1 343 ? 6.906 -8.301 -8.931 1.00 88.88 343 ALA A CA 1
ATOM 2638 C C . ALA A 1 343 ? 7.716 -7.323 -8.052 1.00 88.88 343 ALA A C 1
ATOM 2640 O O . ALA A 1 343 ? 8.020 -7.642 -6.905 1.00 88.88 343 ALA A O 1
ATOM 2641 N N . ALA A 1 344 ? 8.030 -6.124 -8.561 1.00 94.06 344 ALA A N 1
ATOM 2642 C CA . ALA A 1 344 ? 8.852 -5.113 -7.894 1.00 94.06 344 ALA A CA 1
ATOM 2643 C C . ALA A 1 344 ? 8.091 -4.390 -6.764 1.00 94.06 344 ALA A C 1
ATOM 2645 O O . ALA A 1 344 ? 7.690 -3.227 -6.880 1.00 94.06 344 ALA A O 1
ATOM 2646 N N . VAL A 1 345 ? 7.876 -5.124 -5.672 1.00 97.81 345 VAL A N 1
ATOM 2647 C CA . VAL A 1 345 ? 7.212 -4.662 -4.452 1.00 97.81 345 VAL A CA 1
ATOM 2648 C C . VAL A 1 345 ? 8.212 -4.574 -3.308 1.00 97.81 345 VAL A C 1
ATOM 2650 O O . VAL A 1 345 ? 8.757 -5.579 -2.858 1.00 97.81 345 VAL A O 1
ATOM 2653 N N . PHE A 1 346 ? 8.398 -3.367 -2.795 1.00 98.25 346 PHE A N 1
ATOM 2654 C CA . PHE A 1 346 ? 9.107 -3.084 -1.556 1.00 98.25 346 PHE A CA 1
ATOM 2655 C C . PHE A 1 346 ? 8.073 -2.997 -0.425 1.00 98.25 346 PHE A C 1
ATOM 2657 O O . PHE A 1 346 ? 7.452 -1.954 -0.213 1.00 98.25 346 PHE A O 1
ATOM 2664 N N . GLY A 1 347 ? 7.820 -4.124 0.238 1.00 97.75 347 GLY A N 1
ATOM 2665 C CA . GLY A 1 347 ? 6.814 -4.250 1.291 1.00 97.75 347 GLY A CA 1
ATOM 2666 C C . GLY A 1 347 ? 7.421 -4.030 2.670 1.00 97.75 347 GLY A C 1
ATOM 2667 O O . GLY A 1 347 ? 8.319 -4.768 3.076 1.00 97.75 347 GLY A O 1
ATOM 2668 N N . VAL A 1 348 ? 6.915 -3.038 3.399 1.00 97.50 348 VAL A N 1
ATOM 2669 C CA . VAL A 1 348 ? 7.331 -2.720 4.767 1.00 97.50 348 VAL A CA 1
ATOM 2670 C C . VAL A 1 348 ? 6.194 -3.047 5.720 1.00 97.50 348 VAL A C 1
ATOM 2672 O O . VAL A 1 348 ? 5.043 -2.686 5.481 1.00 97.50 348 VAL A O 1
ATOM 2675 N N . GLY A 1 349 ? 6.502 -3.731 6.816 1.00 95.56 349 GLY A N 1
ATOM 2676 C CA . GLY A 1 349 ? 5.484 -4.064 7.801 1.00 95.56 349 GLY A CA 1
ATOM 2677 C C . GLY A 1 349 ? 6.029 -4.808 9.006 1.00 95.56 349 GLY A C 1
ATOM 2678 O O . GLY A 1 349 ? 7.235 -5.008 9.154 1.00 95.56 349 GLY A O 1
ATOM 2679 N N . ASP A 1 350 ? 5.118 -5.191 9.888 1.00 94.50 350 ASP A N 1
ATOM 2680 C CA . ASP A 1 350 ? 5.412 -5.975 11.081 1.00 94.50 350 ASP A CA 1
ATOM 2681 C C . ASP A 1 350 ? 4.303 -7.003 11.298 1.00 94.50 350 ASP A C 1
ATOM 2683 O O . ASP A 1 350 ? 3.173 -6.638 11.608 1.00 94.50 350 ASP A O 1
ATOM 2687 N N . ASP A 1 351 ? 4.619 -8.288 11.159 1.00 91.31 351 ASP A N 1
ATOM 2688 C CA . ASP A 1 351 ? 3.661 -9.380 11.339 1.00 91.31 351 ASP A CA 1
ATOM 2689 C C . ASP A 1 351 ? 3.071 -9.421 12.761 1.00 91.31 351 ASP A C 1
ATOM 2691 O O . ASP A 1 351 ? 1.899 -9.766 12.927 1.00 91.31 351 ASP A O 1
ATOM 2695 N N . ASP A 1 352 ? 3.829 -8.963 13.767 1.00 90.69 352 ASP A N 1
ATOM 2696 C CA . ASP A 1 352 ? 3.369 -8.870 15.160 1.00 90.69 352 ASP A CA 1
ATOM 2697 C C . ASP A 1 352 ? 2.380 -7.697 15.385 1.00 90.69 352 ASP A C 1
ATOM 2699 O O . ASP A 1 352 ? 1.793 -7.592 16.462 1.00 90.69 352 ASP A O 1
ATOM 2703 N N . GLN A 1 353 ? 2.162 -6.823 14.390 1.00 89.25 353 GLN A N 1
ATOM 2704 C CA . GLN A 1 353 ? 1.218 -5.690 14.447 1.00 89.25 353 GLN A CA 1
ATOM 2705 C C . GLN A 1 353 ? -0.088 -5.930 13.677 1.00 89.25 353 GLN A C 1
ATOM 2707 O O . GLN A 1 353 ? -0.873 -5.000 13.499 1.00 89.25 353 GLN A O 1
ATOM 2712 N N . THR A 1 354 ? -0.365 -7.162 13.245 1.00 87.25 354 THR A N 1
ATOM 2713 C CA . THR A 1 354 ? -1.595 -7.460 12.497 1.00 87.25 354 THR A CA 1
ATOM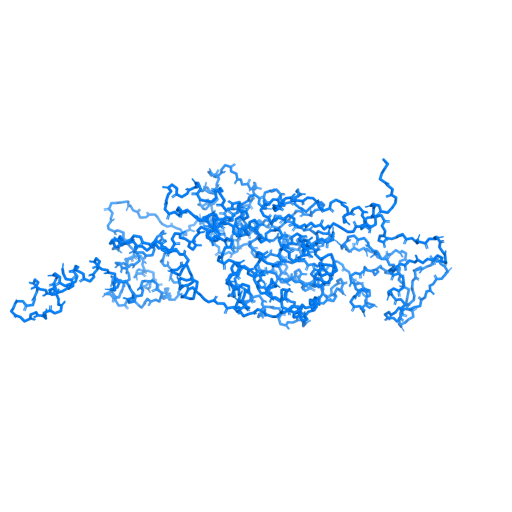 2714 C C . THR A 1 354 ? -2.819 -7.438 13.419 1.00 87.25 354 THR A C 1
ATOM 2716 O O . THR A 1 354 ? -3.114 -8.419 14.102 1.00 87.25 354 THR A O 1
ATOM 2719 N N . ILE A 1 355 ? -3.550 -6.320 13.444 1.00 81.81 355 ILE A N 1
ATOM 2720 C CA . ILE A 1 355 ? -4.716 -6.122 14.332 1.00 81.81 355 ILE A CA 1
ATOM 2721 C C . ILE A 1 355 ? -6.063 -6.093 13.594 1.00 81.81 355 ILE A C 1
ATOM 2723 O O . ILE A 1 355 ? -7.114 -6.166 14.234 1.00 81.81 355 ILE A O 1
ATOM 2727 N N . TYR A 1 356 ? -6.056 -6.044 12.258 1.00 77.06 356 TYR A N 1
ATOM 2728 C CA . TYR A 1 356 ? -7.263 -6.006 11.416 1.00 77.06 356 TYR A CA 1
ATOM 2729 C C . TYR A 1 356 ? -7.694 -7.386 10.893 1.00 77.06 356 TYR A C 1
ATOM 2731 O O . TYR A 1 356 ? -8.337 -7.486 9.848 1.00 77.06 356 TYR A O 1
ATOM 2739 N N . GLY A 1 357 ? -7.371 -8.466 11.614 1.00 75.19 357 GLY A N 1
ATOM 2740 C CA . GLY A 1 357 ? -7.684 -9.837 11.184 1.00 75.19 357 GLY A CA 1
ATOM 2741 C C . GLY A 1 357 ? -9.178 -10.104 10.958 1.00 75.19 357 GLY A C 1
ATOM 2742 O O . GLY A 1 357 ? -9.544 -10.897 10.095 1.00 75.19 357 GLY A O 1
ATOM 2743 N N . TYR A 1 358 ? -10.056 -9.384 11.663 1.00 68.81 358 TYR A N 1
ATOM 2744 C CA . TYR A 1 358 ? -11.508 -9.445 11.454 1.00 68.81 358 TYR A CA 1
ATOM 2745 C C . TYR A 1 358 ? -11.940 -8.922 10.070 1.00 68.81 358 TYR A C 1
ATOM 2747 O O . TYR A 1 358 ? -12.899 -9.434 9.505 1.00 68.81 358 TYR A O 1
ATOM 2755 N N . ASN A 1 359 ? -11.182 -7.993 9.477 1.00 64.94 359 ASN A N 1
ATOM 2756 C CA . ASN A 1 359 ? -11.383 -7.491 8.110 1.00 64.94 359 ASN A CA 1
ATOM 2757 C C . ASN A 1 359 ? -10.633 -8.324 7.051 1.00 64.94 359 ASN A C 1
ATOM 2759 O O . ASN A 1 359 ? -10.577 -7.946 5.880 1.00 64.94 359 ASN A O 1
ATOM 2763 N N . GLY A 1 360 ? -10.025 -9.445 7.452 1.00 76.06 360 GLY A N 1
ATOM 2764 C CA . GLY A 1 360 ? -9.284 -10.345 6.571 1.00 76.06 360 GLY A CA 1
ATOM 2765 C C . GLY A 1 360 ? -7.795 -10.031 6.410 1.00 76.06 360 GLY A C 1
ATOM 2766 O O . GLY A 1 360 ? -7.158 -10.668 5.578 1.00 76.06 360 GLY A O 1
ATOM 2767 N N . ALA A 1 361 ? -7.218 -9.089 7.166 1.00 83.19 361 ALA A N 1
ATOM 2768 C CA . ALA A 1 361 ? -5.759 -8.933 7.199 1.00 83.19 361 ALA A CA 1
ATOM 2769 C C . ALA A 1 361 ? -5.079 -10.217 7.717 1.00 83.19 361 ALA A C 1
ATOM 2771 O O . ALA A 1 361 ? -5.583 -10.843 8.651 1.00 83.19 361 ALA A O 1
ATOM 2772 N N . ASP A 1 362 ? -3.946 -10.613 7.130 1.00 86.12 362 ASP A N 1
ATOM 2773 C CA . ASP A 1 362 ? -3.262 -11.866 7.478 1.00 86.12 362 ASP A CA 1
ATOM 2774 C C . ASP A 1 362 ? -1.739 -11.648 7.601 1.00 86.12 362 ASP A C 1
ATOM 2776 O O . ASP A 1 362 ? -1.092 -11.280 6.613 1.00 86.12 362 ASP A O 1
ATOM 2780 N N . PRO A 1 363 ? -1.115 -11.930 8.767 1.00 87.06 363 PRO A N 1
ATOM 2781 C CA . PRO A 1 363 ? 0.341 -11.844 8.915 1.00 87.06 363 PRO A CA 1
ATOM 2782 C C . PRO A 1 363 ? 1.096 -12.760 7.936 1.00 87.06 363 PRO A C 1
ATOM 2784 O O . PRO A 1 363 ? 2.272 -12.523 7.647 1.00 87.06 363 PRO A O 1
ATOM 2787 N N . ALA A 1 364 ? 0.431 -13.787 7.386 1.00 90.94 364 ALA A N 1
ATOM 2788 C CA . ALA A 1 364 ? 0.968 -14.660 6.348 1.00 90.94 364 ALA A CA 1
ATOM 2789 C C . ALA A 1 364 ? 1.538 -13.899 5.148 1.00 90.94 364 ALA A C 1
ATOM 2791 O O . ALA A 1 364 ? 2.462 -14.393 4.513 1.00 90.94 364 ALA A O 1
ATOM 2792 N N . TRP A 1 365 ? 1.027 -12.705 4.830 1.00 92.94 365 TRP A N 1
ATOM 2793 C CA . TRP A 1 365 ? 1.519 -11.923 3.693 1.00 92.94 365 TRP A CA 1
ATOM 2794 C C . TRP A 1 365 ? 2.973 -11.492 3.854 1.00 92.94 365 TRP A C 1
ATOM 2796 O O . TRP A 1 365 ? 3.718 -11.475 2.875 1.00 92.94 365 TRP A O 1
ATOM 2806 N N . LEU A 1 366 ? 3.393 -11.186 5.084 1.00 92.69 366 LEU A N 1
ATOM 2807 C CA . LEU A 1 366 ? 4.795 -10.917 5.389 1.00 92.69 366 LEU A CA 1
ATOM 2808 C C . LEU A 1 366 ? 5.586 -12.205 5.597 1.00 92.69 366 LEU A C 1
ATOM 2810 O O . LEU A 1 366 ? 6.727 -12.285 5.147 1.00 92.69 366 LEU A O 1
ATOM 2814 N N . ILE A 1 367 ? 5.006 -13.213 6.251 1.00 92.44 367 ILE A N 1
ATOM 2815 C CA . ILE A 1 367 ? 5.701 -14.479 6.536 1.00 92.44 367 ILE A CA 1
ATOM 2816 C C . ILE A 1 367 ? 6.063 -15.201 5.231 1.00 92.44 367 ILE A C 1
ATOM 2818 O O . ILE A 1 367 ? 7.223 -15.557 5.033 1.00 92.44 367 ILE A O 1
ATOM 2822 N N . ASP A 1 368 ? 5.105 -15.305 4.311 1.00 93.25 368 ASP A N 1
ATOM 2823 C CA . ASP A 1 368 ? 5.209 -16.039 3.047 1.00 93.25 368 ASP A CA 1
ATOM 2824 C C . ASP A 1 368 ? 5.574 -15.106 1.871 1.00 93.25 368 ASP A C 1
ATOM 2826 O O . ASP A 1 368 ? 5.350 -15.432 0.704 1.00 93.25 368 ASP A O 1
ATOM 2830 N N . PHE A 1 369 ? 6.121 -13.916 2.151 1.00 95.31 369 PHE A N 1
ATOM 2831 C CA . PHE A 1 369 ? 6.377 -12.875 1.145 1.00 95.31 369 PHE A CA 1
ATOM 2832 C C . PHE A 1 369 ? 7.206 -13.375 -0.044 1.00 95.31 369 PHE A C 1
ATOM 2834 O O . PHE A 1 369 ? 6.899 -13.041 -1.186 1.00 95.31 369 PHE A O 1
ATOM 2841 N N . ALA A 1 370 ? 8.224 -14.204 0.206 1.00 92.88 370 ALA A N 1
ATOM 2842 C CA . ALA A 1 370 ? 9.086 -14.761 -0.836 1.00 92.88 370 ALA A CA 1
ATOM 2843 C C . ALA A 1 370 ? 8.330 -15.686 -1.812 1.00 92.88 370 ALA A C 1
ATOM 2845 O O . ALA A 1 370 ? 8.729 -15.822 -2.966 1.00 92.88 370 ALA A O 1
ATOM 2846 N N . GLU A 1 371 ? 7.215 -16.295 -1.387 1.00 91.94 371 GLU A N 1
ATOM 2847 C CA . GLU A 1 371 ? 6.335 -17.059 -2.280 1.00 91.94 371 GLU A CA 1
ATOM 2848 C C . GLU A 1 371 ? 5.468 -16.139 -3.148 1.00 91.94 371 GLU A C 1
ATOM 2850 O O . GLU A 1 371 ? 5.156 -16.460 -4.298 1.00 91.94 371 GLU A O 1
ATOM 2855 N N . LEU A 1 372 ? 5.056 -14.996 -2.590 1.00 92.75 372 LEU A N 1
ATOM 2856 C CA . LEU A 1 372 ? 4.204 -14.010 -3.257 1.00 92.75 372 LEU A CA 1
ATOM 2857 C C . LEU A 1 372 ? 4.991 -13.168 -4.272 1.00 92.75 372 LEU A C 1
ATOM 2859 O O . LEU A 1 372 ? 4.452 -12.853 -5.341 1.00 92.75 372 LEU A O 1
ATOM 2863 N N . PHE A 1 373 ? 6.249 -12.855 -3.941 1.00 93.31 373 PHE A N 1
ATOM 2864 C CA . PHE A 1 373 ? 7.209 -12.066 -4.719 1.00 93.31 373 PHE A CA 1
ATOM 2865 C C . PHE A 1 373 ? 8.563 -12.801 -4.788 1.00 93.31 373 PHE A C 1
ATOM 2867 O O . PHE A 1 373 ? 9.485 -12.495 -4.026 1.00 93.31 373 PHE A O 1
ATOM 2874 N N . PRO A 1 374 ? 8.698 -13.797 -5.685 1.00 88.31 374 PRO A N 1
ATOM 2875 C CA . PRO A 1 374 ? 9.930 -14.567 -5.825 1.00 88.31 374 PRO A CA 1
ATOM 2876 C C . PRO A 1 374 ? 11.139 -13.689 -6.159 1.00 88.31 374 PRO A C 1
ATOM 2878 O O . PRO A 1 374 ? 11.059 -12.815 -7.019 1.00 88.31 374 PRO A O 1
ATOM 2881 N N . GLY A 1 375 ? 12.269 -13.953 -5.500 1.00 88.12 375 GLY A N 1
ATOM 2882 C CA . GLY A 1 375 ? 13.505 -13.180 -5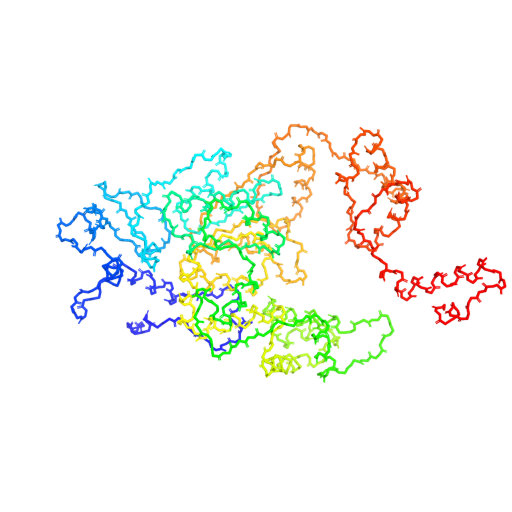.670 1.00 88.12 375 GLY A CA 1
ATOM 2883 C C . GLY A 1 375 ? 13.572 -11.892 -4.844 1.00 88.12 375 GLY A C 1
ATOM 2884 O O . GLY A 1 375 ? 14.519 -11.128 -5.013 1.00 88.12 375 GLY A O 1
ATOM 2885 N N . ALA A 1 376 ? 12.602 -11.647 -3.957 1.00 95.12 376 ALA A N 1
ATOM 2886 C CA . ALA A 1 376 ? 12.642 -10.503 -3.057 1.00 95.12 376 ALA A CA 1
ATOM 2887 C C . ALA A 1 376 ? 13.821 -10.575 -2.072 1.00 95.12 376 ALA A C 1
ATOM 2889 O O . ALA A 1 376 ? 14.071 -11.617 -1.467 1.00 95.12 376 ALA A O 1
ATOM 2890 N N . GLY A 1 377 ? 14.512 -9.449 -1.875 1.00 96.31 377 GLY A N 1
ATOM 2891 C CA . GLY A 1 377 ? 15.496 -9.309 -0.800 1.00 96.31 377 GLY A CA 1
ATOM 2892 C C . GLY A 1 377 ? 14.834 -9.256 0.580 1.00 96.31 377 GLY A C 1
ATOM 2893 O O . GLY A 1 377 ? 13.681 -8.848 0.702 1.00 96.31 377 GLY A O 1
ATOM 2894 N N . GLU A 1 378 ? 15.561 -9.616 1.636 1.00 96.31 378 GLU A N 1
ATOM 2895 C CA . GLU A 1 378 ? 15.066 -9.551 3.015 1.00 96.31 378 GLU A CA 1
ATOM 2896 C C . GLU A 1 378 ? 15.914 -8.603 3.858 1.00 96.31 378 GLU A C 1
ATOM 2898 O O . GLU A 1 378 ? 17.130 -8.758 3.940 1.00 96.31 378 GLU A O 1
ATOM 2903 N N . HIS A 1 379 ? 15.261 -7.632 4.501 1.00 96.94 379 HIS A N 1
ATOM 2904 C CA . HIS A 1 379 ? 15.927 -6.600 5.296 1.00 96.94 379 HIS A CA 1
ATOM 2905 C C . HIS A 1 379 ? 15.210 -6.411 6.639 1.00 96.94 379 HIS A C 1
ATOM 2907 O O . HIS A 1 379 ? 14.221 -5.676 6.711 1.00 96.94 379 HIS A O 1
ATOM 2913 N N . PRO A 1 380 ? 15.647 -7.085 7.715 1.00 96.44 380 PRO A N 1
ATOM 2914 C CA . PRO A 1 380 ? 15.123 -6.819 9.047 1.00 96.44 380 PRO A CA 1
ATOM 2915 C C . PRO A 1 380 ? 15.665 -5.483 9.571 1.00 96.44 380 PRO A C 1
ATOM 2917 O O . PRO A 1 380 ? 16.863 -5.223 9.494 1.00 96.44 380 PRO A O 1
ATOM 2920 N N . LEU A 1 381 ? 14.791 -4.654 10.139 1.00 96.69 381 LEU A N 1
ATOM 2921 C CA . LEU A 1 381 ? 15.196 -3.514 10.958 1.00 96.69 381 LEU A CA 1
ATOM 2922 C C . LEU A 1 381 ? 15.219 -3.962 12.417 1.00 96.69 381 LEU A C 1
ATOM 2924 O O . LEU A 1 381 ? 14.214 -4.449 12.932 1.00 96.69 381 LEU A O 1
ATOM 2928 N N . GLU A 1 382 ? 16.348 -3.805 13.095 1.00 94.12 382 GLU A N 1
ATOM 2929 C CA . GLU A 1 382 ? 16.526 -4.358 14.442 1.00 94.12 382 GLU A CA 1
ATOM 2930 C C . GLU A 1 382 ? 16.390 -3.306 15.539 1.00 94.12 382 GLU A C 1
ATOM 2932 O O . GLU A 1 382 ? 16.130 -3.652 16.689 1.00 94.12 382 GLU A O 1
ATOM 2937 N N . VAL A 1 383 ? 16.574 -2.022 15.225 1.00 93.44 383 VAL A N 1
ATOM 2938 C CA . VAL A 1 383 ? 16.696 -0.977 16.250 1.00 93.44 383 VAL A CA 1
ATOM 2939 C C . VAL A 1 383 ? 15.383 -0.220 16.445 1.00 93.44 383 VAL A C 1
ATOM 2941 O O . VAL A 1 383 ? 14.888 0.422 15.528 1.00 93.44 383 VAL A O 1
ATOM 2944 N N . ASN A 1 384 ? 14.835 -0.232 17.661 1.00 93.69 384 ASN A N 1
ATOM 2945 C CA . ASN A 1 384 ? 13.719 0.610 18.090 1.00 93.69 384 ASN A CA 1
ATOM 2946 C C . ASN A 1 384 ? 14.243 1.947 18.642 1.00 93.69 384 ASN A C 1
ATOM 2948 O O . ASN A 1 384 ? 14.977 1.980 19.630 1.00 93.69 384 ASN A O 1
ATOM 2952 N N . TYR A 1 385 ? 13.809 3.051 18.034 1.00 92.50 385 TYR A N 1
ATOM 2953 C CA . TYR A 1 385 ? 14.195 4.416 18.418 1.00 92.50 385 TYR A CA 1
ATOM 2954 C C . TYR A 1 385 ? 13.150 5.133 19.285 1.00 92.50 385 TYR A C 1
ATOM 2956 O O . TYR A 1 385 ? 13.393 6.247 19.750 1.00 92.50 385 TYR A O 1
ATOM 2964 N N . ARG A 1 386 ? 11.973 4.523 19.479 1.00 92.00 386 ARG A N 1
ATOM 2965 C CA . ARG A 1 386 ? 10.801 5.148 20.113 1.00 92.00 386 ARG A CA 1
ATOM 2966 C C . ARG A 1 386 ? 10.756 4.927 21.623 1.00 92.00 386 ARG A C 1
ATOM 2968 O O . ARG A 1 386 ? 10.347 5.825 22.347 1.00 92.00 386 ARG A O 1
ATOM 2975 N N . CYS A 1 387 ? 11.108 3.732 22.086 1.00 92.25 387 CYS A N 1
ATOM 2976 C CA . CYS A 1 387 ? 10.813 3.271 23.438 1.00 92.25 387 CYS A CA 1
ATOM 2977 C C . CYS A 1 387 ? 12.095 2.975 24.242 1.00 92.25 387 CYS A C 1
ATOM 2979 O O . CYS A 1 387 ? 13.091 2.532 23.666 1.00 92.25 387 CYS A O 1
ATOM 2981 N N . PRO A 1 388 ? 12.066 3.160 25.577 1.00 92.06 388 PRO A N 1
ATOM 2982 C CA . PRO A 1 388 ? 13.103 2.679 26.488 1.00 92.06 388 PRO A CA 1
ATOM 2983 C C . PRO A 1 388 ? 13.323 1.165 26.399 1.00 92.06 388 PRO A C 1
ATOM 2985 O O . PRO A 1 388 ? 12.395 0.401 26.109 1.00 92.06 388 PRO A O 1
ATOM 2988 N N . GLY A 1 389 ? 14.531 0.716 26.744 1.00 92.00 389 GLY A N 1
ATOM 2989 C CA . GLY A 1 389 ? 14.905 -0.697 26.766 1.00 92.00 389 GLY A CA 1
ATOM 2990 C C . GLY A 1 389 ? 13.997 -1.575 27.626 1.00 92.00 389 GLY A C 1
ATOM 2991 O O . GLY A 1 389 ? 13.690 -2.695 27.220 1.00 92.00 389 GLY A O 1
ATOM 2992 N N . GLY A 1 390 ? 13.515 -1.076 28.768 1.00 91.69 390 GLY A N 1
ATOM 2993 C CA . GLY A 1 390 ? 12.543 -1.782 29.613 1.00 91.69 390 GLY A CA 1
ATOM 2994 C C . GLY A 1 390 ? 11.254 -2.156 28.881 1.00 91.69 390 GLY A C 1
ATOM 2995 O O . GLY A 1 390 ? 10.852 -3.320 28.891 1.00 91.69 390 GLY A O 1
ATOM 2996 N N . ILE A 1 391 ? 10.653 -1.188 28.184 1.00 92.88 391 ILE A N 1
ATOM 2997 C CA . ILE A 1 391 ? 9.420 -1.388 27.409 1.00 92.88 391 ILE A CA 1
ATOM 2998 C C . ILE A 1 391 ? 9.670 -2.338 26.233 1.00 92.88 391 ILE A C 1
ATOM 3000 O O . ILE A 1 391 ? 8.876 -3.248 26.002 1.00 92.88 391 ILE A O 1
ATOM 3004 N N . VAL A 1 392 ? 10.785 -2.164 25.512 1.00 92.50 392 VAL A N 1
ATOM 3005 C CA . VAL A 1 392 ? 11.133 -3.026 24.368 1.00 92.50 392 VAL A CA 1
ATOM 3006 C C . VAL A 1 392 ? 11.278 -4.485 24.807 1.00 92.50 392 VAL A C 1
ATOM 3008 O O . VAL A 1 392 ? 10.725 -5.367 24.154 1.00 92.50 392 VAL A O 1
ATOM 3011 N N . ARG A 1 393 ? 11.950 -4.751 25.937 1.00 91.38 393 ARG A N 1
ATOM 3012 C CA . ARG A 1 393 ? 12.078 -6.114 26.484 1.00 91.38 393 ARG A CA 1
ATOM 3013 C C . ARG A 1 393 ? 10.733 -6.705 26.903 1.00 91.38 393 ARG A C 1
ATOM 3015 O O . ARG A 1 393 ? 10.489 -7.881 26.638 1.00 91.38 393 ARG A O 1
ATOM 3022 N N . ALA A 1 394 ? 9.868 -5.917 27.544 1.00 91.94 394 ALA A N 1
ATOM 3023 C CA . ALA A 1 394 ? 8.539 -6.378 27.942 1.00 91.94 394 ALA A CA 1
ATOM 3024 C C . ALA A 1 394 ? 7.683 -6.754 26.719 1.00 91.94 394 ALA A C 1
ATOM 3026 O O . ALA A 1 394 ? 7.096 -7.835 26.686 1.00 91.94 394 ALA A O 1
ATOM 3027 N N . ALA A 1 395 ? 7.679 -5.903 25.688 1.00 92.06 395 ALA A N 1
ATOM 3028 C CA . ALA A 1 395 ? 6.981 -6.171 24.434 1.00 92.06 395 ALA A CA 1
ATOM 3029 C C . ALA A 1 395 ? 7.542 -7.413 23.720 1.00 92.06 395 ALA A C 1
ATOM 3031 O O . ALA A 1 395 ? 6.778 -8.307 23.372 1.00 92.06 395 ALA A O 1
ATOM 3032 N N . ASP A 1 396 ? 8.866 -7.518 23.558 1.00 91.50 396 ASP A N 1
ATOM 3033 C CA . ASP A 1 396 ? 9.509 -8.682 22.931 1.00 91.50 396 ASP A CA 1
ATOM 3034 C C . ASP A 1 396 ? 9.197 -9.990 23.680 1.00 91.50 396 ASP A C 1
ATOM 3036 O O . ASP A 1 396 ? 8.895 -11.005 23.054 1.00 91.50 396 ASP A O 1
ATOM 3040 N N . THR A 1 397 ? 9.185 -9.960 25.018 1.00 91.88 397 THR A N 1
ATOM 3041 C CA . THR A 1 397 ? 8.812 -11.123 25.842 1.00 91.88 397 THR A CA 1
ATOM 3042 C C . THR A 1 397 ? 7.381 -11.573 25.553 1.00 91.88 397 THR A C 1
ATOM 3044 O O . THR A 1 397 ? 7.149 -12.760 25.330 1.00 91.88 397 THR A O 1
ATOM 3047 N N . LEU A 1 398 ? 6.429 -10.635 25.495 1.00 91.50 398 LEU A N 1
ATOM 3048 C CA . LEU A 1 398 ? 5.032 -10.938 25.178 1.00 91.50 398 LEU A CA 1
ATOM 3049 C C . LEU A 1 398 ? 4.884 -11.518 23.761 1.00 91.50 398 LEU A C 1
ATOM 3051 O O . LEU A 1 398 ? 4.214 -12.533 23.573 1.00 91.50 398 LEU A O 1
ATOM 3055 N N . LEU A 1 399 ? 5.537 -10.907 22.769 1.00 91.00 399 LEU A N 1
ATOM 3056 C CA . LEU A 1 399 ? 5.436 -11.307 21.360 1.00 91.00 399 LEU A CA 1
ATOM 3057 C C . LEU A 1 399 ? 6.003 -12.707 21.086 1.00 91.00 399 LEU A C 1
ATOM 3059 O O . LEU A 1 399 ? 5.538 -13.394 20.178 1.00 91.00 399 LEU A O 1
ATOM 3063 N N . ARG A 1 400 ? 6.964 -13.187 21.885 1.00 90.31 400 ARG A N 1
ATOM 3064 C CA . ARG A 1 400 ? 7.516 -14.552 21.760 1.00 90.31 400 ARG A CA 1
ATOM 3065 C C . ARG A 1 400 ? 6.500 -15.663 22.039 1.00 90.31 400 ARG A C 1
ATOM 3067 O O . ARG A 1 400 ? 6.767 -16.807 21.679 1.00 90.31 400 ARG A O 1
ATOM 3074 N N . HIS A 1 401 ? 5.344 -15.351 22.624 1.00 92.25 401 HIS A N 1
ATOM 3075 C CA . HIS A 1 401 ? 4.252 -16.313 22.780 1.00 92.25 401 HIS A CA 1
ATOM 3076 C C . HIS A 1 401 ? 3.465 -16.564 21.478 1.00 92.25 401 HIS A C 1
ATOM 3078 O O . HIS A 1 401 ? 2.744 -17.563 21.390 1.00 92.25 401 HIS A O 1
ATOM 3084 N N . ASN A 1 402 ? 3.612 -15.713 20.453 1.00 90.12 402 ASN A N 1
ATOM 3085 C CA . ASN A 1 402 ? 2.973 -15.914 19.151 1.00 90.12 402 ASN A CA 1
ATOM 3086 C C . ASN A 1 402 ? 3.587 -17.120 18.421 1.00 90.12 402 ASN A C 1
ATOM 3088 O O . ASN A 1 402 ? 4.802 -17.220 18.261 1.00 90.12 402 ASN A O 1
ATOM 3092 N N . ARG A 1 403 ? 2.733 -18.033 17.934 1.00 87.75 403 ARG A N 1
ATOM 3093 C CA . ARG A 1 403 ? 3.168 -19.280 17.272 1.00 87.75 403 ARG A CA 1
ATOM 3094 C C . ARG A 1 403 ? 3.547 -19.105 15.802 1.00 87.75 403 ARG A C 1
ATOM 3096 O O . ARG A 1 403 ? 4.432 -19.800 15.319 1.00 87.75 403 ARG A O 1
ATOM 3103 N N . ARG A 1 404 ? 2.858 -18.214 15.086 1.00 86.62 404 ARG A N 1
ATOM 3104 C CA . ARG A 1 404 ? 3.085 -17.935 13.663 1.00 86.62 404 ARG A CA 1
ATOM 3105 C C . ARG A 1 404 ? 3.584 -16.499 13.532 1.00 86.62 404 ARG A C 1
ATOM 3107 O O . ARG A 1 404 ? 2.777 -15.580 13.575 1.00 86.62 404 ARG A O 1
ATOM 3114 N N . ARG A 1 405 ? 4.904 -16.337 13.434 1.00 89.81 405 ARG A N 1
ATOM 3115 C CA . ARG A 1 405 ? 5.587 -15.041 13.351 1.00 89.81 405 ARG A CA 1
ATOM 3116 C C . ARG A 1 405 ? 6.916 -15.158 12.616 1.00 89.81 405 ARG A C 1
ATOM 3118 O O . ARG A 1 405 ? 7.497 -16.244 12.559 1.00 89.81 405 ARG A O 1
ATOM 3125 N N . VAL A 1 406 ? 7.436 -14.038 12.136 1.00 89.50 406 VAL A N 1
ATOM 3126 C CA . VAL A 1 406 ? 8.820 -13.931 11.680 1.00 89.50 406 VAL A CA 1
ATOM 3127 C C . VAL A 1 406 ? 9.731 -13.817 12.900 1.00 89.50 406 VAL A C 1
ATOM 3129 O O . VAL A 1 406 ? 9.566 -12.940 13.752 1.00 89.50 406 VAL A O 1
ATOM 3132 N N . ALA A 1 407 ? 10.712 -14.716 13.001 1.00 87.94 407 ALA A N 1
ATOM 3133 C CA . ALA A 1 407 ? 11.749 -14.610 14.017 1.00 87.94 407 ALA A CA 1
ATOM 3134 C C . ALA A 1 407 ? 12.589 -13.354 13.748 1.00 87.94 407 ALA A C 1
ATOM 3136 O O . ALA A 1 407 ? 13.191 -13.219 12.686 1.00 87.94 407 ALA A O 1
ATOM 3137 N N . LYS A 1 408 ? 12.617 -12.431 14.709 1.00 88.62 408 LYS A N 1
ATOM 3138 C CA . LYS A 1 408 ? 13.309 -11.144 14.581 1.00 88.62 408 LYS A CA 1
ATOM 3139 C C . LYS A 1 408 ? 13.915 -10.703 15.902 1.00 88.62 408 LYS A C 1
ATOM 3141 O O . LYS A 1 408 ? 13.456 -11.097 16.977 1.00 88.62 408 LYS A O 1
ATOM 3146 N N . VAL A 1 409 ? 14.962 -9.895 15.796 1.00 90.94 409 VAL A N 1
ATOM 3147 C CA . VAL A 1 409 ? 15.672 -9.297 16.924 1.00 90.94 409 VAL A CA 1
ATOM 3148 C C . VAL A 1 409 ? 15.222 -7.846 17.056 1.00 90.94 409 VAL A C 1
ATOM 3150 O O . VAL A 1 409 ? 15.214 -7.116 16.071 1.00 90.94 409 VAL A O 1
ATOM 3153 N N . ILE A 1 410 ? 14.847 -7.433 18.268 1.00 92.25 410 ILE A N 1
ATOM 3154 C CA . ILE A 1 410 ? 14.442 -6.055 18.565 1.00 92.25 410 ILE A CA 1
ATOM 3155 C C . ILE A 1 410 ? 15.367 -5.508 19.653 1.00 92.25 410 ILE A C 1
ATOM 3157 O O . ILE A 1 410 ? 15.358 -5.971 20.794 1.00 92.25 410 ILE A O 1
ATOM 3161 N N . ARG A 1 411 ? 16.186 -4.522 19.295 1.00 92.25 411 ARG A N 1
ATOM 3162 C CA . ARG A 1 411 ? 17.142 -3.837 20.169 1.00 92.25 411 ARG A CA 1
ATOM 3163 C C . ARG A 1 411 ? 16.632 -2.434 20.446 1.00 92.25 411 ARG A C 1
ATOM 3165 O O . ARG A 1 411 ? 16.228 -1.730 19.529 1.00 92.25 411 ARG A O 1
ATOM 3172 N N . ALA A 1 412 ? 16.664 -1.997 21.696 1.00 92.19 412 ALA A N 1
ATOM 3173 C CA . ALA A 1 412 ? 16.379 -0.603 22.005 1.00 92.19 412 ALA A CA 1
ATOM 3174 C C . ALA A 1 412 ? 17.606 0.261 21.702 1.00 92.19 412 ALA A C 1
ATOM 3176 O O . ALA A 1 412 ? 18.719 -0.086 22.093 1.00 92.19 412 ALA A O 1
ATOM 3177 N N . HIS A 1 413 ? 17.393 1.399 21.045 1.00 90.62 413 HIS A N 1
ATOM 3178 C CA . HIS A 1 413 ? 18.411 2.440 20.926 1.00 90.62 413 HIS A CA 1
ATOM 3179 C C . HIS A 1 413 ? 18.740 3.048 22.298 1.00 90.62 413 HIS A C 1
ATOM 3181 O O . HIS A 1 413 ? 19.887 3.366 22.599 1.00 90.62 413 HIS A O 1
ATOM 3187 N N . HIS A 1 414 ? 17.717 3.198 23.144 1.00 85.06 414 HIS A N 1
ATOM 3188 C CA . HIS A 1 414 ? 17.844 3.761 24.485 1.00 85.06 414 HIS A CA 1
ATOM 3189 C C . HIS A 1 414 ? 18.177 2.666 25.502 1.00 85.06 414 HIS A C 1
ATOM 3191 O O . HIS A 1 414 ? 17.471 1.662 25.595 1.00 85.06 414 HIS A O 1
ATOM 3197 N N . SER A 1 415 ? 19.217 2.880 26.310 1.00 79.88 415 SER A N 1
ATOM 3198 C CA . SER A 1 415 ? 19.703 1.902 27.297 1.00 79.88 415 SER A CA 1
ATOM 3199 C C . SER A 1 415 ? 18.890 1.846 28.595 1.00 79.88 415 SER A C 1
ATOM 3201 O O . SER A 1 415 ? 19.111 0.946 29.405 1.00 79.88 415 SER A O 1
ATOM 3203 N N . ALA A 1 416 ? 17.946 2.771 28.799 1.00 84.06 416 ALA A N 1
ATOM 3204 C CA . ALA A 1 416 ? 17.133 2.838 30.010 1.00 84.06 416 ALA A CA 1
ATOM 3205 C C . ALA A 1 416 ? 16.403 1.507 30.268 1.00 84.06 416 ALA A C 1
ATOM 3207 O O . ALA A 1 416 ? 15.662 0.998 29.421 1.00 84.06 416 ALA A O 1
ATOM 3208 N N . THR A 1 417 ? 16.648 0.918 31.439 1.00 75.50 417 THR A N 1
ATOM 3209 C CA . THR A 1 417 ? 16.118 -0.398 31.815 1.00 75.50 417 THR A CA 1
ATOM 3210 C C . THR A 1 417 ? 14.701 -0.342 32.359 1.00 75.50 417 THR A C 1
ATOM 3212 O O . THR A 1 417 ? 14.012 -1.357 32.262 1.00 75.50 417 THR A O 1
ATOM 3215 N N . ASP A 1 418 ? 14.281 0.821 32.850 1.00 78.88 418 ASP A N 1
ATOM 3216 C CA . ASP A 1 418 ? 12.952 1.093 33.393 1.00 78.88 418 ASP A CA 1
ATOM 3217 C C . ASP A 1 418 ? 12.046 1.716 32.317 1.00 78.88 418 ASP A C 1
ATOM 3219 O O . ASP A 1 418 ? 12.476 1.973 31.188 1.00 78.88 418 ASP A O 1
ATOM 3223 N N . GLY A 1 419 ? 10.771 1.940 32.639 1.00 77.06 419 GLY A N 1
ATOM 3224 C CA . GLY A 1 419 ? 9.848 2.649 31.742 1.00 77.06 419 GLY A CA 1
ATOM 3225 C C . GLY A 1 419 ? 8.425 2.104 31.688 1.00 77.06 419 GLY A C 1
ATOM 3226 O O . GLY A 1 419 ? 7.621 2.618 30.919 1.00 77.06 419 GLY A O 1
ATOM 3227 N N . PHE A 1 420 ? 8.088 1.085 32.478 1.00 85.62 420 PHE A N 1
ATOM 3228 C CA . PHE A 1 420 ? 6.703 0.653 32.654 1.00 85.62 420 PHE A CA 1
ATOM 3229 C C . PHE A 1 420 ? 6.426 0.299 34.114 1.00 85.62 420 PHE A C 1
ATOM 3231 O O . PHE A 1 420 ? 7.327 -0.091 34.854 1.00 85.62 420 PHE A O 1
ATOM 3238 N N . MET A 1 421 ? 5.164 0.428 34.511 1.00 86.31 421 MET A N 1
ATOM 3239 C CA . MET A 1 421 ? 4.646 -0.016 35.801 1.00 86.31 421 MET A CA 1
ATOM 3240 C C . MET A 1 421 ? 3.405 -0.866 35.555 1.00 86.31 421 MET A C 1
ATOM 3242 O O . MET A 1 421 ? 2.644 -0.602 34.624 1.00 86.31 421 MET A O 1
ATOM 3246 N N . VAL A 1 422 ? 3.197 -1.879 36.392 1.00 86.06 422 VAL A N 1
ATOM 3247 C CA . VAL A 1 422 ? 1.996 -2.717 36.363 1.00 86.06 422 VAL A CA 1
ATOM 3248 C C . VAL A 1 422 ? 1.249 -2.486 37.667 1.00 86.06 422 VAL A C 1
ATOM 3250 O O . VAL A 1 422 ? 1.785 -2.747 38.742 1.00 86.06 422 VAL A O 1
ATOM 3253 N N . ALA A 1 423 ? 0.029 -1.962 37.574 1.00 84.25 423 ALA A N 1
ATOM 3254 C CA . ALA A 1 423 ? -0.819 -1.784 38.743 1.00 84.25 423 ALA A CA 1
ATOM 3255 C C . ALA A 1 423 ? -1.380 -3.140 39.226 1.00 84.25 423 ALA A C 1
ATOM 3257 O O . ALA A 1 423 ? -1.636 -4.021 38.398 1.00 84.25 423 ALA A O 1
ATOM 3258 N N . PRO A 1 424 ? -1.603 -3.329 40.540 1.00 79.19 424 PRO A N 1
ATOM 3259 C CA . PRO A 1 424 ? -2.252 -4.528 41.066 1.00 79.19 424 PRO A CA 1
ATOM 3260 C C . PRO A 1 424 ? -3.681 -4.681 40.530 1.00 79.19 424 PRO A C 1
ATOM 3262 O O . PRO A 1 424 ? -4.413 -3.701 40.413 1.00 79.19 424 PRO A O 1
ATOM 3265 N N . ALA A 1 425 ? -4.120 -5.921 40.296 1.00 73.75 425 ALA A N 1
ATOM 3266 C CA . ALA A 1 425 ? -5.462 -6.223 39.780 1.00 73.75 425 ALA A CA 1
ATOM 3267 C C . ALA A 1 425 ? -6.617 -5.909 40.759 1.00 73.75 425 ALA A C 1
ATOM 3269 O O . ALA A 1 425 ? -7.779 -6.064 40.403 1.00 73.75 425 ALA A O 1
ATOM 3270 N N . THR A 1 426 ? -6.313 -5.515 41.998 1.00 78.88 426 THR A N 1
ATOM 3271 C CA . THR A 1 426 ? -7.291 -5.314 43.078 1.00 78.88 426 THR A CA 1
ATOM 3272 C C . THR A 1 426 ? -7.823 -3.883 43.191 1.00 78.88 426 THR A C 1
ATOM 3274 O O . THR A 1 426 ? -8.726 -3.653 43.990 1.00 78.88 426 THR A O 1
ATOM 3277 N N . GLY A 1 427 ? -7.255 -2.915 42.465 1.00 78.00 427 GLY A N 1
ATOM 3278 C CA . GLY A 1 427 ? -7.723 -1.522 42.465 1.00 78.00 427 GLY A CA 1
ATOM 3279 C C . GLY A 1 427 ? -8.805 -1.259 41.416 1.00 78.00 427 GLY A C 1
ATOM 3280 O O . GLY A 1 427 ? -8.871 -1.976 40.418 1.00 78.00 427 GLY A O 1
ATOM 3281 N N . ASP A 1 428 ? -9.619 -0.214 41.613 1.00 88.75 428 ASP A N 1
ATOM 3282 C CA . ASP A 1 428 ? -10.521 0.279 40.564 1.00 88.75 428 ASP A CA 1
ATOM 3283 C C . ASP A 1 428 ? -9.678 0.779 39.371 1.00 88.75 428 ASP A C 1
ATOM 3285 O O . ASP A 1 428 ? -8.881 1.713 39.533 1.00 88.75 428 ASP A O 1
ATOM 3289 N N . PRO A 1 429 ? -9.814 0.181 38.170 1.00 88.75 429 PRO A N 1
ATOM 3290 C CA . PRO A 1 429 ? -9.055 0.591 36.993 1.00 88.75 429 PRO A CA 1
ATOM 3291 C C . PRO A 1 429 ? -9.224 2.071 36.635 1.00 88.75 429 PRO A C 1
ATOM 3293 O O . PRO A 1 429 ? -8.295 2.668 36.088 1.00 88.75 429 PRO A O 1
ATOM 3296 N N . VAL A 1 430 ? -10.385 2.668 36.926 1.00 91.94 430 VAL A N 1
ATOM 3297 C CA . VAL A 1 430 ? -10.659 4.083 36.652 1.00 91.94 430 VAL A CA 1
ATOM 3298 C C . VAL A 1 430 ? -9.802 4.958 37.555 1.00 91.94 430 VAL A C 1
ATOM 3300 O O . VAL A 1 430 ? -9.036 5.776 37.045 1.00 91.94 430 VAL A O 1
ATOM 3303 N N . ASP A 1 431 ? -9.858 4.733 38.867 1.00 91.12 431 ASP A N 1
ATOM 3304 C CA . ASP A 1 431 ? -9.094 5.504 39.852 1.00 91.12 431 ASP A CA 1
ATOM 3305 C C . ASP A 1 431 ? -7.589 5.355 39.638 1.00 91.12 431 ASP A C 1
ATOM 3307 O O . ASP A 1 431 ? -6.857 6.344 39.631 1.00 91.12 431 ASP A O 1
ATOM 3311 N N . VAL A 1 432 ? -7.123 4.129 39.381 1.00 92.19 432 VAL A N 1
ATOM 3312 C CA . VAL A 1 432 ? -5.713 3.855 39.071 1.00 92.19 432 VAL A CA 1
ATOM 3313 C C . VAL A 1 432 ? -5.269 4.624 37.825 1.00 92.19 432 VAL A C 1
ATOM 3315 O O . VAL A 1 432 ? -4.187 5.214 37.817 1.00 92.19 432 VAL A O 1
ATOM 3318 N N . THR A 1 433 ? -6.098 4.653 36.777 1.00 93.19 433 THR A N 1
ATOM 3319 C CA . THR A 1 433 ? -5.784 5.380 35.538 1.00 93.19 433 THR A CA 1
ATOM 3320 C C . THR A 1 433 ? -5.759 6.887 35.773 1.00 93.19 433 THR A C 1
ATOM 3322 O O . THR A 1 433 ? -4.813 7.552 35.352 1.00 93.19 433 THR A O 1
ATOM 3325 N N . VAL A 1 434 ? -6.760 7.435 36.470 1.00 94.25 434 VAL A N 1
ATOM 3326 C CA . VAL A 1 434 ? -6.823 8.866 36.803 1.00 94.25 434 VAL A CA 1
ATOM 3327 C C . VAL A 1 434 ? -5.610 9.267 37.630 1.00 94.25 434 VAL A C 1
ATOM 3329 O O . VAL A 1 434 ? -4.945 10.238 37.280 1.00 94.25 434 VAL A O 1
ATOM 3332 N N . GLN A 1 435 ? -5.269 8.489 38.659 1.00 93.12 435 GLN A N 1
ATOM 3333 C CA . GLN A 1 435 ? -4.103 8.736 39.500 1.00 93.12 435 GLN A CA 1
ATOM 3334 C C . GLN A 1 435 ? -2.800 8.707 38.693 1.00 93.12 435 GLN A C 1
ATOM 3336 O O . GLN A 1 435 ? -1.939 9.562 38.895 1.00 93.12 435 GLN A O 1
ATOM 3341 N N . ALA A 1 436 ? -2.639 7.758 37.767 1.00 93.00 436 ALA A N 1
ATOM 3342 C CA . ALA A 1 436 ? -1.458 7.690 36.908 1.00 93.00 436 ALA A CA 1
ATOM 3343 C C . ALA A 1 436 ? -1.330 8.935 36.011 1.00 93.00 436 ALA A C 1
ATOM 3345 O O . ALA A 1 436 ? -0.249 9.520 35.917 1.00 93.00 436 ALA A O 1
ATOM 3346 N N . VAL A 1 437 ? -2.434 9.375 35.398 1.00 95.12 437 VAL A N 1
ATOM 3347 C CA . VAL A 1 437 ? -2.462 10.565 34.533 1.00 95.12 437 VAL A CA 1
ATOM 3348 C C . VAL A 1 437 ? -2.182 11.838 35.331 1.00 95.12 437 VAL A C 1
ATOM 3350 O O . VAL A 1 437 ? -1.322 12.626 34.940 1.00 95.12 437 VAL A O 1
ATOM 3353 N N . THR A 1 438 ? -2.864 12.048 36.460 1.00 95.44 438 THR A N 1
ATOM 3354 C CA . THR A 1 438 ? -2.679 13.254 37.284 1.00 95.44 438 THR A CA 1
ATOM 3355 C C . THR A 1 438 ? -1.280 13.314 37.887 1.00 95.44 438 THR A C 1
ATOM 3357 O O . THR A 1 438 ? -0.688 14.390 37.921 1.00 95.44 438 THR A O 1
ATOM 3360 N N . THR A 1 439 ? -0.708 12.171 38.279 1.00 94.50 439 THR A N 1
ATOM 3361 C CA . THR A 1 439 ? 0.681 12.085 38.760 1.00 94.50 439 THR A CA 1
ATOM 3362 C C . THR A 1 439 ? 1.674 12.473 37.663 1.00 94.50 439 THR A C 1
ATOM 3364 O O . THR A 1 439 ? 2.587 13.251 37.925 1.00 94.50 439 THR A O 1
ATOM 3367 N N . ALA A 1 440 ? 1.488 11.993 36.428 1.00 93.44 440 ALA A N 1
ATOM 3368 C CA . ALA A 1 440 ? 2.350 12.364 35.302 1.00 93.44 440 ALA A CA 1
ATOM 3369 C C . ALA A 1 440 ? 2.261 13.867 34.978 1.00 93.44 440 ALA A C 1
ATOM 3371 O O . ALA A 1 440 ? 3.286 14.520 34.786 1.00 93.44 440 ALA A O 1
ATOM 3372 N N . ILE A 1 441 ? 1.052 14.439 34.993 1.00 95.50 441 ILE A N 1
ATOM 3373 C CA . ILE A 1 441 ? 0.846 15.882 34.794 1.00 95.50 441 ILE A CA 1
ATOM 3374 C C . ILE A 1 441 ? 1.503 16.690 35.919 1.00 95.50 441 ILE A C 1
ATOM 3376 O O . ILE A 1 441 ? 2.200 17.666 35.648 1.00 95.50 441 ILE A O 1
ATOM 3380 N N . ALA A 1 442 ? 1.335 16.271 37.176 1.00 95.50 442 ALA A N 1
ATOM 3381 C CA . ALA A 1 442 ? 1.962 16.919 38.327 1.00 95.50 442 ALA A CA 1
ATOM 3382 C C . ALA A 1 442 ? 3.500 16.847 38.277 1.00 95.50 442 ALA A C 1
ATOM 3384 O O . ALA A 1 442 ? 4.172 17.764 38.744 1.00 95.50 442 ALA A O 1
ATOM 3385 N N . ALA A 1 443 ? 4.057 15.796 37.667 1.00 94.94 443 ALA A N 1
ATOM 3386 C CA . ALA A 1 443 ? 5.487 15.653 37.398 1.00 94.94 443 ALA A CA 1
ATOM 3387 C C . ALA A 1 443 ? 5.982 16.479 36.189 1.00 94.94 443 ALA A C 1
ATOM 3389 O O . ALA A 1 443 ? 7.174 16.458 35.883 1.00 94.94 443 ALA A O 1
ATOM 3390 N N . GLY A 1 444 ? 5.095 17.219 35.513 1.00 95.44 444 GLY A N 1
ATOM 3391 C CA . GLY A 1 444 ? 5.430 18.143 34.428 1.00 95.44 444 GLY A CA 1
ATOM 3392 C C . GLY A 1 444 ? 5.163 17.620 33.015 1.00 95.44 444 GLY A C 1
ATOM 3393 O O . GLY A 1 444 ? 5.447 18.339 32.058 1.00 95.44 444 GLY A O 1
ATOM 3394 N N . SER A 1 445 ? 4.614 16.411 32.844 1.00 94.44 445 SER A N 1
ATOM 3395 C CA . SER A 1 445 ? 4.237 15.912 31.516 1.00 94.44 445 SER A CA 1
ATOM 3396 C C . SER A 1 445 ? 3.032 16.685 30.961 1.00 94.44 445 SER A C 1
ATOM 3398 O O . SER A 1 445 ? 1.992 16.755 31.622 1.00 94.44 445 SER A O 1
ATOM 3400 N N . PRO A 1 446 ? 3.103 17.238 29.737 1.00 93.69 446 PRO A N 1
ATOM 3401 C CA . PRO A 1 446 ? 1.945 17.853 29.103 1.00 93.69 446 PRO A CA 1
ATOM 3402 C C . PRO A 1 446 ? 0.819 16.833 28.906 1.00 93.69 446 PRO A C 1
ATOM 3404 O O . PRO A 1 446 ? 1.057 15.723 28.436 1.00 93.69 446 PRO A O 1
ATOM 3407 N N . ALA A 1 447 ? -0.433 17.223 29.167 1.00 91.12 447 ALA A N 1
ATOM 3408 C CA . ALA A 1 447 ? -1.589 16.340 28.957 1.00 91.12 447 ALA A CA 1
ATOM 3409 C C . ALA A 1 447 ? -1.685 15.816 27.508 1.00 91.12 447 ALA A C 1
ATOM 3411 O O . ALA A 1 447 ? -2.129 14.695 27.281 1.00 91.12 447 ALA A O 1
ATOM 3412 N N . ALA A 1 448 ? -1.221 16.602 26.529 1.00 92.12 448 ALA A N 1
ATOM 3413 C CA . ALA A 1 448 ? -1.188 16.223 25.116 1.00 92.12 448 ALA A CA 1
ATOM 3414 C C . ALA A 1 448 ? -0.202 15.081 24.788 1.00 92.12 448 ALA A C 1
ATOM 3416 O O . ALA A 1 448 ? -0.316 14.474 23.726 1.00 92.12 448 ALA A O 1
ATOM 3417 N N . GLU A 1 449 ? 0.749 14.782 25.677 1.00 93.31 449 GLU A N 1
ATOM 3418 C CA . GLU A 1 449 ? 1.717 13.687 25.526 1.00 93.31 449 GLU A CA 1
ATOM 3419 C C . GLU A 1 449 ? 1.268 12.399 26.239 1.00 93.31 449 GLU A C 1
ATOM 3421 O O . GLU A 1 449 ? 1.963 11.384 26.192 1.00 93.31 449 GLU A O 1
ATOM 3426 N N . ILE A 1 450 ? 0.092 12.414 26.877 1.00 94.38 450 ILE A N 1
ATOM 3427 C CA . ILE A 1 450 ? -0.466 11.274 27.604 1.00 94.38 450 ILE A CA 1
ATOM 3428 C C . ILE A 1 450 ? -1.601 10.654 26.785 1.00 94.38 450 ILE A C 1
ATOM 3430 O O . ILE A 1 450 ? -2.548 11.330 26.385 1.00 94.38 450 ILE A O 1
ATOM 3434 N N . ALA A 1 451 ? -1.533 9.340 26.574 1.00 94.62 451 ALA A N 1
ATOM 3435 C CA . ALA A 1 451 ? -2.576 8.572 25.903 1.00 94.62 451 ALA A CA 1
ATOM 3436 C C . ALA A 1 451 ? -3.124 7.475 26.823 1.00 94.62 451 ALA A C 1
ATOM 3438 O O . ALA A 1 451 ? -2.360 6.735 27.441 1.00 94.62 451 ALA A O 1
ATOM 3439 N N . VAL A 1 452 ? -4.453 7.338 26.863 1.00 93.12 452 VAL A N 1
ATOM 3440 C CA . VAL A 1 452 ? -5.147 6.236 27.543 1.00 93.12 452 VAL A CA 1
ATOM 3441 C C . VAL A 1 452 ? -5.736 5.309 26.487 1.00 93.12 452 VAL A C 1
ATOM 3443 O O . VAL A 1 452 ? -6.537 5.734 25.656 1.00 93.12 452 VAL A O 1
ATOM 3446 N N . LEU A 1 453 ? -5.339 4.038 26.520 1.00 92.88 453 LEU A N 1
ATOM 3447 C CA . LEU A 1 453 ? -5.750 3.023 25.551 1.00 92.88 453 LEU A CA 1
ATOM 3448 C C . LEU A 1 453 ? -6.538 1.919 26.255 1.00 92.88 453 LEU A C 1
ATOM 3450 O O . LEU A 1 453 ? -6.156 1.461 27.329 1.00 92.88 453 LEU A O 1
ATOM 3454 N N . THR A 1 454 ? -7.626 1.465 25.636 1.00 91.25 454 THR A N 1
ATOM 3455 C CA . THR A 1 454 ? -8.440 0.349 26.137 1.00 91.25 454 THR A CA 1
ATOM 3456 C C . THR A 1 454 ? -8.794 -0.599 24.997 1.00 91.25 454 THR A C 1
ATOM 3458 O O . THR A 1 454 ? -8.697 -0.248 23.822 1.00 91.25 454 THR A O 1
ATOM 3461 N N . ARG A 1 455 ? -9.211 -1.825 25.335 1.00 89.50 455 ARG A N 1
ATOM 3462 C CA . ARG A 1 455 ? -9.570 -2.836 24.330 1.00 89.50 455 ARG A CA 1
ATOM 3463 C C . ARG A 1 455 ? -10.850 -2.495 23.562 1.00 89.50 455 ARG A C 1
ATOM 3465 O O . ARG A 1 455 ? -10.969 -2.890 22.400 1.00 89.50 455 ARG A O 1
ATOM 3472 N N . VAL A 1 456 ? -11.798 -1.822 24.215 1.00 85.12 456 VAL A N 1
ATOM 3473 C CA . VAL A 1 456 ? -13.091 -1.422 23.648 1.00 85.12 456 VAL A CA 1
ATOM 3474 C C . VAL A 1 456 ? -13.432 0.000 24.082 1.00 85.12 456 VAL A C 1
ATOM 3476 O O . VAL A 1 456 ? -13.301 0.343 25.255 1.00 85.12 456 VAL A O 1
ATOM 3479 N N . ASN A 1 457 ? -13.928 0.812 23.145 1.00 83.19 457 ASN A N 1
ATOM 3480 C CA . ASN A 1 457 ? -14.172 2.242 23.368 1.00 83.19 457 ASN A CA 1
ATOM 3481 C C . ASN A 1 457 ? -15.115 2.527 24.546 1.00 83.19 457 ASN A C 1
ATOM 3483 O O . ASN A 1 457 ? -14.969 3.550 25.206 1.00 83.19 457 ASN A O 1
ATOM 3487 N N . SER A 1 458 ? -16.053 1.627 24.856 1.00 81.00 458 SER A N 1
ATOM 3488 C CA . SER A 1 458 ? -16.977 1.797 25.985 1.00 81.00 458 SER A CA 1
ATOM 3489 C C . SER A 1 458 ? -16.279 1.878 27.346 1.00 81.00 458 SER A C 1
ATOM 3491 O O . SER A 1 458 ? -16.827 2.492 28.255 1.00 81.00 458 SER A O 1
ATOM 3493 N N . LEU A 1 459 ? -15.072 1.316 27.492 1.00 87.88 459 LEU A N 1
ATOM 3494 C CA . LEU A 1 459 ? -14.287 1.411 28.730 1.00 87.88 459 LEU A CA 1
ATOM 3495 C C . LEU A 1 459 ? -13.663 2.799 28.936 1.00 87.88 459 LEU A C 1
ATOM 3497 O O . LEU A 1 459 ? -13.271 3.125 30.052 1.00 87.88 459 LEU A O 1
ATOM 3501 N N . LEU A 1 460 ? -13.592 3.636 27.894 1.00 90.44 460 LEU A N 1
ATOM 3502 C CA . LEU A 1 460 ? -13.072 5.002 28.010 1.00 90.44 460 LEU A CA 1
ATOM 3503 C C . LEU A 1 460 ? -14.075 5.961 28.655 1.00 90.44 460 LEU A C 1
ATOM 3505 O O . LEU A 1 460 ? -13.648 6.940 29.256 1.00 90.44 460 LEU A O 1
ATOM 3509 N N . ALA A 1 461 ? -15.384 5.695 28.559 1.00 87.56 461 ALA A N 1
ATOM 3510 C CA . ALA A 1 461 ? -16.421 6.583 29.091 1.00 87.56 461 ALA A CA 1
ATOM 3511 C C . ALA A 1 461 ? -16.231 6.925 30.586 1.00 87.56 461 ALA A C 1
ATOM 3513 O O . ALA A 1 461 ? -16.146 8.115 30.900 1.00 87.56 461 ALA A O 1
ATOM 3514 N N . PRO A 1 462 ? -16.111 5.949 31.514 1.00 89.50 462 PRO A N 1
ATOM 3515 C CA . PRO A 1 462 ? -15.917 6.265 32.931 1.00 89.50 462 PRO A CA 1
ATOM 3516 C C . PRO A 1 462 ? -14.589 6.987 33.199 1.00 89.50 462 PRO A C 1
ATOM 3518 O O . PRO A 1 462 ? -14.558 7.942 33.972 1.00 89.50 462 PRO A O 1
ATOM 3521 N N . VAL A 1 463 ? -13.510 6.609 32.503 1.00 92.25 463 VAL A N 1
ATOM 3522 C CA . VAL A 1 463 ? -12.196 7.264 32.630 1.00 92.25 463 VAL A CA 1
ATOM 3523 C C . VAL A 1 463 ? -12.254 8.722 32.175 1.00 92.25 463 VAL A C 1
ATOM 3525 O O . VAL A 1 463 ? -11.728 9.606 32.844 1.00 92.25 463 VAL A O 1
ATOM 3528 N N . GLN A 1 464 ? -12.930 8.999 31.061 1.00 90.88 464 GLN A N 1
ATOM 3529 C CA . GLN A 1 464 ? -13.085 10.346 30.516 1.00 90.88 464 GLN A CA 1
ATOM 3530 C C . GLN A 1 464 ? -13.881 11.254 31.462 1.00 90.88 464 GLN A C 1
ATOM 3532 O O . GLN A 1 464 ? -13.513 12.415 31.646 1.00 90.88 464 GLN A O 1
ATOM 3537 N N . VAL A 1 465 ? -14.945 10.733 32.084 1.00 89.06 465 VAL A N 1
ATOM 3538 C CA . VAL A 1 465 ? -15.719 11.462 33.102 1.00 89.06 465 VAL A CA 1
ATOM 3539 C C . VAL A 1 465 ? -14.854 11.758 34.327 1.00 89.06 465 VAL A C 1
ATOM 3541 O O . VAL A 1 465 ? -14.810 12.905 34.770 1.00 89.06 465 VAL A O 1
ATOM 3544 N N . ALA A 1 466 ? -14.124 10.763 34.833 1.00 93.19 466 ALA A N 1
ATOM 3545 C CA . ALA A 1 466 ? -13.293 10.920 36.022 1.00 93.19 466 ALA A CA 1
ATOM 3546 C C . ALA A 1 466 ? -12.118 11.895 35.800 1.00 93.19 466 ALA A C 1
ATOM 3548 O O . ALA A 1 466 ? -11.888 12.779 36.623 1.00 93.19 466 ALA A O 1
ATOM 3549 N N . LEU A 1 467 ? -11.438 11.825 34.648 1.00 93.44 467 LEU A N 1
ATOM 3550 C CA . LEU A 1 467 ? -10.385 12.779 34.272 1.00 93.44 467 LEU A CA 1
ATOM 3551 C C . LEU A 1 467 ? -10.916 14.213 34.157 1.00 93.44 467 LEU A C 1
ATOM 3553 O O . LEU A 1 467 ? -10.280 15.141 34.655 1.00 93.44 467 LEU A O 1
ATOM 3557 N N . ARG A 1 468 ? -12.102 14.401 33.559 1.00 90.50 468 ARG A N 1
ATOM 3558 C CA . ARG A 1 468 ? -12.758 15.719 33.518 1.00 90.50 468 ARG A CA 1
ATOM 3559 C C . ARG A 1 468 ? -13.105 16.223 34.917 1.00 90.50 468 ARG A C 1
ATOM 3561 O O . ARG A 1 468 ? -12.894 17.400 35.190 1.00 90.50 468 ARG A O 1
ATOM 3568 N N . GLY A 1 469 ? -13.589 15.347 35.800 1.00 91.75 469 GLY A N 1
ATOM 3569 C CA . GLY A 1 469 ? -13.831 15.666 37.210 1.00 91.75 469 GLY A CA 1
ATOM 3570 C C . GLY A 1 469 ? -12.563 16.105 37.951 1.00 91.75 469 GLY A C 1
ATOM 3571 O O . GLY A 1 469 ? -12.622 17.002 38.784 1.00 91.75 469 GLY A O 1
ATOM 3572 N N . ALA A 1 470 ? -11.408 15.547 37.583 1.00 92.44 470 ALA A N 1
ATOM 3573 C CA . ALA A 1 470 ? -10.092 15.938 38.088 1.00 92.44 470 ALA A CA 1
ATOM 3574 C C . ALA A 1 470 ? -9.490 17.183 37.395 1.00 92.44 470 ALA A C 1
ATOM 3576 O O . ALA A 1 470 ? -8.333 17.521 37.635 1.00 92.44 470 ALA A O 1
ATOM 3577 N N . GLY A 1 471 ? -10.239 17.862 36.517 1.00 92.62 471 GLY A N 1
ATOM 3578 C CA . GLY A 1 471 ? -9.772 19.051 35.795 1.00 92.62 471 GLY A CA 1
ATOM 3579 C C . GLY A 1 471 ? -8.795 18.765 34.649 1.00 92.62 471 GLY A C 1
ATOM 3580 O O . GLY A 1 471 ? -8.179 19.696 34.131 1.00 92.62 471 GLY A O 1
ATOM 3581 N N . VAL A 1 472 ? -8.645 17.505 34.227 1.00 92.69 472 VAL A N 1
ATOM 3582 C CA . VAL A 1 472 ? -7.750 17.118 33.129 1.00 92.69 472 VAL A CA 1
ATOM 3583 C C . VAL A 1 472 ? -8.492 17.213 31.787 1.00 92.69 472 VAL A C 1
ATOM 3585 O O . VAL A 1 472 ? -9.507 16.532 31.591 1.00 92.69 472 VAL A O 1
ATOM 3588 N N . PRO A 1 473 ? -8.011 18.024 30.826 1.00 89.06 473 PRO A N 1
ATOM 3589 C CA . PRO A 1 473 ? -8.616 18.100 29.502 1.00 89.06 473 PRO A CA 1
ATOM 3590 C C . PRO A 1 473 ? -8.409 16.788 28.737 1.00 89.06 473 PRO A C 1
ATOM 3592 O O . PRO A 1 473 ? -7.324 16.213 28.733 1.00 89.06 473 PRO A O 1
ATOM 3595 N N . THR A 1 474 ? -9.458 16.326 28.057 1.00 89.81 474 THR A N 1
ATOM 3596 C CA . THR A 1 474 ? -9.461 15.075 27.285 1.00 89.81 474 THR A CA 1
ATOM 3597 C C . THR A 1 474 ? -9.885 15.342 25.844 1.00 89.81 474 THR A C 1
ATOM 3599 O O . THR A 1 474 ? -10.835 16.087 25.601 1.00 89.81 474 THR A O 1
ATOM 3602 N N . ASN A 1 475 ? -9.182 14.727 24.890 1.00 86.56 475 ASN A N 1
ATOM 3603 C CA . ASN A 1 475 ? -9.528 14.738 23.469 1.00 86.56 475 ASN A CA 1
ATOM 3604 C C . ASN A 1 475 ? -9.739 13.300 22.972 1.00 86.56 475 ASN A C 1
ATOM 3606 O O . ASN A 1 475 ? -8.984 12.402 23.342 1.00 86.56 475 ASN A O 1
ATOM 3610 N N . GLY A 1 476 ? -10.743 13.090 22.119 1.00 78.38 476 GLY A N 1
ATOM 3611 C CA . GLY A 1 476 ? -11.179 11.756 21.699 1.00 78.38 476 GLY A CA 1
ATOM 3612 C C . GLY A 1 476 ? -11.992 11.018 22.771 1.00 78.38 476 GLY A C 1
ATOM 3613 O O . GLY A 1 476 ? -12.523 11.632 23.696 1.00 78.38 476 GLY A O 1
ATOM 3614 N N . GLY A 1 477 ? -12.107 9.695 22.626 1.00 71.50 477 GLY A N 1
ATOM 3615 C CA . GLY A 1 477 ? -12.899 8.846 23.518 1.00 71.50 477 GLY A CA 1
ATOM 3616 C C . GLY A 1 477 ? -14.334 8.667 23.037 1.00 71.50 477 GLY A C 1
ATOM 3617 O O . GLY A 1 477 ? -14.577 8.464 21.846 1.00 71.50 477 GLY A O 1
ATOM 3618 N N . VAL A 1 478 ? -15.283 8.690 23.969 1.00 71.12 478 VAL A N 1
ATOM 3619 C CA . VAL A 1 478 ? -16.688 8.426 23.663 1.00 71.12 478 VAL A CA 1
ATOM 3620 C C . VAL A 1 478 ? -17.431 9.747 23.441 1.00 71.12 478 VAL A C 1
ATOM 3622 O O . VAL A 1 478 ? -17.454 10.609 24.320 1.00 71.12 478 VAL A O 1
ATOM 3625 N N . GLY A 1 479 ? -17.994 9.928 22.241 1.00 70.62 479 GLY A N 1
ATOM 3626 C CA . GLY A 1 479 ? -18.744 11.129 21.858 1.00 70.62 479 GLY A CA 1
ATOM 3627 C C . GLY A 1 479 ? -20.135 11.217 22.499 1.00 70.62 479 GLY A C 1
ATOM 3628 O O . GLY A 1 479 ? -20.573 10.298 23.194 1.00 70.62 479 GLY A O 1
ATOM 3629 N N . LEU A 1 480 ? -20.856 12.313 22.225 1.00 67.19 480 LEU A N 1
ATOM 3630 C CA . LEU A 1 480 ? -22.237 12.511 22.701 1.00 67.19 480 LEU A CA 1
ATOM 3631 C C . LEU A 1 480 ? -23.181 11.380 22.265 1.00 67.19 480 LEU A C 1
ATOM 3633 O O . LEU A 1 480 ? -24.097 11.043 23.003 1.00 67.19 480 LEU A O 1
ATOM 3637 N N . GLU A 1 481 ? -22.888 10.726 21.141 1.00 68.12 481 GLU A N 1
ATOM 3638 C CA . GLU A 1 481 ? -23.590 9.544 20.619 1.00 68.12 481 GLU A CA 1
ATOM 3639 C C . GLU A 1 481 ? -23.720 8.404 21.646 1.00 68.12 481 GLU A C 1
ATOM 3641 O O . GLU A 1 481 ? -24.654 7.606 21.609 1.00 68.12 481 GLU A O 1
ATOM 3646 N N . PHE A 1 482 ? -22.807 8.305 22.615 1.00 72.81 482 PHE A N 1
ATOM 3647 C CA . PHE A 1 482 ? -22.946 7.317 23.684 1.00 72.81 482 PHE A CA 1
ATOM 3648 C C . PHE A 1 482 ? -24.092 7.618 24.636 1.00 72.81 482 PHE A C 1
ATOM 3650 O O . PHE A 1 482 ? -24.742 6.681 25.098 1.00 72.81 482 PHE A O 1
ATOM 3657 N N . LEU A 1 483 ? -24.373 8.899 24.883 1.00 71.12 483 LEU A N 1
ATOM 3658 C CA . LEU A 1 483 ? -25.552 9.315 25.636 1.00 71.12 483 LEU A CA 1
ATOM 3659 C C . LEU A 1 483 ? -26.839 9.006 24.876 1.00 71.12 483 LEU A C 1
ATOM 3661 O O . LEU A 1 483 ? -27.882 8.929 25.506 1.00 71.12 483 LEU A O 1
ATOM 3665 N N . GLU A 1 484 ? -26.779 8.799 23.559 1.00 70.94 484 GLU A N 1
ATOM 3666 C CA . GLU A 1 484 ? -27.942 8.459 22.736 1.00 70.94 484 GLU A CA 1
ATOM 3667 C C . GLU A 1 484 ? -28.281 6.962 22.764 1.00 70.94 484 GLU A C 1
ATOM 3669 O O . GLU A 1 484 ? -29.387 6.568 22.381 1.00 70.94 484 GLU A O 1
ATOM 3674 N N . ARG A 1 485 ? -27.369 6.112 23.259 1.00 73.44 485 ARG A N 1
ATOM 3675 C CA . ARG A 1 485 ? -27.615 4.670 23.390 1.00 73.44 485 ARG A CA 1
ATOM 3676 C C . ARG A 1 485 ? -28.800 4.422 24.312 1.00 73.44 485 ARG A C 1
ATOM 3678 O O . ARG A 1 485 ? -28.820 4.906 25.440 1.00 73.44 485 ARG A O 1
ATOM 3685 N N . THR A 1 486 ? -29.734 3.580 23.877 1.00 74.75 486 THR A N 1
ATOM 3686 C CA . THR A 1 486 ? -30.995 3.305 24.585 1.00 74.75 486 THR A CA 1
ATOM 3687 C C . THR A 1 486 ? -30.790 2.949 26.056 1.00 74.75 486 THR A C 1
ATOM 3689 O O . THR A 1 486 ? -31.461 3.507 26.911 1.00 74.75 486 THR A O 1
ATOM 3692 N N . ALA A 1 487 ? -29.817 2.088 26.371 1.00 76.50 487 ALA A N 1
ATOM 3693 C CA . ALA A 1 487 ? -29.526 1.707 27.755 1.00 76.50 487 ALA A CA 1
ATOM 3694 C C . ALA A 1 487 ? -29.006 2.879 28.608 1.00 76.50 487 ALA A C 1
ATOM 3696 O O . ALA A 1 487 ? -29.344 2.983 29.783 1.00 76.50 487 ALA A O 1
ATOM 3697 N N . VAL A 1 488 ? -28.201 3.768 28.018 1.00 78.94 488 VAL A N 1
ATOM 3698 C CA . VAL A 1 488 ? -27.650 4.944 28.706 1.00 78.94 488 VAL A CA 1
ATOM 3699 C C . VAL A 1 488 ? -28.742 5.991 28.908 1.00 78.94 488 VAL A C 1
ATOM 3701 O O . VAL A 1 488 ? -28.878 6.510 30.012 1.00 78.94 488 VAL A O 1
ATOM 3704 N N . ARG A 1 489 ? -29.571 6.245 27.886 1.00 80.50 489 ARG A N 1
ATOM 3705 C CA . ARG A 1 489 ? -30.747 7.124 27.991 1.00 80.50 489 ARG A CA 1
ATOM 3706 C C . ARG A 1 489 ? -31.714 6.646 29.057 1.00 80.50 489 ARG A C 1
ATOM 3708 O O . ARG A 1 489 ? -32.055 7.432 29.928 1.00 80.50 489 ARG A O 1
ATOM 3715 N N . ALA A 1 490 ? -32.074 5.364 29.033 1.00 82.00 490 ALA A N 1
ATOM 3716 C CA . ALA A 1 490 ? -32.967 4.775 30.020 1.00 82.00 490 ALA A CA 1
ATOM 3717 C C . ALA A 1 490 ? -32.391 4.906 31.436 1.00 82.00 490 ALA A C 1
ATOM 3719 O O . ALA A 1 490 ? -33.072 5.385 32.337 1.00 82.00 490 ALA A O 1
ATOM 3720 N N . ALA A 1 491 ? -31.113 4.570 31.643 1.00 84.69 491 ALA A N 1
ATOM 3721 C CA . ALA A 1 491 ? -30.472 4.718 32.950 1.00 84.69 491 ALA A CA 1
ATOM 3722 C C . ALA A 1 491 ? -30.448 6.181 33.434 1.00 84.69 491 ALA A C 1
ATOM 3724 O O . ALA A 1 491 ? -30.742 6.452 34.597 1.00 84.69 491 ALA A O 1
ATOM 3725 N N . LEU A 1 492 ? -30.137 7.134 32.549 1.00 84.00 492 LEU A N 1
ATOM 3726 C CA . LEU A 1 492 ? -30.168 8.563 32.868 1.00 84.00 492 LEU A CA 1
ATOM 3727 C C . LEU A 1 492 ? -31.587 9.060 33.143 1.00 84.00 492 LEU A C 1
ATOM 3729 O O . LEU A 1 492 ? -31.766 9.864 34.052 1.00 84.00 492 LEU A O 1
ATOM 3733 N N . ALA A 1 493 ? -32.585 8.581 32.403 1.00 83.12 493 ALA A N 1
ATOM 3734 C CA . ALA A 1 493 ? -33.987 8.895 32.633 1.00 83.12 493 ALA A CA 1
ATOM 3735 C C . ALA A 1 493 ? -34.440 8.385 34.007 1.00 83.12 493 ALA A C 1
ATOM 3737 O O . ALA A 1 493 ? -34.979 9.159 34.793 1.00 83.12 493 ALA A O 1
ATOM 3738 N N . TRP A 1 494 ? -34.107 7.139 34.363 1.00 85.25 494 TRP A N 1
ATOM 3739 C CA . TRP A 1 494 ? -34.350 6.591 35.701 1.00 85.25 494 TRP A CA 1
ATOM 3740 C C . TRP A 1 494 ? -33.659 7.400 36.803 1.00 85.25 494 TRP A C 1
ATOM 3742 O O . TRP A 1 494 ? -34.279 7.693 37.824 1.00 85.25 494 TRP A O 1
ATOM 3752 N N . LEU A 1 495 ? -32.406 7.821 36.598 1.00 85.94 495 LEU A N 1
ATOM 3753 C CA . LEU A 1 495 ? -31.695 8.685 37.546 1.00 85.94 495 LEU A CA 1
ATOM 3754 C C . LEU A 1 495 ? -32.343 10.069 37.666 1.00 85.94 495 LEU A C 1
ATOM 3756 O O . LEU A 1 495 ? -32.489 10.569 38.781 1.00 85.94 495 LEU A O 1
ATOM 3760 N N . ARG A 1 496 ? -32.765 10.683 36.553 1.00 84.12 496 ARG A N 1
ATOM 3761 C CA . ARG A 1 496 ? -33.493 11.962 36.558 1.00 84.12 496 ARG A CA 1
ATOM 3762 C C . ARG A 1 496 ? -34.806 11.824 37.315 1.00 84.12 496 ARG A C 1
ATOM 3764 O O . ARG A 1 496 ? -35.034 12.600 38.228 1.00 84.12 496 ARG A O 1
ATOM 3771 N N . ILE A 1 497 ? -35.604 10.793 37.041 1.00 83.50 497 ILE A N 1
ATOM 3772 C CA . ILE A 1 497 ? -36.856 10.515 37.764 1.00 83.50 497 ILE A CA 1
ATOM 3773 C C . ILE A 1 497 ? -36.590 10.333 39.266 1.00 83.50 497 ILE A C 1
ATOM 3775 O O . ILE A 1 497 ? -37.264 10.941 40.094 1.00 83.50 497 ILE A O 1
ATOM 3779 N N . ALA A 1 498 ? -35.573 9.548 39.632 1.00 84.69 498 ALA A N 1
ATOM 3780 C CA . ALA A 1 498 ? -35.238 9.286 41.031 1.00 84.69 498 ALA A CA 1
ATOM 3781 C C . ALA A 1 498 ? -34.729 10.533 41.781 1.00 84.69 498 ALA A C 1
ATOM 3783 O O . ALA A 1 498 ? -34.905 10.635 42.995 1.00 84.69 498 ALA A O 1
ATOM 3784 N N . THR A 1 499 ? -34.099 11.480 41.078 1.00 86.31 499 THR A N 1
ATOM 3785 C CA . THR A 1 499 ? -33.484 12.678 41.679 1.00 86.31 499 THR A CA 1
ATOM 3786 C C . THR A 1 499 ? -34.348 13.940 41.564 1.00 86.31 499 THR A C 1
ATOM 3788 O O . THR A 1 499 ? -34.213 14.834 42.399 1.00 86.31 499 THR A O 1
ATOM 3791 N N . ALA A 1 500 ? -35.276 14.008 40.602 1.00 76.56 500 ALA A N 1
ATOM 3792 C CA . ALA A 1 500 ? -36.092 15.190 40.293 1.00 76.56 500 ALA A CA 1
ATOM 3793 C C . ALA A 1 500 ? -37.308 15.398 41.215 1.00 76.56 500 ALA A C 1
ATOM 3795 O O . ALA A 1 500 ? -38.029 16.387 41.076 1.00 76.56 500 ALA A O 1
ATOM 3796 N N . LYS A 1 501 ? -37.551 14.506 42.184 1.00 70.19 501 LYS A N 1
ATOM 3797 C CA . LYS A 1 501 ? -38.753 14.528 43.041 1.00 70.19 501 LYS A CA 1
ATOM 3798 C C . LYS A 1 501 ? -40.048 14.596 42.203 1.00 70.19 501 LYS A C 1
ATOM 3800 O O . LYS A 1 501 ? -40.434 13.578 41.647 1.00 70.19 501 LYS A O 1
ATOM 3805 N N . ALA A 1 502 ? -40.729 15.747 42.141 1.00 64.69 502 ALA A N 1
ATOM 3806 C CA . ALA A 1 502 ? -42.016 15.927 41.451 1.00 64.69 502 ALA A CA 1
ATOM 3807 C C . ALA A 1 502 ? -41.914 16.616 40.071 1.00 64.69 502 ALA A C 1
ATOM 3809 O O . ALA A 1 502 ? -42.914 16.662 39.362 1.00 64.69 502 ALA A O 1
ATOM 3810 N N . ASP A 1 503 ? -40.735 17.109 39.676 1.00 65.25 503 ASP A N 1
ATOM 3811 C CA . ASP A 1 503 ? -40.522 17.872 38.433 1.00 65.25 503 ASP A CA 1
ATOM 3812 C C . ASP A 1 503 ? -39.724 17.055 37.399 1.00 65.25 503 ASP A C 1
ATOM 3814 O O . ASP A 1 503 ? -38.624 17.434 36.995 1.00 65.25 503 ASP A O 1
ATOM 3818 N N . PHE A 1 504 ? -40.250 15.903 36.972 1.00 64.62 504 PHE A N 1
ATOM 3819 C CA . PHE A 1 504 ? -39.664 15.146 35.856 1.00 64.62 504 PHE A CA 1
ATOM 3820 C C . PHE A 1 504 ? -40.437 15.378 34.552 1.00 64.62 504 PHE A C 1
ATOM 3822 O O . PHE A 1 504 ? -41.649 15.604 34.548 1.00 64.62 504 PHE A O 1
ATOM 3829 N N . SER A 1 505 ? -39.732 15.320 33.422 1.00 74.19 505 SER A N 1
ATOM 3830 C CA . SER A 1 505 ? -40.345 15.483 32.105 1.00 74.19 505 SER A CA 1
ATOM 3831 C C . SER A 1 505 ? -41.102 14.215 31.711 1.00 74.19 505 SER A C 1
ATOM 3833 O O . SER A 1 505 ? -40.612 13.105 31.901 1.00 74.19 505 SER A O 1
ATOM 3835 N N . THR A 1 506 ? -42.264 14.344 31.068 1.00 70.44 506 THR A N 1
ATOM 3836 C CA . THR A 1 506 ? -42.964 13.191 30.467 1.00 70.44 506 THR A CA 1
ATOM 3837 C C . THR A 1 506 ? -42.118 12.479 29.408 1.00 70.44 506 THR A C 1
ATOM 3839 O O . THR A 1 506 ? -42.301 11.284 29.184 1.00 70.44 506 THR A O 1
ATOM 3842 N N . ALA A 1 507 ? -41.153 13.178 28.799 1.00 68.81 507 ALA A N 1
ATOM 3843 C CA . ALA A 1 507 ? -40.179 12.575 27.896 1.00 68.81 507 ALA A CA 1
ATOM 3844 C C . ALA A 1 507 ? -39.244 11.583 28.613 1.00 68.81 507 ALA A C 1
ATOM 3846 O O . ALA A 1 507 ? -38.874 10.580 28.012 1.00 68.81 507 ALA A O 1
ATOM 3847 N N . ASP A 1 508 ? -38.927 11.796 29.898 1.00 67.19 508 ASP A N 1
ATOM 3848 C CA . ASP A 1 508 ? -38.102 10.863 30.676 1.00 67.19 508 ASP A CA 1
ATOM 3849 C C . ASP A 1 508 ? -38.819 9.523 30.891 1.00 67.19 508 ASP A C 1
ATOM 3851 O O . ASP A 1 508 ? -38.185 8.478 30.835 1.00 67.19 508 ASP A O 1
ATOM 3855 N N . VAL A 1 509 ? -40.149 9.523 31.038 1.00 68.31 509 VAL A N 1
ATOM 3856 C CA . VAL A 1 509 ? -40.951 8.285 31.127 1.00 68.31 509 VAL A CA 1
ATOM 3857 C C . VAL A 1 509 ? -40.986 7.531 29.798 1.00 68.31 509 VAL A C 1
ATOM 3859 O O . VAL A 1 509 ? -41.078 6.312 29.788 1.00 68.31 509 VAL A O 1
ATOM 3862 N N . GLY A 1 510 ? -40.936 8.243 28.670 1.00 66.56 510 GLY A N 1
ATOM 3863 C CA . GLY A 1 510 ? -40.877 7.615 27.348 1.00 66.56 510 GLY A CA 1
ATOM 3864 C C . GLY A 1 510 ? -39.507 7.020 27.009 1.00 66.56 510 GLY A C 1
ATOM 3865 O O . GLY A 1 510 ? -39.418 6.166 26.127 1.00 66.56 510 GLY A O 1
ATOM 3866 N N . GLU A 1 511 ? -38.448 7.485 27.676 1.00 65.25 511 GLU A N 1
ATOM 3867 C CA . GLU A 1 511 ? -37.072 7.001 27.507 1.00 65.25 511 GLU A CA 1
ATOM 3868 C C . GLU A 1 511 ? -36.666 5.909 28.508 1.00 65.25 511 GLU A C 1
ATOM 3870 O O . GLU A 1 511 ? -35.785 5.108 28.181 1.00 65.25 511 GLU A O 1
ATOM 3875 N N . ALA A 1 512 ? -37.262 5.913 29.705 1.00 58.59 512 ALA A N 1
ATOM 3876 C CA . ALA A 1 512 ? -37.069 4.943 30.787 1.00 58.59 512 ALA A CA 1
ATOM 3877 C C . ALA A 1 512 ? -37.761 3.600 30.513 1.00 58.59 512 ALA A C 1
ATOM 3879 O O . ALA A 1 512 ? -37.188 2.570 30.955 1.00 58.59 512 ALA A O 1
#

Solvent-accessible surface area (backbone atoms only — not comparable to full-atom values): 28213 Å² total; per-residue (Å²): 136,79,55,76,66,67,54,68,51,69,65,62,45,85,70,55,65,43,78,56,43,55,79,60,78,63,57,54,38,36,50,34,44,73,62,50,40,82,38,65,48,64,92,59,80,73,42,38,71,60,60,55,42,34,39,75,52,58,32,42,85,48,85,86,76,72,33,51,29,28,39,85,87,71,48,51,24,33,75,40,45,68,63,60,56,72,60,77,54,60,94,84,29,35,45,39,47,44,72,22,36,79,69,54,40,90,53,61,51,80,50,75,73,79,89,70,96,57,56,74,47,49,39,53,51,40,46,49,50,55,35,21,27,44,30,43,30,47,81,51,38,46,60,68,57,39,54,53,50,28,55,47,38,40,38,71,23,45,36,37,54,34,61,29,33,28,38,35,23,81,43,72,67,54,21,53,53,51,46,67,74,42,68,90,46,75,65,51,41,62,35,32,64,50,58,49,18,44,30,46,52,38,18,40,86,85,25,42,78,46,99,52,64,65,46,82,50,55,67,73,55,52,51,54,52,48,61,74,77,47,89,77,80,93,54,87,100,59,65,69,64,57,57,48,51,51,49,53,44,41,28,42,35,39,29,37,53,42,64,59,48,30,67,71,48,81,59,80,38,71,66,37,44,63,48,51,57,54,51,55,49,52,31,56,76,71,35,35,32,46,73,59,48,24,43,44,52,27,44,51,47,43,35,52,32,49,66,48,24,53,36,39,12,60,44,24,50,35,33,37,31,44,56,43,11,61,38,20,36,38,54,46,31,45,52,51,57,30,19,41,68,58,40,10,38,33,36,29,25,34,48,94,68,49,78,48,47,92,66,37,20,40,36,59,56,59,69,47,31,56,78,78,27,73,87,39,46,81,32,62,34,40,50,20,73,71,49,37,27,28,45,48,52,53,51,53,61,60,56,66,74,56,87,86,70,73,91,78,63,83,40,48,69,38,82,48,68,59,79,78,84,82,80,70,92,87,59,60,69,50,61,55,48,44,50,52,51,53,52,42,40,74,73,67,46,58,68,90,80,62,84,89,86,74,98,48,67,76,68,38,44,64,40,53,52,51,30,47,74,71,72,43,85,81,82,83,78,64,59,75,68,57,59,66,35,65,72,48,35,17,51,50,24,49,49,46,50,74,70,39,74,89,72,59,58,75,66,36,68,76,48,80

Nearest PDB structures (foldseek):
  2pjr-assembly1_A  TM=8.653E-01  e=6.082E-23  Geobacillus stearothermophilus
  4c2t-assembly2_C  TM=7.857E-01  e=1.033E-21  Deinococcus radiodurans
  1uaa-assembly1_A  TM=8.566E-01  e=4.355E-20  unclassified
  2is6-assembly1_A  TM=7.710E-01  e=7.466E-21  Escherichia coli
  4c30-assembly1_A  TM=7.677E-01  e=2.409E-19  Deinococcus radiodurans

pLDDT: mean 90.87, std 8.79, range [39.09, 98.69]

Secondary structure (DSSP, 8-state):
---TTTTTSPP---S-HHHH-TT---HHHHHHHHHHTT--B-SSS-B-HHHHHHHHTT-EE--SSS-SEE-TTS-EEEEE-SSSB----BTTB-EEEHHHHHTT-------S---S---HHHHHHHT-SBS-EEEE--TTS-HHHHHHHHHHHHHHTS---GGGEEEE-SSHHHHHHHHHHTTTSTT-EEE-HHHHHHHHHTT-TTSPP-S---EE--HHHHHHHHHHH-PPP--TT--HHHHHHHHHHHHHTTT--HHHHHHHTTTTTTTHHHHHHHHHHHHHHTTEE-HHHHHHHHHHHHHH-HHHHHHHHHHTSEEEESSGGG--HHHHHHHHHHHTTTT-EEEEE-GGG---GGGT--THHHHTHHHHSTT-EEEE--EEEEEEHHHHHHHHHHHTT-SS------EEEE----------TTS-HHHHHHHHHHHHHHTT--GGG-----SSGGGHHHHHHHHHHTT----SSS-THHHHSHHHHHHHHHHHHHHSTT---HHHHHH-

Radius of gyration: 27.85 Å; Cα contacts (8 Å, |Δi|>4): 825; chains: 1; bounding box: 76×48×83 Å

Foldseek 3Di:
DPPVVQLVDFFFDLDALLVCWLQHDRPSQLSNQVVQQQDWDPPDPTDRVLLVLQVVLPWAADDPPQAGTQDPVRAHAHEASAFQFADDADVNHFYDYSLCSLVSHPDGFQDQADPDPDDPLLRCLLSPGGLFAFEAAPPQLCLLVSLLSSLCSCCPGRVRQLLQEEEEDQDPVRLVVSCVVNVVRPNHHRYHLLRLLLCLQCVPPPFHHHPAHADEDDPVVLLVLCVVLDPDDDDPPDDLSVVLVLLLLCVQLQSHQQVVSCVVVVNSCPPRNVSSVVSVVVCVVVRYDYSRRSLSVSLSCLNHDVVSLVSLLSSHCRYEYEAQQQGARSRSNSNLSNNPPSLSYNYYHHLLPNPVVSSRRHSCCSVVVCSSRPPHHYRYRAERADDAPLVQVVVVVVSVVDPDGDDGHHHYPHPHNDDDDDDDPPDDPLVVLLCVLVVCVVVPDDLVVDDDDDPDLVVVVSNCVVNVVVVRDDDDGDDCVVCVRLVNLLVVLVVCPVPVPPDHDPVSVVSD

Mean predicted aligned error: 7.24 Å